Protein AF-A0A7C1DL83-F1 (afdb_monomer)

Structure (mmCIF, N/CA/C/O backbone):
data_AF-A0A7C1DL83-F1
#
_entry.id   AF-A0A7C1DL83-F1
#
loop_
_atom_site.group_PDB
_atom_site.id
_atom_site.type_symbol
_atom_site.label_atom_id
_atom_site.label_alt_id
_atom_site.label_comp_id
_atom_site.label_asym_id
_atom_site.label_entity_id
_atom_site.label_seq_id
_atom_site.pdbx_PDB_ins_code
_atom_site.Cartn_x
_atom_site.Cartn_y
_atom_site.Cartn_z
_atom_site.occupancy
_atom_site.B_iso_or_equiv
_atom_site.auth_seq_id
_atom_site.auth_comp_id
_atom_site.auth_asym_id
_atom_site.auth_atom_id
_atom_site.pdbx_PDB_model_num
ATOM 1 N N . MET A 1 1 ? -85.199 -2.645 35.682 1.00 37.03 1 MET A N 1
ATOM 2 C CA . MET A 1 1 ? -84.101 -2.376 36.631 1.00 37.03 1 MET A CA 1
ATOM 3 C C . MET A 1 1 ? -82.969 -3.311 36.243 1.00 37.03 1 MET A C 1
ATOM 5 O O . MET A 1 1 ? -82.980 -4.468 36.632 1.00 37.03 1 MET A O 1
ATOM 9 N N . THR A 1 2 ? -82.103 -2.859 35.338 1.00 33.12 2 THR A N 1
ATOM 10 C CA . THR A 1 2 ? -81.006 -3.666 34.787 1.00 33.12 2 THR A CA 1
ATOM 11 C C . THR A 1 2 ? -79.742 -3.244 35.518 1.00 33.12 2 THR A C 1
ATOM 13 O O . THR A 1 2 ? -79.295 -2.110 35.363 1.00 33.12 2 THR A O 1
ATOM 16 N N . LEU A 1 3 ? -79.242 -4.118 36.392 1.00 29.38 3 LEU A N 1
ATOM 17 C CA . LEU A 1 3 ? -77.994 -3.922 37.124 1.00 29.38 3 LEU A CA 1
ATOM 18 C C . LEU A 1 3 ? -76.833 -4.164 36.149 1.00 29.38 3 LEU A C 1
ATOM 20 O O . LEU A 1 3 ? -76.662 -5.283 35.669 1.00 29.38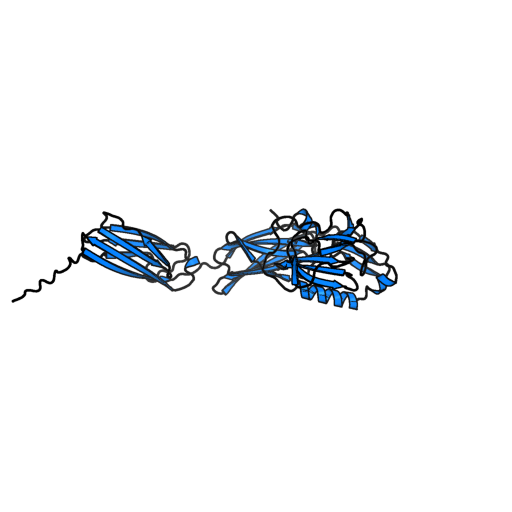 3 LEU A O 1
ATOM 24 N N . PHE A 1 4 ? -76.043 -3.134 35.854 1.00 34.34 4 PHE A N 1
ATOM 25 C CA . PHE A 1 4 ? -74.729 -3.316 35.245 1.00 34.34 4 PHE A CA 1
ATOM 26 C C . PHE A 1 4 ? -73.757 -3.706 36.361 1.00 34.34 4 PHE A C 1
ATOM 28 O O . PHE A 1 4 ? -73.418 -2.881 37.205 1.00 34.34 4 PHE A O 1
ATOM 35 N N . ILE A 1 5 ? -73.350 -4.975 36.396 1.00 37.75 5 ILE A N 1
ATOM 36 C CA . ILE A 1 5 ? -72.208 -5.411 37.200 1.00 37.75 5 ILE A CA 1
ATOM 37 C C . ILE A 1 5 ? -70.972 -5.122 36.352 1.00 37.75 5 ILE A C 1
ATOM 39 O O . ILE A 1 5 ? -70.641 -5.883 35.445 1.00 37.75 5 ILE A O 1
ATOM 43 N N . THR A 1 6 ? -70.315 -3.997 36.616 1.00 39.03 6 THR A N 1
ATOM 44 C CA . THR A 1 6 ? -68.942 -3.783 36.161 1.00 39.03 6 THR A CA 1
ATOM 45 C C . THR A 1 6 ? -68.080 -4.771 36.937 1.00 39.03 6 THR A C 1
ATOM 47 O O . THR A 1 6 ? -67.894 -4.613 38.142 1.00 39.03 6 THR A O 1
ATOM 50 N N . ALA A 1 7 ? -67.616 -5.835 36.283 1.00 41.00 7 ALA A N 1
ATOM 51 C CA . ALA A 1 7 ? -66.586 -6.684 36.859 1.00 41.00 7 ALA A CA 1
ATOM 52 C C . ALA A 1 7 ? -65.329 -5.818 37.027 1.00 41.00 7 ALA A C 1
ATOM 54 O O . ALA A 1 7 ? -64.698 -5.453 36.037 1.00 41.00 7 ALA A O 1
ATOM 55 N N . CYS A 1 8 ? -65.003 -5.436 38.267 1.00 45.12 8 CYS A N 1
ATOM 56 C CA . CYS A 1 8 ? -63.657 -4.978 38.595 1.00 45.12 8 CYS A CA 1
ATOM 57 C C . CYS A 1 8 ? -62.713 -6.093 38.156 1.00 45.12 8 CYS A C 1
ATOM 59 O O . CYS A 1 8 ? -62.804 -7.207 38.678 1.00 45.12 8 CYS A O 1
ATOM 61 N N . GLN A 1 9 ? -61.853 -5.821 37.174 1.00 54.97 9 GLN A N 1
ATOM 62 C CA . GLN A 1 9 ? -60.736 -6.719 36.932 1.00 54.97 9 GLN A CA 1
ATOM 63 C C . GLN A 1 9 ? -59.947 -6.822 38.244 1.00 54.97 9 GLN A C 1
ATOM 65 O O . GLN A 1 9 ? -59.805 -5.807 38.930 1.00 54.97 9 GLN A O 1
ATOM 70 N N . PRO A 1 10 ? -59.505 -8.021 38.650 1.00 56.16 10 PRO A N 1
ATOM 71 C CA . PRO A 1 10 ? -58.616 -8.139 39.793 1.00 56.16 10 PRO A CA 1
ATOM 72 C C . PRO A 1 10 ? -57.353 -7.325 39.487 1.00 56.16 10 PRO A C 1
ATOM 74 O O . PRO A 1 10 ? -56.577 -7.686 38.609 1.00 56.16 10 PRO A O 1
ATOM 77 N N . GLU A 1 11 ? -57.192 -6.185 40.154 1.00 66.88 11 GLU A N 1
ATOM 78 C CA . GLU A 1 11 ? -55.961 -5.403 40.114 1.00 66.88 11 GLU A CA 1
ATOM 79 C C . GLU A 1 11 ? -55.010 -6.006 41.145 1.00 66.88 11 GLU A C 1
ATOM 81 O O . GLU A 1 11 ? -55.323 -6.036 42.334 1.00 66.88 11 GLU A O 1
ATOM 86 N N . ILE A 1 12 ? -53.872 -6.518 40.677 1.00 81.69 12 ILE A N 1
ATOM 87 C CA . ILE A 1 12 ? -52.760 -6.918 41.543 1.00 81.69 12 ILE A CA 1
ATOM 88 C C . ILE A 1 12 ? -51.781 -5.759 41.692 1.00 81.69 12 ILE A C 1
ATOM 90 O O . ILE A 1 12 ? -51.640 -4.923 40.791 1.00 81.69 12 ILE A O 1
ATOM 94 N N . ALA A 1 13 ? -51.073 -5.719 42.815 1.00 84.69 13 ALA A N 1
ATOM 95 C CA . ALA A 1 13 ? -50.075 -4.692 43.079 1.00 84.69 13 ALA A CA 1
ATOM 96 C C . ALA A 1 13 ? -49.033 -4.595 41.937 1.00 84.69 13 ALA A C 1
ATOM 98 O O . ALA A 1 13 ? -48.567 -5.623 41.431 1.00 84.69 13 ALA A O 1
ATOM 99 N N . PRO A 1 14 ? -48.641 -3.377 41.510 1.00 85.19 14 PRO A N 1
ATOM 100 C CA . PRO A 1 14 ? -47.597 -3.207 40.509 1.00 85.19 14 PRO A CA 1
ATOM 101 C C . PRO A 1 14 ? -46.244 -3.712 41.037 1.00 85.19 14 PRO A C 1
ATOM 103 O O . PRO A 1 14 ? -45.964 -3.595 42.236 1.00 85.19 14 PRO A O 1
ATOM 106 N N . PRO A 1 15 ? -45.375 -4.247 40.163 1.00 86.19 15 PRO A N 1
ATOM 107 C CA . PRO A 1 15 ? -44.039 -4.654 40.564 1.00 86.19 15 PRO A CA 1
ATOM 108 C C . PRO A 1 15 ? -43.213 -3.457 41.052 1.00 86.19 15 PRO A C 1
ATOM 110 O O . PRO A 1 15 ? -43.272 -2.357 40.508 1.00 86.19 15 PRO A O 1
ATOM 113 N N . VAL A 1 16 ? -42.393 -3.685 42.073 1.00 87.69 16 VAL A N 1
ATOM 114 C CA . VAL A 1 16 ? -41.428 -2.721 42.601 1.00 87.69 16 VAL A CA 1
ATOM 115 C C . VAL A 1 16 ? -40.085 -2.961 41.923 1.00 87.69 16 VAL A C 1
ATOM 117 O O . VAL A 1 16 ? -39.504 -4.041 42.039 1.00 87.69 16 VAL A O 1
ATOM 120 N N . ILE A 1 17 ? -39.585 -1.948 41.217 1.00 89.12 17 ILE A N 1
ATOM 121 C CA . ILE A 1 17 ? -38.293 -1.987 40.528 1.00 89.12 17 ILE A CA 1
ATOM 122 C C . ILE A 1 17 ? -37.294 -1.142 41.315 1.00 89.12 17 ILE A C 1
ATOM 124 O O . ILE A 1 17 ? -37.517 0.047 41.538 1.00 89.12 17 ILE A O 1
ATOM 128 N N . THR A 1 18 ? -36.162 -1.737 41.678 1.00 87.31 18 THR A N 1
ATOM 129 C CA . THR A 1 18 ? -35.053 -1.037 42.333 1.00 87.31 18 THR A CA 1
ATOM 130 C C . THR A 1 18 ? -33.827 -1.085 41.434 1.00 87.31 18 THR A C 1
ATOM 132 O O . THR A 1 18 ? -33.220 -2.141 41.249 1.00 87.31 18 THR A O 1
ATOM 135 N N . LEU A 1 19 ? -33.453 0.070 40.884 1.00 84.75 19 LEU A N 1
ATOM 136 C CA . LEU A 1 19 ? -32.214 0.244 40.129 1.00 84.75 19 LEU A CA 1
ATOM 137 C C . LEU A 1 19 ? -31.041 0.368 41.107 1.00 84.75 19 LEU A C 1
ATOM 139 O O . LEU A 1 19 ? -30.990 1.308 41.908 1.00 84.75 19 LEU A O 1
ATOM 143 N N . VAL A 1 20 ? -30.116 -0.589 41.048 1.00 84.19 20 VAL A N 1
ATOM 144 C CA . VAL A 1 20 ? -28.943 -0.658 41.929 1.00 84.19 20 VAL A CA 1
ATOM 145 C C . VAL A 1 20 ? -27.777 0.106 41.309 1.00 84.19 20 VAL A C 1
ATOM 147 O O . VAL A 1 20 ? -27.207 0.962 41.974 1.00 84.19 20 VAL A O 1
ATOM 150 N N . THR A 1 21 ? -27.476 -0.151 40.036 1.00 81.06 21 THR A N 1
ATOM 151 C CA . THR A 1 21 ? -26.452 0.554 39.250 1.00 81.06 21 THR A CA 1
ATOM 152 C C . THR A 1 21 ? -26.950 0.772 37.821 1.00 81.06 21 THR A C 1
ATOM 154 O O . THR A 1 21 ? -27.740 -0.046 37.355 1.00 81.06 21 THR A O 1
ATOM 157 N N . PRO A 1 22 ? -26.508 1.819 37.108 1.00 76.62 22 PRO A N 1
ATOM 158 C CA . PRO A 1 22 ? -25.700 2.924 37.627 1.00 76.62 22 PRO A CA 1
ATOM 159 C C . PRO A 1 22 ? -26.470 3.749 38.678 1.00 76.62 22 PRO A C 1
ATOM 161 O O . PRO A 1 22 ? -27.691 3.628 38.785 1.00 76.62 22 PRO A O 1
ATOM 164 N N . LEU A 1 23 ? -25.789 4.511 39.531 1.00 82.00 23 LEU A N 1
ATOM 165 C CA . LEU A 1 23 ? -26.385 5.512 40.422 1.00 82.00 23 LEU A CA 1
ATOM 166 C C . LEU A 1 23 ? -26.839 6.726 39.600 1.00 82.00 23 LEU A C 1
ATOM 168 O O . LEU A 1 23 ? -26.402 6.926 38.469 1.00 82.00 23 LEU A O 1
ATOM 172 N N . GLU A 1 24 ? -27.761 7.521 40.146 1.00 80.06 24 GLU A N 1
ATOM 173 C CA . GLU A 1 24 ? -28.233 8.726 39.452 1.00 80.06 24 GLU A CA 1
ATOM 174 C C . GLU A 1 24 ? -27.058 9.685 39.224 1.00 80.06 24 GLU A C 1
ATOM 176 O O . GLU A 1 24 ? -26.391 10.079 40.184 1.00 80.06 24 GLU A O 1
ATOM 181 N N . GLY A 1 25 ? -26.793 10.031 37.962 1.00 76.56 25 GLY A N 1
ATOM 182 C CA . GLY A 1 25 ? -25.655 10.870 37.582 1.00 76.56 25 GLY A CA 1
ATOM 183 C C . GLY A 1 25 ? -24.284 10.211 37.774 1.00 76.56 25 GLY A C 1
ATOM 184 O O . GLY A 1 25 ? -23.277 10.918 37.778 1.00 76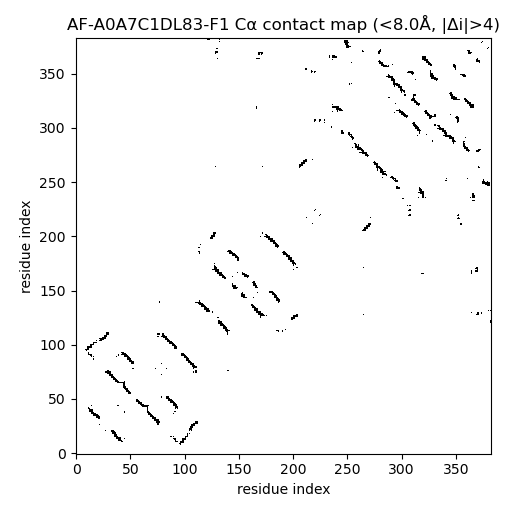.56 25 GLY A O 1
ATOM 185 N N . GLU A 1 26 ? -24.219 8.886 37.954 1.00 84.38 26 GLU A N 1
ATOM 186 C CA . GLU A 1 26 ? -22.945 8.162 37.969 1.00 84.38 26 GLU A CA 1
ATOM 187 C C . GLU A 1 26 ? -22.209 8.350 36.642 1.00 84.38 26 GLU A C 1
ATOM 189 O O . GLU A 1 26 ? -22.823 8.337 35.575 1.00 84.38 26 GLU A O 1
ATOM 194 N N . VAL A 1 27 ? -20.888 8.499 36.726 1.00 82.75 27 VAL A N 1
ATOM 195 C CA . VAL A 1 27 ? -20.002 8.540 35.565 1.00 82.75 27 VAL A CA 1
ATOM 196 C C . VAL A 1 27 ? -19.384 7.160 35.383 1.00 82.75 27 VAL A C 1
ATOM 198 O O . VAL A 1 27 ? -18.615 6.704 36.230 1.00 82.75 27 VAL A O 1
ATOM 201 N N . LEU A 1 28 ? -19.705 6.501 34.274 1.00 82.62 28 LEU A N 1
ATOM 202 C CA . LEU A 1 28 ? -19.103 5.231 33.886 1.00 82.62 28 LEU A CA 1
ATOM 203 C C . LEU A 1 28 ? -17.904 5.486 32.968 1.00 82.62 28 LEU A C 1
ATOM 205 O O . LEU A 1 28 ? -18.043 6.133 31.930 1.00 82.62 28 LEU A O 1
ATOM 209 N N . SER A 1 29 ? -16.743 4.947 33.345 1.00 72.12 29 SER A N 1
ATOM 210 C CA . SER A 1 29 ? -15.527 4.931 32.525 1.00 72.12 29 SER A CA 1
ATOM 211 C C . SER A 1 29 ? -14.981 3.498 32.460 1.00 72.12 29 SER A C 1
ATOM 213 O O . SER A 1 29 ? -14.502 2.961 33.456 1.00 72.12 29 SER A O 1
ATOM 215 N N . GLY A 1 30 ? -15.104 2.839 31.303 1.00 72.12 30 GLY A N 1
ATOM 216 C CA . GLY A 1 30 ? -14.734 1.423 31.116 1.00 72.12 30 GLY A CA 1
ATOM 217 C C . GLY A 1 30 ? -15.928 0.464 31.167 1.00 72.12 30 GLY A C 1
ATOM 218 O O . GLY A 1 30 ? -17.032 0.863 30.828 1.00 72.12 30 GLY A O 1
ATOM 219 N N . ASP A 1 31 ? -15.727 -0.796 31.557 1.00 69.62 31 ASP A N 1
ATOM 220 C CA . ASP A 1 31 ? -16.819 -1.780 31.604 1.00 69.62 31 ASP A CA 1
ATOM 221 C C . ASP A 1 31 ? -17.833 -1.429 32.703 1.00 69.62 31 ASP A C 1
ATOM 223 O O . ASP A 1 31 ? -17.484 -1.303 33.880 1.00 69.62 31 ASP A O 1
ATOM 227 N N . GLY A 1 32 ? -19.102 -1.273 32.320 1.00 74.88 32 GLY A N 1
ATOM 228 C CA . GLY A 1 32 ? -20.203 -1.010 33.244 1.00 74.88 32 GLY A CA 1
ATOM 229 C C . GLY A 1 32 ? -21.109 -2.228 33.425 1.00 74.88 32 GLY A C 1
ATOM 230 O O . GLY A 1 32 ? -21.196 -3.100 32.564 1.00 74.88 32 GLY A O 1
ATOM 231 N N . GLU A 1 33 ? -21.850 -2.280 34.530 1.00 84.38 33 GLU A N 1
ATOM 232 C CA . GLU A 1 33 ? -22.937 -3.248 34.709 1.00 84.38 33 GLU A CA 1
ATOM 233 C C . GLU A 1 33 ? -24.177 -2.534 35.247 1.00 84.38 33 GLU A C 1
ATOM 235 O O . GLU A 1 33 ? -24.154 -1.915 36.315 1.00 84.38 33 GLU A O 1
ATOM 240 N N . LEU A 1 34 ? -25.290 -2.663 34.529 1.00 84.31 34 LEU A N 1
ATOM 241 C CA . LEU A 1 34 ? -26.610 -2.304 35.026 1.00 84.31 34 LEU A CA 1
ATOM 242 C C . LEU A 1 34 ? -27.128 -3.458 35.884 1.00 84.31 34 LEU A C 1
ATOM 244 O O . LEU A 1 34 ? -27.453 -4.534 35.377 1.00 84.31 34 LEU A O 1
ATOM 248 N N . THR A 1 35 ? -27.232 -3.228 37.190 1.00 86.00 35 THR A N 1
ATOM 249 C CA . THR A 1 35 ? -27.876 -4.149 38.127 1.00 86.00 35 THR A CA 1
ATOM 250 C C . THR A 1 35 ? -29.204 -3.567 38.580 1.00 86.00 35 THR A C 1
ATOM 252 O O . THR A 1 35 ? -29.284 -2.426 39.036 1.00 86.00 35 THR A O 1
ATOM 255 N N . PHE A 1 36 ? -30.250 -4.384 38.559 1.00 87.06 36 PHE A N 1
ATOM 256 C CA . PHE A 1 36 ? -31.538 -4.022 39.138 1.00 87.06 36 PHE A CA 1
ATOM 257 C C . PHE A 1 36 ? -32.240 -5.237 39.736 1.00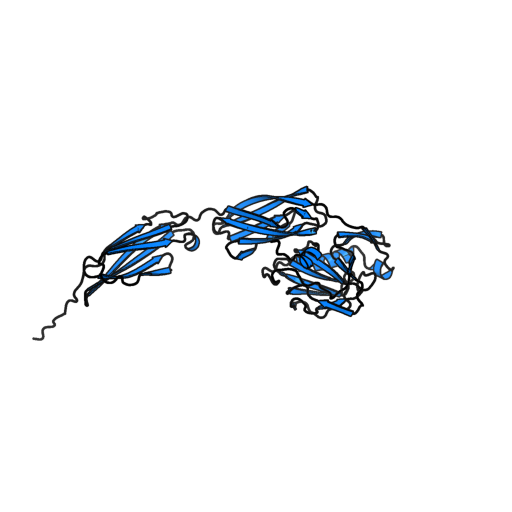 87.06 36 PHE A C 1
ATOM 259 O O . PHE A 1 36 ? -31.940 -6.391 39.416 1.00 87.06 36 PHE A O 1
ATOM 266 N N . THR A 1 37 ? -33.174 -4.974 40.642 1.00 87.69 37 THR A N 1
ATOM 267 C CA . THR A 1 37 ? -34.049 -5.994 41.213 1.00 87.69 37 THR A CA 1
ATOM 268 C C . THR A 1 37 ? -35.495 -5.664 40.914 1.00 87.69 37 THR A C 1
ATOM 270 O O . THR A 1 37 ? -35.882 -4.497 40.961 1.00 87.69 37 THR A O 1
ATOM 273 N N . VAL A 1 38 ? -36.296 -6.691 40.663 1.00 86.69 38 VAL A N 1
ATOM 274 C CA . VAL A 1 38 ? -37.743 -6.563 40.501 1.00 86.69 38 VAL A CA 1
ATOM 275 C C . VAL A 1 38 ? -38.419 -7.461 41.525 1.00 86.69 38 VAL A C 1
ATOM 277 O O . VAL A 1 38 ? -38.065 -8.635 41.644 1.00 86.69 38 VAL A O 1
ATOM 280 N N . LEU A 1 39 ? -39.373 -6.902 42.262 1.00 87.50 39 LEU A N 1
ATOM 281 C CA . LEU A 1 39 ? -40.232 -7.606 43.205 1.00 87.50 39 LEU A CA 1
ATOM 282 C C . LEU A 1 39 ? -41.684 -7.456 42.744 1.00 87.50 39 LEU A C 1
ATOM 284 O O . LEU A 1 39 ? -42.199 -6.346 42.732 1.00 87.50 39 LEU A O 1
ATOM 288 N N . ALA A 1 40 ? -42.346 -8.550 42.394 1.00 84.50 40 ALA A N 1
ATOM 289 C CA . ALA A 1 40 ? -43.797 -8.623 42.279 1.00 84.50 40 ALA A CA 1
ATOM 290 C C . ALA A 1 40 ? -44.369 -8.912 43.680 1.00 84.50 40 ALA A C 1
ATOM 292 O O . ALA A 1 40 ? -44.150 -10.010 44.196 1.00 84.50 40 ALA A O 1
ATOM 293 N N . PRO A 1 41 ? -45.042 -7.951 44.343 1.00 80.44 41 PRO A N 1
ATOM 294 C CA . PRO A 1 41 ? -45.593 -8.170 45.684 1.00 80.44 41 PRO A CA 1
ATOM 295 C C . PRO A 1 41 ? -46.718 -9.213 45.681 1.00 80.44 41 PRO A C 1
ATOM 297 O O . PRO A 1 41 ? -46.911 -9.917 46.669 1.00 80.44 41 PRO A O 1
ATOM 300 N N . GLU A 1 42 ? -47.422 -9.308 44.552 1.00 80.06 42 GLU A N 1
ATOM 301 C CA . GLU A 1 42 ? -48.527 -10.222 44.272 1.00 80.06 42 GLU A CA 1
ATOM 302 C C . GLU A 1 42 ? -48.280 -10.902 42.914 1.00 80.06 42 GLU A C 1
ATOM 304 O O . GLU A 1 42 ? -47.701 -10.301 42.003 1.00 80.06 42 GLU A O 1
ATOM 309 N N . GLY A 1 43 ? -48.675 -12.170 42.779 1.00 79.31 43 GLY A N 1
ATOM 310 C CA . GLY A 1 43 ? -48.443 -12.957 41.567 1.00 79.31 43 GLY A CA 1
ATOM 311 C C . GLY A 1 43 ? -46.989 -13.380 41.304 1.00 79.31 43 GLY A C 1
ATOM 312 O O . GLY A 1 43 ? -46.175 -13.579 42.209 1.00 79.31 43 GLY A O 1
ATOM 313 N N . SER A 1 44 ? -46.680 -13.600 40.025 1.00 81.25 44 SER A N 1
ATOM 314 C CA . SER A 1 44 ? -45.343 -13.938 39.517 1.00 81.25 44 SER A CA 1
ATOM 315 C C . SER A 1 44 ? -44.842 -12.865 38.55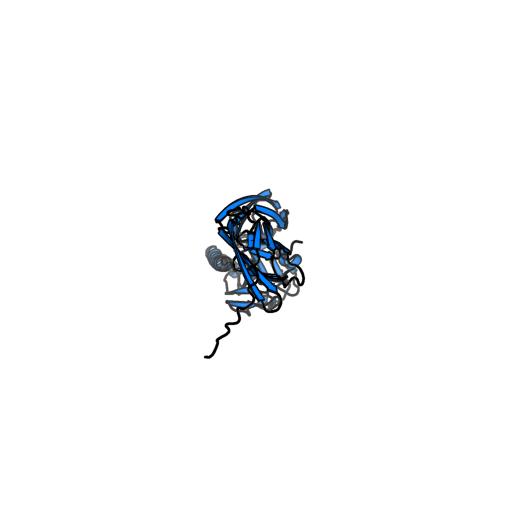5 1.00 81.25 44 SER A C 1
ATOM 317 O O . SER A 1 44 ? -45.637 -12.182 37.909 1.00 81.25 44 SER A O 1
ATOM 319 N N . LEU A 1 45 ? -43.519 -12.733 38.435 1.00 79.62 45 LEU A N 1
ATOM 320 C CA . LEU A 1 45 ? -42.915 -11.853 37.437 1.00 79.62 45 LEU A CA 1
ATOM 321 C C . LEU A 1 45 ? -43.285 -12.311 36.018 1.00 79.62 45 LEU A C 1
ATOM 323 O O . LEU A 1 45 ? -43.055 -13.462 35.648 1.00 79.62 45 LEU A O 1
ATOM 327 N N . GLY A 1 46 ? -43.853 -11.391 35.240 1.00 81.56 46 GLY A N 1
ATOM 328 C CA . GLY A 1 46 ? -44.127 -11.550 33.817 1.00 81.56 46 GLY A CA 1
ATOM 329 C C . GLY A 1 46 ? -42.913 -11.167 32.970 1.00 81.56 46 GLY A C 1
ATOM 330 O O . GLY A 1 46 ? -41.796 -11.622 33.207 1.00 81.56 46 GLY A O 1
ATOM 331 N N . GLU A 1 47 ? -43.125 -10.313 31.971 1.00 84.12 47 GLU A N 1
ATOM 332 C CA . GLU A 1 47 ? -42.052 -9.773 31.134 1.00 84.12 47 GLU A CA 1
ATOM 333 C C . GLU A 1 47 ? -41.261 -8.679 31.870 1.00 84.12 47 GLU A C 1
ATOM 335 O O . GLU A 1 47 ? -41.848 -7.792 32.501 1.00 84.12 47 GLU A O 1
ATOM 340 N N . VAL A 1 48 ? -39.931 -8.729 31.740 1.00 83.94 48 VAL A N 1
ATOM 341 C CA . VAL A 1 48 ? -39.004 -7.671 32.154 1.00 83.94 48 VAL A CA 1
ATOM 342 C C . VAL A 1 48 ? -38.216 -7.212 30.928 1.00 83.94 48 VAL A C 1
ATOM 344 O O . VAL A 1 48 ? -37.516 -7.999 30.289 1.00 83.94 48 VAL A O 1
ATOM 347 N N . VAL A 1 49 ? -38.322 -5.927 30.600 1.00 84.62 49 VAL A N 1
ATOM 348 C CA . VAL A 1 49 ? -37.650 -5.300 29.458 1.00 84.62 49 VAL A CA 1
ATOM 349 C C . VAL A 1 49 ? -36.767 -4.172 29.958 1.00 84.62 49 VAL A C 1
ATOM 351 O O . VAL A 1 49 ? -37.205 -3.318 30.726 1.00 84.62 49 VAL A O 1
ATOM 354 N N . VAL A 1 50 ? -35.528 -4.153 29.488 1.00 85.31 50 VAL A N 1
ATOM 355 C CA . VAL A 1 50 ? -34.565 -3.087 29.748 1.00 85.31 50 VAL A CA 1
ATOM 356 C C . VAL A 1 50 ? -34.261 -2.388 28.436 1.00 85.31 50 VAL A C 1
ATOM 358 O O . VAL A 1 50 ? -34.007 -3.050 27.439 1.00 85.31 50 VAL A O 1
ATOM 361 N N . GLN A 1 51 ? -34.261 -1.063 28.427 1.00 84.06 51 GLN A N 1
ATOM 362 C CA . GLN A 1 51 ? -33.774 -0.257 27.313 1.00 84.06 51 GLN A CA 1
ATOM 363 C C . GLN A 1 51 ? -32.579 0.567 27.780 1.00 84.06 51 GLN A C 1
ATOM 365 O O . GLN A 1 51 ? -32.693 1.309 28.757 1.00 84.06 51 GLN A O 1
ATOM 370 N N . VAL A 1 52 ? -31.455 0.445 27.071 1.00 80.00 52 VAL A N 1
ATOM 371 C CA . VAL A 1 52 ? -30.255 1.276 27.261 1.00 80.00 52 VAL A CA 1
ATOM 372 C C . VAL A 1 52 ? -29.830 1.805 25.896 1.00 80.00 52 VAL A C 1
ATOM 374 O O . VAL A 1 52 ? -29.727 1.029 24.949 1.00 80.00 52 VAL A O 1
ATOM 377 N N . GLY A 1 53 ? -29.655 3.122 25.759 1.00 66.50 53 GLY A N 1
ATOM 378 C CA . GLY A 1 53 ? -29.186 3.727 24.501 1.00 66.50 53 GLY A CA 1
ATOM 379 C C . GLY A 1 53 ? -30.065 3.437 23.269 1.00 66.50 53 GLY A C 1
ATOM 380 O O . GLY A 1 53 ? -29.594 3.535 22.143 1.00 66.50 53 GLY A O 1
ATOM 381 N N . GLY A 1 54 ? -31.333 3.046 23.464 1.00 63.25 54 GLY A N 1
ATOM 382 C CA . GLY A 1 54 ? -32.269 2.683 22.389 1.00 63.25 54 GLY A CA 1
ATOM 383 C C . GLY A 1 54 ? -32.341 1.189 22.034 1.00 63.25 54 GLY A C 1
ATOM 384 O O . GLY A 1 54 ? -33.239 0.805 21.284 1.00 63.25 54 GLY A O 1
ATOM 385 N N . TYR A 1 55 ? -31.485 0.331 22.602 1.00 64.25 55 TYR A N 1
ATOM 386 C CA . TYR A 1 55 ? -31.509 -1.118 22.359 1.00 64.25 55 TYR A CA 1
ATOM 387 C C . TYR A 1 55 ? -32.248 -1.869 23.484 1.00 64.25 55 TYR A C 1
ATOM 389 O O . TYR A 1 55 ? -31.877 -1.741 24.655 1.00 64.25 55 TYR A O 1
ATOM 397 N N . PRO A 1 56 ? -33.310 -2.643 23.173 1.00 75.69 56 PRO A N 1
ATOM 398 C CA . PRO A 1 56 ? -34.047 -3.399 24.176 1.00 75.69 56 PRO A CA 1
ATOM 399 C C . PRO A 1 56 ? -33.396 -4.760 24.472 1.00 75.69 56 PRO A C 1
ATOM 401 O O . PRO A 1 56 ? -33.279 -5.609 23.590 1.00 75.69 56 PRO A O 1
ATOM 404 N N . VAL A 1 57 ? -33.079 -5.016 25.739 1.00 78.75 57 VAL A N 1
ATOM 405 C CA . VAL A 1 57 ? -32.739 -6.339 26.276 1.00 78.75 57 VAL A CA 1
ATOM 406 C C . VAL A 1 57 ? -33.982 -6.912 26.955 1.00 78.75 57 VAL A C 1
ATOM 408 O O . VAL A 1 57 ? -34.497 -6.343 27.920 1.00 78.75 57 VAL A O 1
ATOM 411 N N . ARG A 1 58 ? -34.497 -8.033 26.439 1.00 81.12 58 ARG A N 1
ATOM 412 C CA . ARG A 1 58 ? -35.678 -8.714 26.993 1.00 81.12 58 ARG A CA 1
ATOM 413 C C . ARG A 1 58 ? -35.258 -9.899 27.844 1.00 81.12 58 ARG A C 1
ATOM 415 O O . ARG A 1 58 ? -34.490 -10.745 27.391 1.00 81.12 58 ARG A O 1
ATOM 422 N N . PHE A 1 59 ? -35.822 -9.990 29.040 1.00 77.38 59 PHE A N 1
ATOM 423 C CA . PHE A 1 59 ? -35.696 -11.160 29.893 1.00 77.38 59 PHE A CA 1
ATOM 424 C C . PHE A 1 59 ? -36.986 -11.979 29.799 1.00 77.38 59 PHE A C 1
ATOM 426 O O . PHE A 1 59 ? -38.071 -11.426 30.010 1.00 77.38 59 PHE A O 1
ATOM 433 N N . PRO A 1 60 ? -36.901 -13.277 29.461 1.00 64.38 60 PRO A N 1
ATOM 434 C CA . PRO A 1 60 ? -38.076 -14.136 29.435 1.00 64.38 60 PRO A CA 1
ATOM 435 C C . PRO A 1 60 ? -38.684 -14.247 30.837 1.00 64.38 60 PRO A C 1
ATOM 437 O O . PRO A 1 60 ? -37.978 -14.111 31.840 1.00 64.38 60 PRO A O 1
ATOM 440 N N . ALA A 1 61 ? -39.991 -14.513 30.896 1.00 62.91 61 ALA A N 1
ATOM 441 C CA . ALA A 1 61 ? -40.705 -14.692 32.154 1.00 62.91 61 ALA A CA 1
ATOM 442 C C . ALA A 1 61 ? -40.022 -15.767 33.011 1.00 62.91 61 ALA A C 1
ATOM 444 O O . ALA A 1 61 ? -39.797 -16.894 32.565 1.00 62.91 61 ALA A O 1
ATOM 445 N N . ILE A 1 62 ? -39.682 -15.410 34.249 1.00 58.53 62 ILE A N 1
ATOM 446 C CA . ILE A 1 62 ? -39.144 -16.358 35.223 1.00 58.53 62 ILE A CA 1
ATOM 447 C C . ILE A 1 62 ? -40.347 -16.924 35.971 1.00 58.53 62 ILE A C 1
ATOM 449 O O . ILE A 1 62 ? -40.747 -16.401 37.012 1.00 58.53 62 ILE A O 1
ATOM 453 N N . GLU A 1 63 ? -40.958 -17.965 35.405 1.00 52.56 63 GLU A N 1
ATOM 454 C CA . GLU A 1 63 ? -42.107 -18.625 36.024 1.00 52.56 63 GLU A CA 1
ATOM 455 C C . GLU A 1 63 ? -41.787 -19.009 37.485 1.00 52.56 63 GLU A C 1
ATOM 457 O O . GLU A 1 63 ? -40.727 -19.564 37.785 1.00 52.56 63 GLU A O 1
ATOM 462 N N . LEU A 1 64 ? -42.727 -18.703 38.394 1.00 53.28 64 LEU A N 1
ATOM 463 C CA . LEU A 1 64 ? -42.739 -19.077 39.821 1.00 53.28 64 LEU A CA 1
ATOM 464 C C . LEU A 1 64 ? -41.821 -18.288 40.776 1.00 53.28 64 LEU A C 1
ATOM 466 O O . LEU A 1 64 ? -41.606 -18.733 41.908 1.00 53.28 64 LEU A O 1
ATOM 470 N N . LYS A 1 65 ? -41.307 -17.110 40.397 1.00 64.06 65 LYS A N 1
ATOM 471 C CA . LYS A 1 65 ? -40.607 -16.219 41.343 1.00 64.06 65 LYS A CA 1
ATOM 472 C C . LYS A 1 65 ? -41.259 -14.841 41.426 1.00 64.06 65 LYS A C 1
ATOM 474 O O . LYS A 1 65 ? -41.437 -14.160 40.422 1.00 64.06 65 LYS A O 1
ATOM 479 N N . SER A 1 66 ? -41.543 -14.410 42.655 1.00 80.00 66 SER A N 1
ATOM 480 C CA . SER A 1 66 ? -41.950 -13.037 42.977 1.00 80.00 66 SER A CA 1
ATOM 481 C C . SER A 1 66 ? -40.771 -12.060 42.971 1.00 80.00 66 SER A C 1
ATOM 483 O O . SER A 1 66 ? -40.977 -10.857 43.026 1.00 80.00 66 SER A O 1
ATOM 485 N N . PHE A 1 67 ? -39.527 -12.544 42.892 1.00 84.44 67 PHE A N 1
ATOM 486 C CA . PHE A 1 67 ? -38.326 -11.714 42.955 1.00 84.44 67 PHE A CA 1
ATOM 487 C C . PHE A 1 67 ? -37.252 -12.163 41.959 1.00 84.44 67 PHE A C 1
ATOM 489 O O . PHE A 1 67 ? -36.962 -13.357 41.836 1.00 84.44 67 PHE A O 1
ATOM 496 N N . GLY A 1 68 ? -36.601 -11.194 41.315 1.00 83.81 68 GLY A N 1
ATOM 497 C CA . GLY A 1 68 ? -35.463 -11.409 40.426 1.00 83.81 68 GLY A CA 1
ATOM 498 C C . GLY A 1 68 ? -34.396 -10.328 40.586 1.00 83.81 68 GLY A C 1
ATOM 499 O O . GLY A 1 68 ? -34.712 -9.153 40.768 1.00 83.81 68 GLY A O 1
ATOM 500 N N . ARG A 1 69 ? -33.124 -10.731 40.492 1.00 86.75 69 ARG A N 1
ATOM 501 C CA . ARG A 1 69 ? -31.978 -9.827 40.337 1.00 86.75 69 ARG A CA 1
ATOM 502 C C . ARG A 1 69 ? -31.403 -10.023 38.944 1.00 86.75 69 ARG A C 1
ATOM 504 O O . ARG A 1 69 ? -31.068 -11.147 38.577 1.00 86.75 69 ARG A O 1
ATOM 511 N N . PHE A 1 70 ? -31.269 -8.930 38.213 1.00 87.12 70 PHE A N 1
ATOM 512 C CA . PHE A 1 70 ? -30.854 -8.915 36.819 1.00 87.12 70 PHE A CA 1
ATOM 513 C C . PHE A 1 70 ? -29.566 -8.115 36.672 1.00 87.12 70 PHE A C 1
ATOM 515 O O . PHE A 1 70 ? -29.304 -7.191 37.449 1.00 87.12 70 PHE A O 1
ATOM 522 N N . ARG A 1 71 ? -28.765 -8.509 35.685 1.00 86.25 71 ARG A N 1
ATOM 523 C CA . ARG A 1 71 ? -27.499 -7.878 35.322 1.00 86.25 71 ARG A CA 1
ATOM 524 C C . ARG A 1 71 ? -27.445 -7.749 33.812 1.00 86.25 71 ARG A C 1
ATOM 526 O O . ARG A 1 71 ? -27.715 -8.726 33.113 1.00 86.25 71 ARG A O 1
ATOM 533 N N . VAL A 1 72 ? -27.126 -6.557 33.334 1.00 84.31 72 VAL A N 1
ATOM 534 C CA . VAL A 1 72 ? -26.901 -6.266 31.919 1.00 84.31 72 VAL A CA 1
ATOM 535 C C . VAL A 1 72 ? -25.506 -5.649 31.813 1.00 84.31 72 VAL A C 1
ATOM 537 O O . VAL A 1 72 ? -25.301 -4.576 32.388 1.00 84.31 72 VAL A O 1
ATOM 540 N N . PRO A 1 73 ? -24.544 -6.306 31.142 1.00 81.94 73 PRO A N 1
ATOM 541 C CA . PRO A 1 73 ? -23.259 -5.680 30.860 1.00 81.94 73 PRO A CA 1
ATOM 542 C C . PRO A 1 73 ? -23.480 -4.457 29.963 1.00 81.94 73 PRO A C 1
ATOM 544 O O . PRO A 1 73 ? -24.304 -4.491 29.048 1.00 81.94 73 PRO A O 1
ATOM 547 N N . LEU A 1 74 ? -22.776 -3.370 30.260 1.00 77.94 74 LEU A N 1
ATOM 548 C CA . LEU A 1 74 ? -22.811 -2.125 29.503 1.00 77.94 74 LEU A CA 1
ATOM 549 C C . LEU A 1 74 ? -21.467 -1.947 28.802 1.00 77.94 74 LEU A C 1
ATOM 551 O O . LEU A 1 74 ? -20.463 -1.641 29.449 1.00 77.94 74 LEU A O 1
ATOM 555 N N . GLU A 1 75 ? -21.456 -2.104 27.480 1.00 75.56 75 GLU A N 1
ATOM 556 C CA . GLU A 1 75 ? -20.288 -1.782 26.662 1.00 75.56 75 GLU A CA 1
ATOM 557 C C . GLU A 1 75 ? -20.242 -0.272 26.419 1.00 75.56 75 GLU A C 1
ATOM 559 O O . GLU A 1 75 ? -20.888 0.281 25.530 1.00 75.56 75 GLU A O 1
ATOM 564 N N . VAL A 1 76 ? -19.481 0.424 27.261 1.00 72.88 76 VAL A N 1
ATOM 565 C CA . VAL A 1 76 ? -19.428 1.892 27.291 1.00 72.88 76 VAL A CA 1
ATOM 566 C C . VAL A 1 76 ? -18.917 2.493 25.972 1.00 72.88 76 VAL A C 1
ATOM 568 O O . VAL A 1 76 ? -19.348 3.579 25.588 1.00 72.88 76 VAL A O 1
ATOM 571 N N . LEU A 1 77 ? -18.080 1.760 25.226 1.00 68.75 77 LEU A N 1
ATOM 572 C CA . LEU A 1 77 ? -17.652 2.145 23.875 1.00 68.75 77 LEU A CA 1
ATOM 573 C C . LEU A 1 77 ? -18.809 2.164 22.861 1.00 68.75 77 LEU A C 1
ATOM 575 O O . LEU A 1 77 ? -18.810 3.018 21.978 1.00 68.75 77 LEU A O 1
ATOM 579 N N . GLU A 1 78 ? -19.789 1.264 22.988 1.00 74.06 78 GLU A N 1
ATOM 580 C CA . GLU A 1 78 ? -20.955 1.214 22.096 1.00 74.06 78 GLU A CA 1
ATOM 581 C C . GLU A 1 78 ? -21.989 2.294 22.431 1.00 74.06 78 GLU A C 1
ATOM 583 O O . GLU A 1 78 ? -22.656 2.816 21.538 1.00 74.06 78 GLU A O 1
ATOM 588 N N . LEU A 1 79 ? -22.108 2.652 23.714 1.00 77.06 79 LEU A N 1
ATOM 589 C CA . LEU A 1 79 ? -23.000 3.721 24.168 1.00 77.06 79 LEU A CA 1
ATOM 590 C C . LEU A 1 79 ? -22.520 5.099 23.688 1.00 77.06 79 LEU A C 1
ATOM 592 O O . LEU A 1 79 ? -23.335 5.944 23.327 1.00 77.06 79 LEU A O 1
ATOM 596 N N . GLY A 1 80 ? -21.204 5.316 23.636 1.00 75.25 80 GLY A N 1
ATOM 597 C CA . GLY A 1 80 ? -20.607 6.594 23.251 1.00 75.25 80 GLY A CA 1
ATOM 598 C C . GLY A 1 80 ? -20.646 7.645 24.367 1.00 75.25 80 GLY A C 1
ATOM 599 O O . GLY A 1 80 ? -21.347 7.501 25.365 1.00 75.25 80 GLY A O 1
ATOM 600 N N . GLU A 1 81 ? -19.864 8.714 24.204 1.00 82.38 81 GLU A N 1
ATOM 601 C CA . GLU A 1 81 ? -19.738 9.799 25.189 1.00 82.38 81 GLU A CA 1
ATOM 602 C C . GLU A 1 81 ? -21.075 10.512 25.444 1.00 82.38 81 GLU A C 1
ATOM 604 O O . GLU A 1 81 ? -21.777 10.880 24.497 1.00 82.38 81 GLU A O 1
ATOM 609 N N . GLY A 1 82 ? -21.378 10.802 26.711 1.00 83.00 82 GLY A N 1
ATOM 610 C CA . GLY A 1 82 ? -22.455 11.721 27.082 1.00 83.00 82 GLY A CA 1
ATOM 611 C C . GLY A 1 82 ? -23.489 11.140 28.039 1.00 83.00 82 GLY A C 1
ATOM 612 O O . GLY A 1 82 ? -23.236 10.180 28.760 1.00 83.00 82 GLY A O 1
ATOM 613 N N . GLU A 1 83 ? -24.651 11.787 28.096 1.00 86.31 83 GLU A N 1
ATOM 614 C CA . GLU A 1 83 ? -25.756 11.402 28.978 1.00 86.31 83 GLU A CA 1
ATOM 615 C C . GLU A 1 83 ? -26.585 10.276 28.358 1.00 86.31 83 GLU A C 1
ATOM 617 O O . GLU A 1 83 ? -27.051 10.381 27.222 1.00 86.31 83 GLU A O 1
ATOM 622 N N . HIS A 1 84 ? -26.829 9.234 29.145 1.00 85.25 84 HIS A N 1
ATOM 623 C CA . HIS A 1 84 ? -27.592 8.056 28.760 1.00 85.25 84 HIS A CA 1
ATOM 624 C C . HIS A 1 84 ? -28.714 7.780 29.751 1.00 85.25 84 HIS A C 1
ATOM 626 O O . HIS A 1 84 ? -28.608 8.026 30.953 1.00 85.25 84 HIS A O 1
ATOM 632 N N . GLY A 1 85 ? -29.814 7.241 29.229 1.00 84.94 85 GLY A N 1
ATOM 633 C CA . GLY A 1 85 ? -30.958 6.806 30.019 1.00 84.94 85 GLY A CA 1
ATOM 634 C C . GLY A 1 85 ? -31.083 5.287 30.033 1.00 84.94 85 GLY A C 1
ATOM 635 O O . GLY A 1 85 ? -30.941 4.635 28.996 1.00 84.94 85 GLY A O 1
ATOM 636 N N . VAL A 1 86 ? -31.413 4.736 31.198 1.00 87.44 86 VAL A N 1
ATOM 637 C CA . VAL A 1 86 ? -31.953 3.380 31.335 1.00 87.44 86 VAL A CA 1
ATOM 638 C C . VAL A 1 86 ? -33.445 3.474 31.613 1.00 87.44 86 VAL A C 1
ATOM 640 O O . VAL A 1 86 ? -33.860 4.235 32.488 1.00 87.44 86 VAL A O 1
ATOM 643 N N . LEU A 1 87 ? -34.239 2.654 30.926 1.00 88.56 87 LEU A N 1
ATOM 644 C CA . LEU A 1 87 ? -35.637 2.396 31.262 1.00 88.56 87 LEU A CA 1
ATOM 645 C C . LEU A 1 87 ? -35.831 0.899 31.508 1.00 88.56 87 LEU A C 1
ATOM 647 O O . LEU A 1 87 ? -35.622 0.084 30.613 1.00 88.56 87 LEU A O 1
ATOM 651 N N . VAL A 1 88 ? -36.259 0.537 32.714 1.00 87.31 88 VAL A N 1
ATOM 652 C CA . VAL A 1 88 ? -36.667 -0.827 33.061 1.00 87.31 88 VAL A CA 1
ATOM 653 C C . VAL A 1 88 ? -38.177 -0.853 33.183 1.00 87.31 88 VAL A C 1
ATOM 655 O O . VAL A 1 88 ? -38.748 -0.087 33.953 1.00 87.31 88 VAL A O 1
ATOM 658 N N . THR A 1 89 ? -38.815 -1.751 32.443 1.00 88.12 89 THR A N 1
ATOM 659 C CA . THR A 1 89 ? -40.248 -2.032 32.535 1.00 88.12 89 THR A CA 1
ATOM 660 C C . THR A 1 89 ? -40.430 -3.467 33.002 1.00 88.12 89 THR A C 1
ATOM 662 O O . THR A 1 89 ? -39.797 -4.374 32.464 1.00 88.12 89 THR A O 1
ATOM 665 N N . ALA A 1 90 ? -41.281 -3.683 33.997 1.00 87.06 90 ALA A N 1
ATOM 666 C CA . ALA A 1 90 ? -41.609 -5.010 34.494 1.00 87.06 90 ALA A CA 1
ATOM 667 C C . ALA A 1 90 ? -43.117 -5.177 34.633 1.00 87.06 90 ALA A C 1
ATOM 669 O O . ALA A 1 90 ? -43.824 -4.230 34.977 1.00 87.06 90 ALA A O 1
ATOM 670 N N . SER A 1 91 ? -43.588 -6.399 34.410 1.00 86.50 91 SER A N 1
ATOM 671 C CA . SER A 1 91 ? -44.976 -6.789 34.640 1.00 86.50 91 SER A CA 1
ATOM 672 C C . SER A 1 91 ? -45.096 -7.867 35.713 1.00 86.50 91 SER A C 1
ATOM 674 O O . SER A 1 91 ? -44.177 -8.662 35.920 1.00 86.50 91 SER A O 1
ATOM 676 N N . ALA A 1 92 ? -46.233 -7.887 36.401 1.00 84.31 92 ALA A N 1
ATOM 677 C CA . ALA A 1 92 ? -46.654 -8.958 37.291 1.00 84.31 92 ALA A CA 1
ATOM 678 C C . ALA A 1 92 ? -47.942 -9.586 36.745 1.00 84.31 92 ALA A C 1
ATOM 680 O O . ALA A 1 92 ? -48.776 -8.897 36.149 1.00 84.31 92 ALA A O 1
ATOM 681 N N . VAL A 1 93 ? -48.081 -10.901 36.923 1.00 82.12 93 VAL A N 1
ATOM 682 C CA . VAL A 1 93 ? -49.224 -11.681 36.433 1.00 82.12 93 VAL A CA 1
ATOM 683 C C . VAL A 1 93 ? -49.719 -12.621 37.528 1.00 82.12 93 VAL A C 1
ATOM 685 O O . VAL A 1 93 ? -48.933 -13.349 38.140 1.00 82.12 93 VAL A O 1
ATOM 688 N N . GLU A 1 94 ? -51.033 -12.651 37.746 1.00 83.25 94 GLU A N 1
ATOM 689 C CA . GLU A 1 94 ? -51.695 -13.631 38.611 1.00 83.25 94 GLU A CA 1
ATOM 690 C C . GLU A 1 94 ? -53.034 -14.065 38.003 1.00 83.25 94 GLU A C 1
ATOM 692 O O . GLU A 1 94 ? -53.999 -13.306 37.975 1.00 83.25 94 GLU A O 1
ATOM 697 N N . ARG A 1 95 ? -53.122 -15.313 37.522 1.00 82.19 95 ARG A N 1
ATOM 698 C CA . ARG A 1 95 ? -54.295 -15.822 36.781 1.00 82.19 95 ARG A CA 1
ATOM 699 C C . ARG A 1 95 ? -54.640 -14.927 35.575 1.00 82.19 95 ARG A C 1
ATOM 701 O O . ARG A 1 95 ? -53.922 -14.974 34.586 1.00 82.19 95 ARG A O 1
ATOM 708 N N . GLU A 1 96 ? -55.721 -14.148 35.659 1.00 77.19 96 GLU A N 1
ATOM 709 C CA . GLU A 1 96 ? -56.186 -13.201 34.628 1.00 77.19 96 GLU A CA 1
ATOM 710 C C . GLU A 1 96 ? -55.836 -11.734 34.962 1.00 77.19 96 GLU A C 1
ATOM 712 O O . GLU A 1 96 ? -56.127 -10.839 34.170 1.00 77.19 96 GLU A O 1
ATOM 717 N N . ALA A 1 97 ? -55.223 -11.475 36.124 1.00 77.81 97 ALA A N 1
ATOM 718 C CA . ALA A 1 97 ? -54.790 -10.151 36.565 1.00 77.81 97 ALA A CA 1
ATOM 719 C C . ALA A 1 97 ? -53.405 -9.793 36.009 1.00 77.81 97 ALA A C 1
ATOM 721 O O . ALA A 1 97 ? -52.498 -10.631 35.997 1.00 77.81 97 ALA A O 1
ATOM 722 N N . PHE A 1 98 ? -53.232 -8.531 35.611 1.00 84.38 98 PHE A N 1
ATOM 723 C CA . PHE A 1 98 ? -51.984 -7.988 35.073 1.00 84.38 98 PHE A CA 1
ATOM 724 C C . PHE A 1 98 ? -51.716 -6.591 35.637 1.00 84.38 98 PHE A C 1
ATOM 726 O O . PHE A 1 98 ? -52.614 -5.751 35.677 1.00 84.38 98 PHE A O 1
ATOM 733 N N . SER A 1 99 ? -50.467 -6.321 36.005 1.00 87.25 99 SER A N 1
ATOM 734 C CA . SER A 1 99 ? -49.992 -4.980 36.349 1.00 87.25 99 SER A CA 1
ATOM 735 C C . SER A 1 99 ? -48.586 -4.753 35.795 1.00 87.25 99 SER A C 1
ATOM 737 O O . SER A 1 99 ? -47.836 -5.701 35.555 1.00 87.25 99 SER A O 1
ATOM 739 N N . ALA A 1 100 ? -48.210 -3.494 35.568 1.00 87.50 100 ALA A N 1
ATOM 740 C CA . ALA A 1 100 ? -46.877 -3.135 35.099 1.00 87.50 100 ALA A CA 1
ATOM 741 C C . ALA A 1 100 ? -46.364 -1.874 35.791 1.00 87.50 100 ALA A C 1
ATOM 743 O O . ALA A 1 100 ? -47.136 -0.991 36.162 1.00 87.50 100 ALA A O 1
ATOM 744 N N . ALA A 1 101 ? -45.047 -1.791 35.940 1.00 88.81 101 ALA A N 1
ATOM 745 C CA . ALA A 1 101 ? -44.350 -0.624 36.450 1.00 88.81 101 ALA A CA 1
ATOM 746 C C . ALA A 1 101 ? -43.098 -0.353 35.620 1.00 88.81 101 ALA A C 1
ATOM 748 O O . ALA A 1 101 ? -42.544 -1.252 34.981 1.00 88.81 101 ALA A O 1
ATOM 749 N N . SER A 1 102 ? -42.629 0.888 35.673 1.00 89.88 102 SER A N 1
ATOM 750 C CA . SER A 1 102 ? -41.374 1.291 35.057 1.00 89.88 102 SER A CA 1
ATOM 751 C C . SER A 1 102 ? -40.530 2.109 36.019 1.00 89.88 102 SER A C 1
ATOM 753 O O . SER A 1 102 ? -41.058 2.938 36.760 1.00 89.88 102 SER A O 1
ATOM 755 N N . ALA A 1 103 ? -39.219 1.924 35.957 1.00 89.00 103 ALA A N 1
ATOM 756 C CA . ALA A 1 103 ? -38.244 2.780 36.611 1.00 89.00 103 ALA A CA 1
ATOM 757 C C . ALA A 1 103 ? -37.212 3.232 35.583 1.00 89.00 103 ALA A C 1
ATOM 759 O O . ALA A 1 103 ? -36.744 2.433 34.770 1.00 89.00 103 ALA A O 1
ATOM 760 N N . SER A 1 104 ? -36.848 4.507 35.634 1.00 88.88 104 SER A N 1
ATOM 761 C CA . SER A 1 104 ? -35.820 5.083 34.777 1.00 88.88 104 SER A CA 1
ATOM 762 C C . SER A 1 104 ? -34.717 5.722 35.600 1.00 88.88 104 SER A C 1
ATOM 764 O O . SER A 1 104 ? -34.946 6.131 36.739 1.00 88.88 104 SER A O 1
ATOM 766 N N . ARG A 1 105 ? -33.534 5.834 35.005 1.00 87.88 105 ARG A N 1
ATOM 767 C CA . ARG A 1 105 ? -32.389 6.523 35.598 1.00 87.88 105 ARG A CA 1
ATOM 768 C C . ARG A 1 105 ? -31.487 7.096 34.522 1.00 87.88 105 ARG A C 1
ATOM 770 O O . ARG A 1 105 ? -31.381 6.502 33.448 1.00 87.88 105 ARG A O 1
ATOM 777 N N . THR A 1 106 ? -30.834 8.210 34.835 1.00 86.94 106 THR A N 1
ATOM 778 C CA . THR A 1 106 ? -29.791 8.783 33.983 1.00 86.94 106 THR A CA 1
ATOM 779 C C . THR A 1 106 ? -28.402 8.563 34.560 1.00 86.94 106 THR A C 1
ATOM 781 O O . THR A 1 106 ? -28.210 8.518 35.778 1.00 86.94 106 THR A O 1
ATOM 784 N N . PHE A 1 107 ? -27.442 8.378 33.664 1.00 85.62 107 PHE A N 1
ATOM 785 C CA . PHE A 1 107 ? -26.027 8.222 33.964 1.00 85.62 107 PHE A CA 1
ATOM 786 C C . PHE A 1 107 ? -25.212 8.835 32.828 1.00 85.62 107 PHE A C 1
ATOM 788 O O . PHE A 1 107 ? -25.694 8.960 31.701 1.00 85.62 107 PHE A O 1
ATOM 795 N N . ARG A 1 108 ? -23.965 9.192 33.114 1.00 84.75 108 ARG A N 1
ATOM 796 C CA . ARG A 1 108 ? -23.039 9.734 32.126 1.00 84.75 108 ARG A CA 1
ATOM 797 C C . ARG A 1 108 ? -21.998 8.688 31.757 1.00 84.75 108 ARG A C 1
ATOM 799 O O . ARG A 1 108 ? -21.502 7.959 32.611 1.00 84.75 108 ARG A O 1
ATOM 806 N N . VAL A 1 109 ? -21.641 8.650 30.485 1.00 84.50 109 VAL A N 1
ATOM 807 C CA . VAL A 1 109 ? -20.511 7.893 29.958 1.00 84.50 109 VAL A CA 1
ATOM 808 C C . VAL A 1 109 ? -19.366 8.850 29.655 1.00 84.50 109 VAL A C 1
ATOM 810 O O . VAL A 1 109 ? -19.557 9.813 28.910 1.00 84.50 109 VAL A O 1
ATOM 813 N N . GLU A 1 110 ? -18.190 8.542 30.202 1.00 84.00 110 GLU A N 1
ATOM 814 C CA . GLU A 1 110 ? -16.914 9.156 29.834 1.00 84.00 110 GLU A CA 1
ATOM 815 C C . GLU A 1 110 ? -15.993 8.094 29.219 1.00 84.00 110 GLU A C 1
ATOM 817 O O . GLU A 1 110 ? -15.587 7.121 29.863 1.00 84.00 110 GLU A O 1
ATOM 822 N N . LEU A 1 111 ? -15.653 8.276 27.948 1.00 81.38 111 LEU A N 1
ATOM 823 C CA . LEU A 1 111 ? -14.797 7.376 27.197 1.00 81.38 111 LEU A CA 1
ATOM 824 C C . LEU A 1 111 ? -13.334 7.553 27.624 1.00 81.38 111 LEU A C 1
ATOM 826 O O . LEU A 1 111 ? -12.820 8.687 27.643 1.00 81.38 111 LEU A O 1
ATOM 830 N N . PRO A 1 112 ? -12.608 6.446 27.883 1.00 79.38 112 PRO A N 1
ATOM 831 C CA . PRO A 1 112 ? -11.187 6.521 28.186 1.00 79.38 112 PRO A CA 1
ATOM 832 C C . PRO A 1 112 ? -10.437 7.203 27.030 1.00 79.38 112 PRO A C 1
ATOM 834 O O . PRO A 1 112 ? -10.833 7.067 25.868 1.00 79.38 112 PRO A O 1
ATOM 837 N N . PRO A 1 113 ? -9.373 7.971 27.320 1.00 82.44 113 PRO A N 1
ATOM 838 C CA . PRO A 1 113 ? -8.581 8.599 26.274 1.00 82.44 113 PRO A CA 1
ATOM 839 C C . PRO A 1 113 ? -7.950 7.527 25.394 1.00 82.44 113 PRO A C 1
ATOM 841 O O . PRO A 1 113 ? -7.390 6.560 25.909 1.00 82.44 113 PRO A O 1
ATOM 844 N N . VAL A 1 114 ? -7.976 7.742 24.078 1.00 89.44 114 VAL A N 1
ATOM 845 C CA . VAL A 1 114 ? -7.268 6.856 23.153 1.00 89.44 114 VAL A CA 1
ATOM 846 C C . VAL A 1 114 ? -5.776 6.815 23.498 1.00 89.44 114 VAL A C 1
ATOM 848 O O . VAL A 1 114 ? -5.158 7.832 23.857 1.00 89.44 114 VAL A O 1
ATOM 851 N N . GLY A 1 115 ? -5.190 5.627 23.432 1.00 91.12 115 GLY A N 1
ATOM 852 C CA . GLY A 1 115 ? -3.767 5.397 23.656 1.00 91.12 115 GLY A CA 1
ATOM 853 C C . GLY A 1 115 ? -3.251 4.300 22.741 1.00 91.12 115 GLY A C 1
ATOM 854 O O . GLY A 1 115 ? -3.987 3.374 22.421 1.00 91.12 115 GLY A O 1
ATOM 855 N N . LEU A 1 116 ? -1.999 4.395 22.308 1.00 93.38 116 LEU A N 1
ATOM 856 C CA . LEU A 1 116 ? -1.364 3.335 21.537 1.00 93.38 116 LEU A CA 1
ATOM 857 C C . LEU A 1 116 ? -1.015 2.169 22.476 1.00 93.38 116 LEU A C 1
ATOM 859 O O . LEU A 1 116 ? -0.259 2.325 23.431 1.00 93.38 116 LEU A O 1
ATOM 863 N N . GLU A 1 117 ? -1.619 1.010 22.234 1.00 92.88 117 GLU A N 1
ATOM 864 C CA . GLU A 1 117 ? -1.407 -0.220 23.006 1.00 92.88 117 GLU A CA 1
ATOM 865 C C . GLU A 1 117 ? -0.182 -0.986 22.499 1.00 92.88 117 GLU A C 1
ATOM 867 O O . GLU A 1 117 ? 0.596 -1.530 23.279 1.00 92.88 117 GLU A O 1
ATOM 872 N N . GLY A 1 118 ? -0.000 -1.018 21.178 1.00 92.81 118 GLY A N 1
ATOM 873 C CA . GLY A 1 118 ? 1.114 -1.705 20.546 1.00 92.81 118 GLY A CA 1
ATOM 874 C C . GLY A 1 118 ? 1.344 -1.223 19.124 1.00 92.81 118 GLY A C 1
ATOM 875 O O . GLY A 1 118 ? 0.395 -0.907 18.405 1.00 92.81 118 GLY A O 1
ATOM 876 N N . LEU A 1 119 ? 2.614 -1.192 18.728 1.00 95.19 119 LEU A N 1
ATOM 877 C CA . LEU A 1 119 ? 3.061 -0.873 17.380 1.00 95.19 119 LEU A CA 1
ATOM 878 C C . LEU A 1 119 ? 4.049 -1.944 16.923 1.00 95.19 119 LEU A C 1
ATOM 880 O O . LEU A 1 119 ? 5.015 -2.245 17.623 1.00 95.19 119 LEU A O 1
ATOM 884 N N . THR A 1 120 ? 3.826 -2.491 15.738 1.00 94.69 120 THR A N 1
ATOM 885 C CA . THR A 1 120 ? 4.741 -3.419 15.081 1.00 94.69 120 THR A CA 1
ATOM 886 C C . THR A 1 120 ? 5.118 -2.845 13.728 1.00 94.69 120 THR A C 1
ATOM 888 O O . THR A 1 120 ? 4.257 -2.396 12.973 1.00 94.69 120 THR A O 1
ATOM 891 N N . VAL A 1 121 ? 6.415 -2.839 13.429 1.00 94.69 121 VAL A N 1
ATOM 892 C CA . VAL A 1 121 ? 6.945 -2.367 12.152 1.00 94.69 121 VAL A CA 1
ATOM 893 C C . VAL A 1 121 ? 7.682 -3.513 11.487 1.00 94.69 121 VAL A C 1
ATOM 895 O O . VAL A 1 121 ? 8.638 -4.044 12.048 1.00 94.69 121 VAL A O 1
ATOM 898 N N . SER A 1 122 ? 7.254 -3.860 10.280 1.00 92.44 122 SER A N 1
ATOM 899 C CA . SER A 1 122 ? 7.788 -4.995 9.544 1.00 92.44 122 SER A CA 1
ATOM 900 C C . SER A 1 122 ? 8.263 -4.576 8.147 1.00 92.44 122 SER A C 1
ATOM 902 O O . SER A 1 122 ? 7.474 -4.031 7.369 1.00 92.44 122 SER A O 1
ATOM 904 N N . PRO A 1 123 ? 9.537 -4.829 7.798 1.00 91.88 123 PRO A N 1
ATOM 905 C CA . PRO A 1 123 ? 10.597 -5.337 8.678 1.00 91.88 123 PRO A CA 1
ATOM 906 C C . PRO A 1 123 ? 11.054 -4.287 9.712 1.00 91.88 123 PRO A C 1
ATOM 908 O O . PRO A 1 123 ? 11.125 -3.101 9.401 1.00 91.88 123 PRO A O 1
ATOM 911 N N . GLU A 1 124 ? 11.476 -4.727 10.904 1.00 88.19 124 GLU A N 1
ATOM 912 C CA . GLU A 1 124 ? 12.034 -3.837 11.949 1.00 88.19 124 GLU A CA 1
ATOM 913 C C . GLU A 1 124 ? 13.325 -3.129 11.497 1.00 88.19 124 GLU A C 1
ATOM 915 O O . GLU A 1 124 ? 13.668 -2.035 11.943 1.00 88.19 124 GLU A O 1
ATOM 920 N N . ASN A 1 125 ? 14.069 -3.788 10.606 1.00 90.56 125 ASN A N 1
ATOM 921 C CA . ASN A 1 125 ? 15.315 -3.308 10.029 1.00 90.56 125 ASN A CA 1
ATOM 922 C C . ASN A 1 125 ? 15.139 -3.150 8.518 1.00 90.56 125 ASN A C 1
ATOM 924 O O . ASN A 1 125 ? 15.490 -4.046 7.743 1.00 90.56 125 ASN A O 1
ATOM 928 N N . VAL A 1 126 ? 14.581 -2.020 8.100 1.00 93.50 126 VAL A N 1
ATOM 929 C CA . VAL A 1 126 ? 14.242 -1.788 6.700 1.00 93.50 126 VAL A CA 1
ATOM 930 C C . VAL A 1 126 ? 15.487 -1.480 5.874 1.00 93.50 126 VAL A C 1
ATOM 932 O O . VAL A 1 126 ? 16.323 -0.666 6.261 1.00 93.50 126 VAL A O 1
ATOM 935 N N . ARG A 1 127 ? 15.647 -2.117 4.713 1.00 94.06 127 ARG A N 1
ATOM 936 C CA . ARG A 1 127 ? 16.692 -1.734 3.751 1.00 94.06 127 ARG A CA 1
ATOM 937 C C . ARG A 1 127 ? 16.205 -0.588 2.871 1.00 94.06 127 ARG A C 1
ATOM 939 O O . ARG A 1 127 ? 15.019 -0.501 2.560 1.00 94.06 127 ARG A O 1
ATOM 946 N N . GLN A 1 128 ? 17.131 0.258 2.425 1.00 95.38 128 GLN A N 1
ATOM 947 C CA . GLN A 1 128 ? 16.858 1.287 1.417 1.00 95.38 128 GLN A CA 1
ATOM 948 C C . GLN A 1 128 ? 16.027 0.729 0.256 1.00 95.38 128 GLN A C 1
ATOM 950 O O . GLN A 1 128 ? 16.420 -0.244 -0.388 1.00 95.38 128 GLN A O 1
ATOM 955 N N . GLY A 1 129 ? 14.888 1.364 -0.013 1.00 93.50 129 GLY A N 1
ATOM 956 C CA . GLY A 1 129 ? 13.982 0.952 -1.077 1.00 93.50 129 GLY A CA 1
ATOM 957 C C . GLY A 1 129 ? 13.013 -0.168 -0.718 1.00 93.50 129 GLY A C 1
ATOM 958 O O . GLY A 1 129 ? 12.265 -0.572 -1.590 1.00 93.50 129 GLY A O 1
ATOM 959 N N . GLN A 1 130 ? 12.975 -0.696 0.504 1.00 93.75 130 GLN A N 1
ATOM 960 C CA . GLN A 1 130 ? 11.963 -1.695 0.865 1.00 93.75 130 GLN A CA 1
ATOM 961 C C . GLN A 1 130 ? 10.625 -1.050 1.277 1.00 93.75 130 GLN A C 1
ATOM 963 O O . GLN A 1 130 ? 10.612 0.054 1.837 1.00 93.75 130 GLN A O 1
ATOM 968 N N . PRO A 1 131 ? 9.487 -1.725 1.029 1.00 94.62 131 PRO A N 1
ATOM 969 C CA . PRO A 1 131 ? 8.225 -1.370 1.668 1.00 94.62 131 PRO A CA 1
ATOM 970 C C . PRO A 1 131 ? 8.281 -1.663 3.175 1.00 94.62 131 PRO A C 1
ATOM 972 O O . PRO A 1 131 ? 9.052 -2.504 3.635 1.00 94.62 131 PRO A O 1
ATOM 975 N N . VAL A 1 132 ? 7.437 -0.968 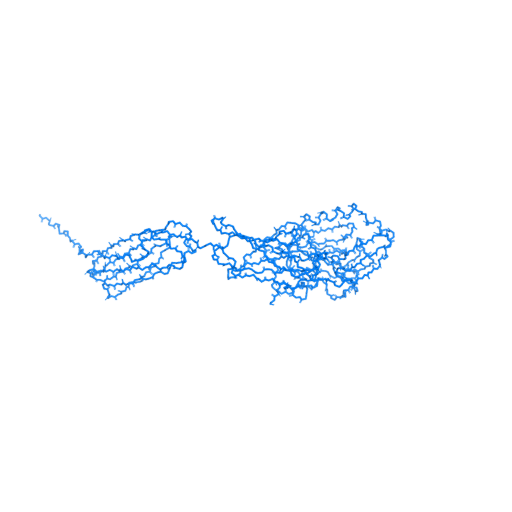3.930 1.00 94.19 132 VAL A N 1
ATOM 976 C CA . VAL A 1 132 ? 7.271 -1.098 5.378 1.00 94.19 132 VAL A CA 1
ATOM 977 C C . VAL A 1 132 ? 5.786 -1.255 5.670 1.00 94.19 132 VAL A C 1
ATOM 979 O O . VAL A 1 132 ? 4.974 -0.442 5.222 1.00 94.19 132 VAL A O 1
ATOM 982 N N . VAL A 1 133 ? 5.433 -2.286 6.427 1.00 94.75 133 VAL A N 1
ATOM 983 C CA . VAL A 1 133 ? 4.093 -2.477 6.985 1.00 94.75 133 VAL A CA 1
ATOM 984 C C . VAL A 1 133 ? 4.136 -2.078 8.447 1.00 94.75 133 VAL A C 1
ATOM 986 O O . VAL A 1 133 ? 5.043 -2.470 9.177 1.00 94.75 133 VAL A O 1
ATOM 989 N N . ILE A 1 134 ? 3.170 -1.266 8.857 1.00 95.62 134 ILE A N 1
ATOM 990 C CA . ILE A 1 134 ? 3.075 -0.775 10.227 1.00 95.62 134 ILE A CA 1
ATOM 991 C C . ILE A 1 134 ? 1.708 -1.173 10.756 1.00 95.62 134 ILE A C 1
ATOM 993 O O . ILE A 1 134 ? 0.696 -0.720 10.225 1.00 95.62 134 ILE A O 1
ATOM 997 N N . ASP A 1 135 ? 1.687 -2.010 11.783 1.00 95.38 135 ASP A N 1
ATOM 998 C CA . ASP A 1 135 ? 0.480 -2.435 12.478 1.00 95.38 135 ASP A CA 1
ATOM 999 C C . ASP A 1 135 ? 0.403 -1.746 13.841 1.00 95.38 135 ASP A C 1
ATOM 1001 O O . ASP A 1 135 ? 1.372 -1.725 14.596 1.00 95.38 135 ASP A O 1
ATOM 1005 N N . ALA A 1 136 ? -0.752 -1.171 14.155 1.00 95.69 136 ALA A N 1
ATOM 1006 C CA . ALA A 1 136 ? -1.018 -0.458 15.395 1.00 95.69 136 ALA A CA 1
ATOM 1007 C C . ALA A 1 136 ? -2.286 -0.998 16.065 1.00 95.69 136 ALA A C 1
ATOM 1009 O O . ALA A 1 136 ? -3.274 -1.328 15.402 1.00 95.69 136 ALA A O 1
ATOM 1010 N N . ARG A 1 137 ? -2.273 -1.061 17.394 1.00 94.31 137 ARG A N 1
ATOM 1011 C CA . ARG A 1 137 ? -3.438 -1.349 18.239 1.00 94.31 137 ARG A CA 1
ATOM 1012 C C . ARG A 1 137 ? -3.607 -0.232 19.247 1.00 94.31 137 ARG A C 1
ATOM 1014 O O . ARG A 1 137 ? -2.615 0.311 19.726 1.00 94.31 137 ARG A O 1
ATOM 1021 N N . PHE A 1 138 ? -4.850 0.097 19.569 1.00 91.19 138 PHE A N 1
ATOM 1022 C CA . PHE A 1 138 ? -5.171 1.209 20.452 1.00 91.19 138 PHE A CA 1
ATOM 1023 C C . PHE A 1 138 ? -6.063 0.751 21.598 1.00 91.19 138 PHE A C 1
ATOM 1025 O O . PHE A 1 138 ? -6.983 -0.039 21.400 1.00 91.19 138 PHE A O 1
ATOM 1032 N N . THR A 1 139 ? -5.824 1.313 22.779 1.00 87.06 139 THR A N 1
ATOM 1033 C CA . THR A 1 139 ? -6.813 1.343 23.849 1.00 87.06 139 THR A CA 1
ATOM 1034 C C . THR A 1 139 ? -7.858 2.412 23.532 1.00 87.06 139 THR A C 1
ATOM 1036 O O . THR A 1 139 ? -7.534 3.496 23.038 1.00 87.06 139 THR A O 1
ATOM 1039 N N . GLY A 1 140 ? -9.129 2.108 23.806 1.00 80.19 140 GLY A N 1
ATOM 1040 C CA . GLY A 1 140 ? -10.251 2.956 23.399 1.00 80.19 140 GLY A CA 1
ATOM 1041 C C . GLY A 1 140 ? -10.517 2.927 21.886 1.00 80.19 140 GLY A C 1
ATOM 1042 O O . GLY A 1 140 ? -9.934 2.142 21.143 1.00 80.19 140 GLY A O 1
ATOM 1043 N N . ALA A 1 141 ? -11.431 3.781 21.421 1.00 82.38 141 ALA A N 1
ATOM 1044 C CA . ALA A 1 141 ? -11.830 3.836 20.014 1.00 82.38 141 ALA A CA 1
ATOM 1045 C C . ALA A 1 141 ? -11.059 4.928 19.253 1.00 82.38 141 ALA A C 1
ATOM 1047 O O . ALA A 1 141 ? -11.431 6.103 19.286 1.00 82.38 141 ALA A O 1
ATOM 1048 N N . ALA A 1 142 ? -9.995 4.536 18.548 1.00 89.44 142 ALA A N 1
ATOM 1049 C CA . ALA A 1 142 ? -9.340 5.410 17.577 1.00 89.44 142 ALA A CA 1
ATOM 1050 C C . ALA A 1 142 ? -10.239 5.602 16.343 1.00 89.44 142 ALA A C 1
ATOM 1052 O O . ALA A 1 142 ? -10.770 4.633 15.801 1.00 89.44 142 ALA A O 1
ATOM 1053 N N . THR A 1 143 ? -10.402 6.843 15.892 1.00 90.31 143 THR A N 1
ATOM 1054 C CA . THR A 1 143 ? -11.224 7.208 14.722 1.00 90.31 143 THR A CA 1
ATOM 1055 C C . THR A 1 143 ? -10.386 7.725 13.559 1.00 90.31 143 THR A C 1
ATOM 1057 O O . THR A 1 143 ? -10.736 7.511 12.400 1.00 90.31 143 THR A O 1
ATOM 1060 N N . GLU A 1 144 ? -9.256 8.362 13.858 1.00 91.69 144 GLU A N 1
ATOM 1061 C CA . GLU A 1 144 ? -8.282 8.842 12.882 1.00 91.69 144 GLU A CA 1
ATOM 1062 C C . GLU A 1 144 ? -6.908 8.319 13.279 1.00 91.69 144 GLU A C 1
ATOM 1064 O O . GLU A 1 144 ? -6.473 8.533 14.410 1.00 91.69 144 GLU A O 1
ATOM 1069 N N . VAL A 1 145 ? -6.213 7.653 12.355 1.00 96.12 145 VAL A N 1
ATOM 1070 C CA . VAL A 1 145 ? -4.843 7.181 12.568 1.00 96.12 145 VAL A CA 1
ATOM 1071 C C . VAL A 1 145 ? -4.019 7.458 11.313 1.00 96.12 145 VAL A C 1
ATOM 1073 O O . VAL A 1 145 ? -4.371 7.079 10.195 1.00 96.12 145 VAL A O 1
ATOM 1076 N N . SER A 1 146 ? -2.901 8.142 11.502 1.00 96.38 146 SER A N 1
ATOM 1077 C CA . SER A 1 146 ? -1.966 8.533 10.452 1.00 96.38 146 SER A CA 1
ATOM 1078 C C . SER A 1 146 ? -0.540 8.363 10.951 1.00 96.38 146 SER A C 1
ATOM 1080 O O . SER A 1 146 ? -0.295 8.239 12.153 1.00 96.38 146 SER A O 1
ATOM 1082 N N . GLY A 1 147 ? 0.413 8.348 10.034 1.00 96.44 147 GLY A N 1
ATOM 1083 C CA . GLY A 1 147 ? 1.814 8.375 10.399 1.00 96.44 147 GLY A CA 1
ATOM 1084 C C . GLY A 1 147 ? 2.638 9.198 9.433 1.00 96.44 147 GLY A C 1
ATOM 1085 O O . GLY A 1 147 ? 2.184 9.563 8.348 1.00 96.44 147 GLY A O 1
ATOM 1086 N N . ARG A 1 148 ? 3.863 9.488 9.851 1.00 96.12 148 ARG A N 1
ATOM 1087 C CA . ARG A 1 148 ? 4.878 10.145 9.039 1.00 96.12 148 ARG A CA 1
ATOM 1088 C C . ARG A 1 148 ? 6.176 9.377 9.156 1.00 96.12 148 ARG A C 1
ATOM 1090 O O . ARG A 1 148 ? 6.634 9.094 10.258 1.00 96.12 148 ARG A O 1
ATOM 1097 N N . LEU A 1 149 ? 6.770 9.072 8.011 1.00 93.88 149 LEU A N 1
ATOM 1098 C CA . LEU A 1 149 ? 8.089 8.463 7.927 1.00 93.88 149 LEU A CA 1
ATOM 1099 C C . LEU A 1 149 ? 8.917 9.256 6.918 1.00 93.88 149 LEU A C 1
ATOM 1101 O O . LEU A 1 149 ? 8.489 9.471 5.778 1.00 93.88 149 LEU A O 1
ATOM 1105 N N . PHE A 1 150 ? 10.094 9.711 7.347 1.00 90.62 150 PHE A N 1
ATOM 1106 C CA . PHE A 1 150 ? 10.852 10.757 6.656 1.00 90.62 150 PHE A CA 1
ATOM 1107 C C . PHE A 1 150 ? 9.978 12.020 6.463 1.00 90.62 150 PHE A C 1
ATOM 1109 O O . PHE A 1 150 ? 9.369 12.511 7.405 1.00 90.62 150 PHE A O 1
ATOM 1116 N N . GLU A 1 151 ? 9.865 12.523 5.233 1.00 87.06 151 GLU A N 1
ATOM 1117 C CA . GLU A 1 151 ? 9.105 13.732 4.873 1.00 87.06 151 GLU A CA 1
ATOM 1118 C C . GLU A 1 151 ? 7.687 13.420 4.374 1.00 87.06 151 GLU A C 1
ATOM 1120 O O . GLU A 1 151 ? 7.101 14.200 3.617 1.00 87.06 151 GLU A O 1
ATOM 1125 N N . ARG A 1 152 ? 7.163 12.224 4.672 1.00 89.06 152 ARG A N 1
ATOM 1126 C CA . ARG A 1 152 ? 5.953 11.741 4.019 1.00 89.06 152 ARG A CA 1
ATOM 1127 C C . ARG A 1 152 ? 4.926 11.170 4.974 1.00 89.06 152 ARG A C 1
ATOM 1129 O O . ARG A 1 152 ? 5.185 10.205 5.689 1.00 89.06 152 ARG A O 1
ATOM 1136 N N . ASP A 1 153 ? 3.738 11.749 4.873 1.00 92.81 153 ASP A N 1
ATOM 1137 C CA . ASP A 1 153 ? 2.544 11.282 5.553 1.00 92.81 153 ASP A CA 1
ATOM 1138 C C . ASP A 1 153 ? 1.960 10.047 4.852 1.00 92.81 153 ASP A C 1
ATOM 1140 O O . ASP A 1 153 ? 2.011 9.899 3.622 1.00 92.81 153 ASP A O 1
ATOM 1144 N N . PHE A 1 154 ? 1.389 9.156 5.651 1.00 93.12 154 PHE A N 1
ATOM 1145 C CA . PHE A 1 154 ? 0.635 7.994 5.211 1.00 93.12 154 PHE A CA 1
ATOM 1146 C C . PHE A 1 154 ? -0.544 7.745 6.152 1.00 93.12 154 PHE A C 1
ATOM 1148 O O . PHE A 1 154 ? -0.541 8.134 7.321 1.00 93.12 154 PHE A O 1
ATOM 1155 N N . ASN A 1 155 ? -1.566 7.077 5.625 1.00 93.19 155 ASN A N 1
ATOM 1156 C CA . ASN A 1 155 ? -2.787 6.793 6.364 1.00 93.19 155 ASN A CA 1
ATOM 1157 C C . ASN A 1 155 ? -2.792 5.343 6.820 1.00 93.19 155 ASN A C 1
ATOM 1159 O O . ASN A 1 155 ? -2.495 4.439 6.030 1.00 93.19 155 ASN A O 1
ATOM 1163 N N . PHE A 1 156 ? -3.189 5.133 8.069 1.00 95.38 156 PHE A N 1
ATOM 1164 C CA . PHE A 1 156 ? -3.577 3.809 8.508 1.00 95.38 156 PHE A CA 1
ATOM 1165 C C . PHE A 1 156 ? -4.997 3.507 8.037 1.00 95.38 156 PHE A C 1
ATOM 1167 O O . PHE A 1 156 ? -5.801 4.394 7.743 1.00 95.38 156 PHE A O 1
ATOM 1174 N N . TYR A 1 157 ? -5.309 2.226 7.978 1.00 93.06 157 TYR A N 1
ATOM 1175 C CA . TYR A 1 157 ? -6.625 1.714 7.686 1.00 93.06 157 TYR A CA 1
ATOM 1176 C C . TYR A 1 157 ? -7.009 0.622 8.675 1.00 93.06 157 TYR A C 1
ATOM 1178 O O . TYR A 1 157 ? -6.136 -0.128 9.113 1.00 93.06 157 TYR A O 1
ATOM 1186 N N . PRO A 1 158 ? -8.298 0.514 9.027 1.00 91.62 158 PRO A N 1
ATOM 1187 C CA . PRO A 1 158 ? -8.745 -0.501 9.961 1.00 91.62 158 PRO A CA 1
ATOM 1188 C C . PRO A 1 158 ? -8.541 -1.896 9.365 1.00 91.62 158 PRO A C 1
ATOM 1190 O O . PRO A 1 158 ? -8.818 -2.140 8.186 1.00 91.62 158 PRO A O 1
ATOM 1193 N N . VAL A 1 159 ? -8.076 -2.811 10.205 1.00 88.44 159 VAL A N 1
ATOM 1194 C CA . VAL A 1 159 ? -7.991 -4.250 9.955 1.00 88.44 159 VAL A CA 1
ATOM 1195 C C . VAL A 1 159 ? -8.778 -4.989 11.044 1.00 88.44 159 VAL A C 1
ATOM 1197 O O . VAL A 1 159 ? -9.167 -4.407 12.057 1.00 88.44 159 VAL A O 1
ATOM 1200 N N . GLY A 1 160 ? -9.095 -6.267 10.820 1.00 79.75 160 GLY A N 1
ATOM 1201 C CA . GLY A 1 160 ? -9.912 -7.046 11.759 1.00 79.75 160 GLY A CA 1
ATOM 1202 C C . GLY A 1 160 ? -9.356 -7.052 13.192 1.00 79.75 160 GLY A C 1
ATOM 1203 O O . GLY A 1 160 ? -8.151 -6.941 13.404 1.00 79.75 160 GLY A O 1
ATOM 1204 N N . GLY A 1 161 ? -10.241 -7.196 14.185 1.00 75.81 161 GLY A N 1
ATOM 1205 C CA . GLY A 1 161 ? -9.847 -7.278 15.598 1.00 75.81 161 GLY A CA 1
ATOM 1206 C C . GLY A 1 161 ? -9.406 -5.950 16.226 1.00 75.81 161 GLY A C 1
ATOM 1207 O O . GLY A 1 161 ? -8.592 -5.968 17.144 1.00 75.81 161 GLY A O 1
ATOM 1208 N N . GLY A 1 162 ? -9.899 -4.813 15.718 1.00 75.00 162 GLY A N 1
ATOM 1209 C CA . GLY A 1 162 ? -9.602 -3.477 16.261 1.00 75.00 162 GLY A CA 1
ATOM 1210 C C . GLY A 1 162 ? -8.205 -2.943 15.918 1.00 75.00 162 GLY A C 1
ATOM 1211 O O . GLY A 1 162 ? -7.800 -1.903 16.433 1.00 75.00 162 GLY A O 1
ATOM 1212 N N . GLY A 1 163 ? -7.463 -3.647 15.059 1.00 90.56 163 GLY A N 1
ATOM 1213 C CA . GLY A 1 163 ? -6.149 -3.220 14.599 1.00 90.56 163 GLY A CA 1
ATOM 1214 C C . GLY A 1 163 ? -6.225 -2.180 13.485 1.00 90.56 163 GLY A C 1
ATOM 1215 O O . GLY A 1 163 ? -7.230 -2.031 12.790 1.00 90.56 163 GLY A O 1
ATOM 1216 N N . TRP A 1 164 ? -5.112 -1.495 13.276 1.00 95.31 164 TRP A N 1
ATOM 1217 C CA . TRP A 1 164 ? -4.899 -0.550 12.192 1.00 95.31 164 TRP A CA 1
ATOM 1218 C C . TRP A 1 164 ? -3.614 -0.907 11.463 1.00 95.31 164 TRP A C 1
ATOM 1220 O O . TRP A 1 164 ? -2.628 -1.256 12.101 1.00 95.31 164 TRP A O 1
ATOM 1230 N N . ARG A 1 165 ? -3.601 -0.772 10.140 1.00 95.44 165 ARG A N 1
ATOM 1231 C CA . ARG A 1 165 ? -2.435 -1.053 9.303 1.00 95.44 165 ARG A CA 1
ATOM 1232 C C . ARG A 1 165 ? -2.109 0.118 8.397 1.00 95.44 165 ARG A C 1
ATOM 1234 O O . ARG A 1 165 ? -3.012 0.738 7.854 1.00 95.44 165 ARG A O 1
ATOM 1241 N N . ALA A 1 166 ? -0.835 0.380 8.160 1.00 95.56 166 ALA A N 1
ATOM 1242 C CA . ALA A 1 166 ? -0.363 1.307 7.144 1.00 95.56 166 ALA A CA 1
ATOM 1243 C C . ALA A 1 166 ? 0.699 0.666 6.249 1.00 95.56 166 ALA A C 1
ATOM 1245 O O . ALA A 1 166 ? 1.403 -0.261 6.651 1.00 95.56 166 ALA A O 1
ATOM 1246 N N . LEU A 1 167 ? 0.817 1.202 5.033 1.00 94.75 167 LEU A N 1
ATOM 1247 C CA . LEU A 1 167 ? 1.917 0.920 4.117 1.00 94.75 167 LEU A CA 1
ATOM 1248 C C . LEU A 1 167 ? 2.763 2.185 3.961 1.00 94.75 167 LEU A C 1
ATOM 1250 O O . LEU A 1 167 ? 2.246 3.247 3.607 1.00 94.75 167 LEU A O 1
ATOM 1254 N N . ALA A 1 168 ? 4.064 2.060 4.186 1.00 94.56 168 ALA A N 1
ATOM 1255 C CA . ALA A 1 168 ? 5.049 3.115 3.993 1.00 94.56 168 ALA A CA 1
ATOM 1256 C C . ALA A 1 168 ? 6.221 2.601 3.146 1.00 94.56 168 ALA A C 1
ATOM 1258 O O . ALA A 1 168 ? 6.403 1.401 2.968 1.00 94.56 168 ALA A O 1
ATOM 1259 N N . ALA A 1 169 ? 7.016 3.509 2.587 1.00 94.06 169 ALA A N 1
ATOM 1260 C CA . ALA A 1 169 ? 8.189 3.157 1.793 1.00 94.06 169 ALA A CA 1
ATOM 1261 C C . ALA A 1 169 ? 9.458 3.693 2.448 1.00 94.06 169 ALA A C 1
ATOM 1263 O O . ALA A 1 169 ? 9.545 4.883 2.759 1.00 94.06 169 ALA A O 1
ATOM 1264 N N . CYS A 1 170 ? 10.472 2.839 2.578 1.00 94.06 170 CYS A N 1
ATOM 1265 C CA . CYS A 1 170 ? 11.832 3.300 2.797 1.00 94.06 170 CYS A CA 1
ATOM 1266 C C . CYS A 1 170 ? 12.402 3.801 1.474 1.00 94.06 170 CYS A C 1
ATOM 1268 O O . CYS A 1 170 ? 12.440 3.075 0.483 1.00 94.06 170 CYS A O 1
ATOM 1270 N N . ARG A 1 171 ? 12.843 5.059 1.433 1.00 90.00 171 ARG A N 1
ATOM 1271 C CA . ARG A 1 171 ? 13.380 5.649 0.201 1.00 90.00 171 ARG A CA 1
ATOM 1272 C C . ARG A 1 171 ? 14.647 4.909 -0.225 1.00 90.00 171 ARG A C 1
ATOM 1274 O O . ARG A 1 171 ? 15.495 4.599 0.606 1.00 90.00 171 ARG A O 1
ATOM 1281 N N . LEU A 1 172 ? 14.832 4.742 -1.535 1.00 91.19 172 LEU A N 1
ATOM 1282 C CA . LEU A 1 172 ? 16.078 4.214 -2.108 1.00 91.19 172 LEU A CA 1
ATOM 1283 C C . LEU A 1 172 ? 17.321 4.999 -1.644 1.00 91.19 172 LEU A C 1
ATOM 1285 O O . LEU A 1 172 ? 18.389 4.431 -1.455 1.00 91.19 172 LEU A O 1
ATOM 1289 N N . PHE A 1 173 ? 17.161 6.304 -1.418 1.00 89.62 173 PHE A N 1
ATOM 1290 C CA . PHE A 1 173 ? 18.224 7.206 -0.969 1.00 89.62 173 PHE A CA 1
ATOM 1291 C C . PHE A 1 173 ? 18.071 7.647 0.492 1.00 89.62 173 PHE A C 1
ATOM 1293 O O . PHE A 1 173 ? 18.614 8.682 0.864 1.00 89.62 173 PHE A O 1
ATOM 1300 N N . ALA A 1 174 ? 17.292 6.927 1.307 1.00 91.62 174 ALA A N 1
ATOM 1301 C CA . ALA A 1 174 ? 17.208 7.217 2.739 1.00 91.62 174 ALA A CA 1
ATOM 1302 C C . ALA A 1 174 ? 18.601 7.112 3.375 1.00 91.62 174 ALA A C 1
ATOM 1304 O O . ALA A 1 174 ? 19.348 6.193 3.046 1.00 91.62 174 ALA A O 1
ATOM 1305 N N . GLU A 1 175 ? 18.959 8.023 4.275 1.00 92.56 175 GLU A N 1
ATOM 1306 C CA . GLU A 1 175 ? 20.222 7.909 5.006 1.00 92.56 175 GLU A CA 1
ATOM 1307 C C . GLU A 1 175 ? 20.190 6.658 5.903 1.00 92.56 175 GLU A C 1
ATOM 1309 O O . GLU A 1 175 ? 19.228 6.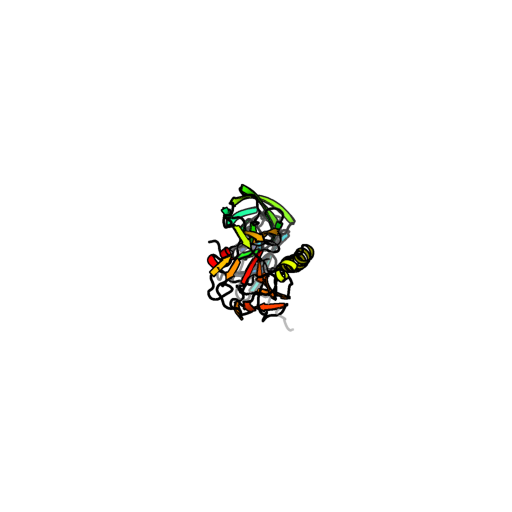476 6.654 1.00 92.56 175 GLU A O 1
ATOM 1314 N N . PRO A 1 176 ? 21.190 5.759 5.819 1.00 95.25 176 PRO A N 1
ATOM 1315 C CA . PRO A 1 176 ? 21.287 4.632 6.739 1.00 95.25 176 PRO A CA 1
ATOM 1316 C C . PRO A 1 176 ? 21.496 5.108 8.179 1.00 95.25 176 PRO A C 1
ATOM 1318 O O . PRO A 1 176 ? 22.262 6.038 8.422 1.00 95.25 176 PRO A O 1
ATOM 1321 N N . GLY A 1 177 ? 20.870 4.429 9.134 1.00 95.19 177 GLY A N 1
ATOM 1322 C CA . GLY A 1 177 ? 20.851 4.824 10.539 1.00 95.19 177 GLY A CA 1
ATOM 1323 C C . GLY A 1 177 ? 19.441 4.757 11.110 1.00 95.19 177 GLY A C 1
ATOM 1324 O O . GLY A 1 177 ? 18.598 4.023 10.603 1.00 95.19 177 GLY A O 1
ATOM 1325 N N . THR A 1 178 ? 19.186 5.510 12.170 1.00 94.94 178 THR A N 1
ATOM 1326 C CA . THR A 1 178 ? 17.859 5.590 12.785 1.00 94.94 178 THR A CA 1
ATOM 1327 C C . THR A 1 178 ? 17.100 6.792 12.235 1.00 94.94 178 THR A C 1
ATOM 1329 O O . THR A 1 178 ? 17.669 7.873 12.092 1.00 94.94 178 THR A O 1
ATOM 1332 N N . THR A 1 179 ? 15.816 6.617 11.930 1.00 94.75 179 THR A N 1
ATOM 1333 C CA . THR A 1 179 ? 14.928 7.693 11.477 1.00 94.75 179 THR A CA 1
ATOM 1334 C C . THR A 1 179 ? 13.644 7.715 12.312 1.00 94.75 179 THR A C 1
ATOM 1336 O O . THR A 1 179 ? 13.169 6.641 12.697 1.00 94.75 179 THR A O 1
ATOM 1339 N N . PRO A 1 180 ? 13.073 8.898 12.603 1.00 95.94 180 PRO A N 1
ATOM 1340 C CA . PRO A 1 180 ? 11.826 8.984 13.347 1.00 95.94 180 PRO A CA 1
ATOM 1341 C C . PRO A 1 180 ? 10.636 8.507 12.505 1.00 95.94 180 PRO A C 1
ATOM 1343 O O . PRO A 1 180 ? 10.441 8.913 11.354 1.00 95.94 180 PRO A O 1
ATOM 1346 N N . LEU A 1 181 ? 9.818 7.661 13.119 1.00 96.69 181 LEU A N 1
ATOM 1347 C CA . LEU A 1 181 ? 8.494 7.250 12.682 1.00 96.69 181 LEU A CA 1
ATOM 1348 C C . LEU A 1 181 ? 7.475 7.890 13.626 1.00 96.69 181 LEU A C 1
ATOM 1350 O O . LEU A 1 181 ? 7.377 7.515 14.791 1.00 96.69 181 LEU A O 1
ATOM 1354 N N . LEU A 1 182 ? 6.697 8.842 13.123 1.00 97.75 182 LEU A N 1
ATOM 1355 C CA . LEU A 1 182 ? 5.631 9.468 13.898 1.00 97.75 182 LEU A CA 1
ATOM 1356 C C . LEU A 1 182 ? 4.323 8.726 13.661 1.00 97.75 182 LEU A C 1
ATOM 1358 O O . LEU A 1 182 ? 3.960 8.463 12.514 1.00 97.75 182 LEU A O 1
ATOM 1362 N N . VAL A 1 183 ? 3.586 8.454 14.731 1.00 97.88 183 VAL A N 1
ATOM 1363 C CA . VAL A 1 183 ? 2.216 7.936 14.687 1.00 97.88 183 VAL A CA 1
ATOM 1364 C C . VAL A 1 183 ? 1.313 8.953 15.368 1.00 97.88 183 VAL A C 1
ATOM 1366 O O . VAL A 1 183 ? 1.553 9.359 16.502 1.00 97.88 183 VAL A O 1
ATOM 1369 N N . SER A 1 184 ? 0.285 9.411 14.664 1.00 97.50 184 SER A N 1
ATOM 1370 C CA . SER A 1 184 ? -0.678 10.400 15.148 1.00 97.50 184 SER A CA 1
ATOM 1371 C C . SER A 1 184 ? -2.079 9.828 15.099 1.00 97.50 184 SER A C 1
ATOM 1373 O O . SER A 1 184 ? -2.507 9.316 14.064 1.00 97.50 184 SER A O 1
ATOM 1375 N N . TYR A 1 185 ? -2.791 9.932 16.215 1.00 96.12 185 TYR A N 1
ATOM 1376 C CA . TYR A 1 185 ? -4.099 9.319 16.372 1.00 96.12 185 TYR A CA 1
ATOM 1377 C C . TYR A 1 185 ? -5.058 10.190 17.186 1.00 96.12 185 TYR A C 1
ATOM 1379 O O . TYR A 1 185 ? -4.641 11.007 18.016 1.00 96.12 185 TYR A O 1
ATOM 1387 N N . ALA A 1 186 ? -6.350 10.031 16.911 1.00 93.88 186 ALA A N 1
ATOM 1388 C CA . ALA A 1 186 ? -7.433 10.763 17.553 1.00 93.88 186 ALA A CA 1
ATOM 1389 C C . ALA A 1 186 ? -8.617 9.846 17.878 1.00 93.88 186 ALA A C 1
ATOM 1391 O O . ALA A 1 186 ? -8.809 8.820 17.223 1.00 93.88 186 ALA A O 1
ATOM 1392 N N . ASP A 1 187 ? -9.413 10.238 18.871 1.00 89.75 187 ASP A N 1
ATOM 1393 C CA . ASP A 1 187 ? -10.714 9.628 19.157 1.00 89.75 187 ASP A CA 1
ATOM 1394 C C . ASP A 1 187 ? -11.888 10.456 18.615 1.00 89.75 187 ASP A C 1
ATOM 1396 O O . ASP A 1 187 ? -11.722 11.530 18.029 1.00 89.75 187 ASP A O 1
ATOM 1400 N N . SER A 1 188 ? -13.107 9.951 18.819 1.00 84.31 188 SER A N 1
ATOM 1401 C CA . SER A 1 188 ? -14.355 10.603 18.403 1.00 84.31 188 SER A CA 1
ATOM 1402 C C . SER A 1 188 ? -14.595 11.976 19.043 1.00 84.31 188 SER A C 1
ATOM 1404 O O . SER A 1 188 ? -15.398 12.748 18.524 1.00 84.31 188 SER A O 1
ATOM 1406 N N . LEU A 1 189 ? -13.896 12.304 20.134 1.00 85.38 189 LEU A N 1
ATOM 1407 C CA . LEU A 1 189 ? -13.993 13.587 20.835 1.00 85.38 189 LEU A CA 1
ATOM 1408 C C . LEU A 1 189 ? -12.953 14.601 20.347 1.00 85.38 189 LEU A C 1
ATOM 1410 O O . LEU A 1 189 ? -12.900 15.726 20.843 1.00 85.38 189 LEU A O 1
ATOM 1414 N N . GLY A 1 190 ? -12.111 14.218 19.383 1.00 86.94 190 GLY A N 1
ATOM 1415 C CA . GLY A 1 190 ? -11.050 15.062 18.848 1.00 86.94 190 GLY A CA 1
ATOM 1416 C C . GLY A 1 190 ? -9.840 15.186 19.773 1.00 86.94 190 GLY A C 1
ATOM 1417 O O . GLY A 1 190 ? -8.980 16.038 19.530 1.00 86.94 190 GLY A O 1
ATOM 1418 N N . ARG A 1 191 ? -9.727 14.354 20.820 1.00 89.06 191 ARG A N 1
ATOM 1419 C CA . ARG A 1 191 ? -8.516 14.295 21.648 1.00 89.06 191 ARG A CA 1
ATOM 1420 C C . ARG A 1 191 ? -7.416 13.649 20.809 1.00 89.06 191 ARG A C 1
ATOM 1422 O O . ARG A 1 191 ? -7.565 12.519 20.354 1.00 89.06 191 ARG A O 1
ATOM 1429 N N . ARG A 1 192 ? -6.323 14.381 20.580 1.00 94.06 192 ARG A N 1
ATOM 1430 C CA . ARG A 1 192 ? -5.219 13.970 19.699 1.00 94.06 192 ARG A CA 1
ATOM 1431 C C . ARG A 1 192 ? -3.962 13.650 20.487 1.00 94.06 192 ARG A C 1
ATOM 1433 O O . ARG A 1 192 ? -3.622 14.365 21.430 1.00 94.06 192 ARG A O 1
ATOM 1440 N N . LYS A 1 193 ? -3.246 12.621 20.047 1.00 95.25 193 LYS A N 1
ATOM 1441 C CA . LYS A 1 193 ? -1.903 12.279 20.517 1.00 95.25 193 LYS A CA 1
ATOM 1442 C C . LYS A 1 193 ? -0.983 12.003 19.335 1.00 95.25 193 LYS A C 1
ATOM 1444 O O . LYS A 1 193 ? -1.427 11.634 18.247 1.00 95.25 193 LYS A O 1
ATOM 1449 N N . GLN A 1 194 ? 0.304 12.206 19.570 1.00 96.38 194 GLN A N 1
ATOM 1450 C CA . GLN A 1 194 ? 1.369 11.844 18.651 1.00 96.38 194 GLN A CA 1
ATOM 1451 C C . GLN A 1 194 ? 2.478 11.177 19.452 1.00 96.38 194 GLN A C 1
ATOM 1453 O O . GLN A 1 194 ? 2.847 11.660 20.522 1.00 96.38 194 GLN A O 1
ATOM 1458 N N . GLU A 1 195 ? 2.985 10.077 18.921 1.00 96.75 195 GLU A N 1
ATOM 1459 C CA . GLU A 1 195 ? 4.093 9.323 19.488 1.00 96.75 195 GLU A CA 1
ATOM 1460 C C . GLU A 1 195 ? 5.168 9.128 18.421 1.00 96.75 195 GLU A C 1
ATOM 1462 O O . GLU A 1 195 ? 4.864 9.013 17.230 1.00 96.75 195 GLU A O 1
ATOM 1467 N N . GLU A 1 196 ? 6.423 9.135 18.856 1.00 97.31 196 GLU A N 1
ATOM 1468 C CA . GLU A 1 196 ? 7.596 8.988 18.002 1.00 97.31 196 GLU A CA 1
ATOM 1469 C C . GLU A 1 196 ? 8.292 7.664 18.309 1.00 97.31 196 GLU A C 1
ATOM 1471 O O . GLU A 1 196 ? 8.544 7.328 19.466 1.00 97.31 196 GLU A O 1
ATOM 1476 N N . PHE A 1 197 ? 8.600 6.928 17.249 1.00 95.88 197 PHE A N 1
ATOM 1477 C CA . PHE A 1 197 ? 9.287 5.647 17.266 1.00 95.88 197 PHE A CA 1
ATOM 1478 C C . PHE A 1 197 ? 10.557 5.735 16.435 1.00 95.88 197 PHE A C 1
ATOM 1480 O O . PHE A 1 197 ? 10.665 6.537 15.509 1.00 95.88 197 PHE A O 1
ATOM 1487 N N . GLU A 1 198 ? 11.509 4.863 16.725 1.00 95.06 198 GLU A N 1
ATOM 1488 C CA . GLU A 1 198 ? 12.744 4.756 15.961 1.00 95.06 198 GLU A CA 1
ATOM 1489 C C . GLU A 1 198 ? 12.642 3.616 14.943 1.00 95.06 198 GLU A C 1
ATOM 1491 O O . GLU A 1 198 ? 12.399 2.467 15.309 1.00 95.06 198 GLU A O 1
ATOM 1496 N N . LEU A 1 199 ? 12.859 3.919 13.660 1.00 95.06 199 LEU A N 1
ATOM 1497 C CA . LEU A 1 199 ? 12.996 2.915 12.605 1.00 95.06 199 LEU A CA 1
ATOM 1498 C C . LEU A 1 199 ? 14.458 2.802 12.170 1.00 95.06 199 LEU A C 1
ATOM 1500 O O . LEU A 1 199 ? 15.084 3.798 11.800 1.00 95.06 199 LEU A O 1
ATOM 1504 N N . SER A 1 200 ? 14.995 1.580 12.159 1.00 96.06 200 SER A N 1
ATOM 1505 C CA . SER A 1 200 ? 16.353 1.319 11.681 1.00 96.06 200 SER A CA 1
ATOM 1506 C C . SER A 1 200 ? 16.380 1.132 10.165 1.00 96.06 200 SER A C 1
ATOM 1508 O O . SER A 1 200 ? 15.794 0.191 9.627 1.00 96.06 200 SER A O 1
ATOM 1510 N N . VAL A 1 201 ? 17.104 2.012 9.476 1.00 96.62 201 VAL A N 1
ATOM 1511 C CA . VAL A 1 201 ? 17.364 1.973 8.037 1.00 96.62 201 VAL A CA 1
ATOM 1512 C C . VAL A 1 201 ? 18.752 1.397 7.778 1.00 96.62 201 VAL A C 1
ATOM 1514 O O . VAL A 1 201 ? 19.777 1.946 8.186 1.00 96.62 201 VAL A O 1
ATOM 1517 N N . ARG A 1 202 ? 18.806 0.300 7.028 1.00 95.12 202 ARG A N 1
ATOM 1518 C CA . ARG A 1 202 ? 20.046 -0.330 6.573 1.00 95.12 202 ARG A CA 1
ATOM 1519 C C . ARG A 1 202 ? 20.403 0.119 5.162 1.00 95.12 202 ARG A C 1
ATOM 1521 O O . ARG A 1 202 ? 19.542 0.230 4.287 1.00 95.12 202 ARG A O 1
ATOM 1528 N N . ALA A 1 203 ? 21.700 0.302 4.930 1.00 92.44 203 ALA A N 1
ATOM 1529 C CA . ALA A 1 203 ? 22.229 0.556 3.597 1.00 92.44 203 ALA A CA 1
ATOM 1530 C C . ALA A 1 203 ? 21.916 -0.620 2.657 1.00 92.44 203 ALA A C 1
ATOM 1532 O O . ALA A 1 203 ? 22.111 -1.786 3.014 1.00 92.44 203 ALA A O 1
ATOM 1533 N N . GLY A 1 204 ? 21.444 -0.309 1.451 1.00 85.62 204 GLY A N 1
ATOM 1534 C CA . GLY A 1 204 ? 21.313 -1.279 0.372 1.00 85.62 204 GLY A CA 1
ATOM 1535 C C . GLY A 1 204 ? 22.667 -1.604 -0.260 1.00 85.62 204 GLY A C 1
ATOM 1536 O O . GLY A 1 204 ? 23.610 -0.811 -0.211 1.00 85.62 204 GLY A O 1
ATOM 1537 N N . SER A 1 205 ? 22.766 -2.781 -0.878 1.00 88.25 205 SER A N 1
ATOM 1538 C CA . SER A 1 205 ? 23.909 -3.152 -1.714 1.00 88.25 205 SER A CA 1
ATOM 1539 C C . SER A 1 205 ? 23.488 -3.060 -3.173 1.00 88.25 205 SER A C 1
ATOM 1541 O O . SER A 1 205 ? 22.773 -3.923 -3.675 1.00 88.25 205 SER A O 1
ATOM 1543 N N . PHE A 1 206 ? 23.895 -1.977 -3.831 1.00 92.62 206 PHE A N 1
ATOM 1544 C CA . PHE A 1 206 ? 23.494 -1.678 -5.201 1.00 92.62 206 PHE A CA 1
ATOM 1545 C C . PHE A 1 206 ? 24.669 -1.859 -6.158 1.00 92.62 206 PHE A C 1
ATOM 1547 O O . PHE A 1 206 ? 25.731 -1.256 -5.971 1.00 92.62 206 PHE A O 1
ATOM 1554 N N . SER A 1 207 ? 24.468 -2.678 -7.193 1.00 93.31 207 SER A N 1
ATOM 1555 C CA . SER A 1 207 ? 25.417 -2.834 -8.295 1.00 93.31 207 SER A CA 1
ATOM 1556 C C . SER A 1 207 ? 25.551 -1.537 -9.093 1.00 93.31 207 SER A C 1
ATOM 1558 O O . SER A 1 207 ? 24.829 -0.560 -8.883 1.00 93.31 207 SER A O 1
ATOM 1560 N N . SER A 1 208 ? 26.526 -1.491 -9.995 1.00 94.00 208 SER A N 1
ATOM 1561 C CA . SER A 1 208 ? 26.682 -0.387 -10.939 1.00 94.00 208 SER A CA 1
ATOM 1562 C C . SER A 1 208 ? 26.859 -0.931 -12.348 1.00 94.00 208 SER A C 1
ATOM 1564 O O . SER A 1 208 ? 27.549 -1.933 -12.538 1.00 94.00 208 SER A O 1
ATOM 1566 N N . CYS A 1 209 ? 26.277 -0.252 -13.331 1.00 93.00 209 CYS A N 1
ATOM 1567 C CA . CYS A 1 209 ? 26.398 -0.616 -14.735 1.00 93.00 209 CYS A CA 1
ATOM 1568 C C . CYS A 1 209 ? 26.569 0.615 -15.639 1.00 93.00 209 CYS A C 1
ATOM 1570 O O . CYS A 1 209 ? 26.209 1.747 -15.295 1.00 93.00 209 CYS A O 1
ATOM 1572 N N . TYR A 1 210 ? 27.115 0.370 -16.829 1.00 92.94 210 TYR A N 1
ATOM 1573 C CA . TYR A 1 210 ? 27.261 1.360 -17.892 1.00 92.94 210 TYR A CA 1
ATOM 1574 C C . TYR A 1 210 ? 26.374 0.972 -19.076 1.00 92.94 210 TYR A C 1
ATOM 1576 O O . TYR A 1 210 ? 26.485 -0.135 -19.603 1.00 92.94 210 TYR A O 1
ATOM 1584 N N . ILE A 1 211 ? 25.489 1.876 -19.487 1.00 90.31 211 ILE A N 1
ATOM 1585 C CA . ILE A 1 211 ? 24.485 1.655 -20.526 1.00 90.31 211 ILE A CA 1
ATOM 1586 C C . ILE A 1 211 ? 24.866 2.463 -21.763 1.00 90.31 211 ILE A C 1
ATOM 1588 O O . ILE A 1 211 ? 24.951 3.691 -21.732 1.00 90.31 211 ILE A O 1
ATOM 1592 N N . THR A 1 212 ? 25.059 1.764 -22.880 1.00 91.94 212 THR A N 1
ATOM 1593 C CA . THR A 1 212 ? 25.280 2.404 -24.180 1.00 91.94 212 THR A CA 1
ATOM 1594 C C . THR A 1 212 ? 23.952 2.561 -24.906 1.00 91.94 212 THR A C 1
ATOM 1596 O O . THR A 1 212 ? 23.285 1.571 -25.201 1.00 91.94 212 THR A O 1
ATOM 1599 N N . LEU A 1 213 ? 23.574 3.803 -25.202 1.00 90.06 213 LEU A N 1
ATOM 1600 C CA . LEU A 1 213 ? 22.360 4.133 -25.944 1.00 90.06 213 LEU A CA 1
ATOM 1601 C C . LEU A 1 213 ? 22.702 4.497 -27.387 1.00 90.06 213 LEU A C 1
ATOM 1603 O O . LEU A 1 213 ? 23.684 5.195 -27.651 1.00 90.06 213 LEU A O 1
ATOM 1607 N N . SER A 1 214 ? 21.863 4.062 -28.328 1.00 88.56 214 SER A N 1
ATOM 1608 C CA . SER A 1 214 ? 21.936 4.565 -29.701 1.00 88.56 214 SER A CA 1
ATOM 1609 C C . SER A 1 214 ? 21.586 6.062 -29.728 1.00 88.56 214 SER A C 1
ATOM 1611 O O . SER A 1 214 ? 20.823 6.518 -28.871 1.00 88.56 214 SER A O 1
ATOM 1613 N N . PRO A 1 215 ? 22.076 6.849 -30.705 1.00 84.06 215 PRO A N 1
ATOM 1614 C CA . PRO A 1 215 ? 21.825 8.293 -30.740 1.00 84.06 215 PRO A CA 1
ATOM 1615 C C . PRO A 1 215 ? 20.336 8.671 -30.681 1.00 84.06 215 PRO A C 1
ATOM 1617 O O . PRO A 1 215 ? 19.960 9.587 -29.954 1.00 84.06 215 PRO A O 1
ATOM 1620 N N . GLY A 1 216 ? 19.474 7.928 -31.387 1.00 85.31 216 GLY A N 1
ATOM 1621 C CA . GLY A 1 216 ? 18.027 8.167 -31.385 1.00 85.31 216 GLY A CA 1
ATOM 1622 C C . GLY A 1 216 ? 17.346 7.847 -30.050 1.00 85.31 216 GLY A C 1
ATOM 1623 O O . GLY A 1 216 ? 16.391 8.522 -29.677 1.00 85.31 216 GLY A O 1
ATOM 1624 N N . VAL A 1 217 ? 17.846 6.854 -29.307 1.00 84.44 217 VAL A N 1
ATOM 1625 C CA . VAL A 1 217 ? 17.342 6.526 -27.965 1.00 84.44 217 VAL A CA 1
ATOM 1626 C C . VAL A 1 217 ? 17.868 7.524 -26.935 1.00 84.44 217 VAL A C 1
ATOM 1628 O O . VAL A 1 217 ? 17.098 8.035 -26.130 1.00 84.44 217 VAL A O 1
ATOM 1631 N N . GLY A 1 218 ? 19.156 7.862 -26.998 1.00 82.44 218 GLY A N 1
ATOM 1632 C CA . GLY A 1 218 ? 19.775 8.852 -26.121 1.00 82.44 218 GLY A CA 1
ATOM 1633 C C . GLY A 1 218 ? 19.119 10.232 -26.214 1.00 82.44 218 GLY A C 1
ATOM 1634 O O . GLY A 1 218 ? 18.908 10.880 -25.194 1.00 82.44 218 GLY A O 1
ATOM 1635 N N . GLY A 1 219 ? 18.705 10.651 -27.416 1.00 84.81 219 GLY A N 1
ATOM 1636 C CA . GLY A 1 219 ? 18.011 11.927 -27.634 1.00 84.81 219 GLY A CA 1
ATOM 1637 C C . GLY A 1 219 ? 16.650 12.058 -26.934 1.00 84.81 219 GLY A C 1
ATOM 1638 O O . GLY A 1 219 ? 16.155 13.172 -26.783 1.00 84.81 219 GLY A O 1
ATOM 1639 N N . LYS A 1 220 ? 16.053 10.949 -26.476 1.00 87.50 220 LYS A N 1
ATOM 1640 C CA . LYS A 1 220 ? 14.793 10.943 -25.713 1.00 87.50 220 LYS A CA 1
ATOM 1641 C C . LYS A 1 220 ? 14.982 11.330 -24.241 1.00 87.50 220 LYS A C 1
ATOM 1643 O O . LYS A 1 220 ? 14.028 11.772 -23.605 1.00 87.50 220 LYS A O 1
ATOM 1648 N N . LEU A 1 221 ? 16.194 11.182 -23.697 1.00 87.06 221 LEU A N 1
ATOM 1649 C CA . LEU A 1 221 ? 16.522 11.464 -22.295 1.00 87.06 221 LEU A CA 1
ATOM 1650 C C . LEU A 1 221 ? 16.855 12.947 -22.069 1.00 87.06 221 LEU A C 1
ATOM 1652 O O . LEU A 1 221 ? 17.938 13.297 -21.601 1.00 87.06 221 LEU A O 1
ATOM 1656 N N . SER A 1 222 ? 15.921 13.839 -22.404 1.00 89.25 222 SER A N 1
ATOM 1657 C CA . SER A 1 222 ? 16.027 15.254 -22.033 1.00 89.25 222 SER A CA 1
ATOM 1658 C C . SER A 1 222 ? 15.442 15.505 -20.641 1.00 89.25 222 SER A C 1
ATOM 1660 O O . SER A 1 222 ? 14.466 14.864 -20.249 1.00 89.25 222 SER A O 1
ATOM 1662 N N . ALA A 1 223 ? 15.997 16.478 -19.908 1.00 89.31 223 ALA A N 1
ATOM 1663 C CA . ALA A 1 223 ? 15.482 16.879 -18.594 1.00 89.31 223 ALA A CA 1
ATOM 1664 C C . ALA A 1 223 ? 13.986 17.244 -18.643 1.00 89.31 223 ALA A C 1
ATOM 1666 O O . ALA A 1 223 ? 13.216 16.806 -17.795 1.00 89.31 223 ALA A O 1
ATOM 1667 N N . GLU A 1 224 ? 13.564 17.953 -19.694 1.00 93.06 224 GLU A N 1
ATOM 1668 C CA . GLU A 1 224 ? 12.162 18.313 -19.929 1.00 93.06 224 GLU A CA 1
ATOM 1669 C C . GLU A 1 224 ? 11.256 17.079 -20.081 1.00 93.06 224 GLU A C 1
ATOM 1671 O O . GLU A 1 224 ? 10.167 17.021 -19.512 1.00 93.06 224 GLU A O 1
ATOM 1676 N N . THR A 1 225 ? 11.698 16.064 -20.831 1.00 93.12 225 THR A N 1
ATOM 1677 C CA . THR A 1 225 ? 10.914 14.835 -21.018 1.00 93.12 225 THR A CA 1
ATOM 1678 C C . THR A 1 225 ? 10.829 14.042 -19.718 1.00 93.12 225 THR A C 1
ATOM 1680 O O . THR A 1 225 ? 9.747 13.571 -19.364 1.00 93.12 225 THR A O 1
ATOM 1683 N N . ILE A 1 226 ? 11.940 13.942 -18.982 1.00 92.00 226 ILE A N 1
ATOM 1684 C CA . ILE A 1 226 ? 11.990 13.290 -17.668 1.00 92.00 226 ILE A CA 1
ATOM 1685 C C . ILE A 1 226 ? 11.008 13.964 -16.708 1.00 92.00 226 ILE A C 1
ATOM 1687 O O . ILE A 1 226 ? 10.208 13.274 -16.076 1.00 92.00 226 ILE A O 1
ATOM 1691 N N . GLU A 1 227 ? 11.038 15.293 -16.619 1.00 94.62 227 GLU A N 1
ATOM 1692 C CA . GLU A 1 227 ? 10.164 16.069 -15.741 1.00 94.62 227 GLU A CA 1
ATOM 1693 C C . GLU A 1 227 ? 8.692 15.906 -16.128 1.00 94.62 227 GLU A C 1
ATOM 1695 O O . GLU A 1 227 ? 7.874 15.546 -15.281 1.00 94.62 227 GLU A O 1
ATOM 1700 N N . ARG A 1 228 ? 8.354 16.075 -17.413 1.00 96.06 228 ARG A N 1
ATOM 1701 C CA . ARG A 1 228 ? 6.978 15.957 -17.916 1.00 96.06 228 ARG A CA 1
ATOM 1702 C C . ARG A 1 228 ? 6.381 14.577 -17.652 1.00 96.06 228 ARG A C 1
ATOM 1704 O O . ARG A 1 228 ? 5.251 14.475 -17.174 1.00 96.06 228 ARG A O 1
ATOM 1711 N N . GLU A 1 229 ? 7.113 13.510 -17.964 1.00 96.44 229 GLU A N 1
ATOM 1712 C CA . GLU A 1 229 ? 6.616 12.153 -17.733 1.00 96.44 229 GLU A CA 1
ATOM 1713 C C . GLU A 1 229 ? 6.527 11.815 -16.249 1.00 96.44 229 GLU A C 1
ATOM 1715 O O . GLU A 1 229 ? 5.536 11.228 -15.815 1.00 96.44 229 GLU A O 1
ATOM 1720 N N . SER A 1 230 ? 7.530 12.214 -15.463 1.00 94.50 230 SER A N 1
ATOM 1721 C CA . SER A 1 230 ? 7.526 11.984 -14.018 1.00 94.50 230 SER A CA 1
ATOM 1722 C C . SER A 1 230 ? 6.383 12.732 -13.346 1.00 94.50 230 SER A C 1
ATOM 1724 O O . SER A 1 230 ? 5.731 12.160 -12.479 1.00 94.50 230 SER A O 1
ATOM 1726 N N . ALA A 1 231 ? 6.087 13.965 -13.766 1.00 95.94 231 ALA A N 1
ATOM 1727 C CA . ALA A 1 231 ? 4.938 14.723 -13.285 1.00 95.94 231 ALA A CA 1
ATOM 1728 C C . ALA A 1 231 ? 3.626 13.995 -13.602 1.00 95.94 231 ALA A C 1
ATOM 1730 O O . ALA A 1 231 ? 2.840 13.757 -12.691 1.00 95.94 231 ALA A O 1
ATOM 1731 N N . ARG A 1 232 ? 3.422 13.548 -14.850 1.00 95.81 232 ARG A N 1
ATOM 1732 C CA . ARG A 1 232 ? 2.209 12.806 -15.240 1.00 95.81 232 ARG A CA 1
ATOM 1733 C C . ARG A 1 232 ? 2.021 11.526 -14.420 1.00 95.81 232 ARG A C 1
ATOM 1735 O O . ARG A 1 232 ? 0.919 11.272 -13.942 1.00 95.81 232 ARG A O 1
ATOM 1742 N N . VAL A 1 233 ? 3.081 10.738 -14.230 1.00 96.56 233 VAL A N 1
ATOM 1743 C CA . VAL A 1 233 ? 3.020 9.519 -13.408 1.00 96.56 233 VAL A CA 1
ATOM 1744 C C . VAL A 1 233 ? 2.767 9.867 -11.942 1.00 96.56 233 VAL A C 1
ATOM 1746 O O . VAL A 1 233 ? 1.909 9.253 -11.316 1.00 96.56 233 VAL A O 1
ATOM 1749 N N . ASN A 1 234 ? 3.469 10.866 -11.400 1.00 95.44 234 ASN A N 1
ATOM 1750 C CA . ASN A 1 234 ? 3.325 11.289 -10.009 1.00 95.44 234 ASN A CA 1
ATOM 1751 C C . ASN A 1 234 ? 1.918 11.806 -9.702 1.00 95.44 234 ASN A C 1
ATOM 1753 O O . ASN A 1 234 ? 1.408 11.507 -8.630 1.00 95.44 234 ASN A O 1
ATOM 1757 N N . GLU A 1 235 ? 1.274 12.527 -10.619 1.00 95.31 235 GLU A N 1
ATOM 1758 C CA . GLU A 1 235 ? -0.119 12.953 -10.444 1.00 95.31 235 GLU A CA 1
ATOM 1759 C C . GLU A 1 235 ? -1.083 11.763 -10.364 1.00 95.31 235 GLU A C 1
ATOM 1761 O O . GLU A 1 235 ? -1.965 11.755 -9.507 1.00 95.31 235 GLU A O 1
ATOM 1766 N N . ALA A 1 236 ? -0.880 10.717 -11.172 1.00 94.50 236 ALA A N 1
ATOM 1767 C CA . ALA A 1 236 ? -1.704 9.512 -11.087 1.00 94.50 236 ALA A CA 1
ATOM 1768 C C . ALA A 1 236 ? -1.487 8.752 -9.769 1.00 94.50 236 ALA A C 1
ATOM 1770 O O . ALA A 1 236 ? -2.456 8.427 -9.085 1.00 94.50 236 ALA A O 1
ATOM 1771 N N . VAL A 1 237 ? -0.231 8.515 -9.370 1.00 93.62 237 VAL A N 1
ATOM 1772 C CA . VAL A 1 237 ? 0.075 7.716 -8.165 1.00 93.62 237 VAL A CA 1
ATOM 1773 C C . VAL A 1 237 ? -0.106 8.484 -6.850 1.00 93.62 237 VAL A C 1
ATOM 1775 O O . VAL A 1 237 ? -0.091 7.880 -5.783 1.00 93.62 237 VAL A O 1
ATOM 1778 N N . LYS A 1 238 ? -0.290 9.811 -6.879 1.00 89.94 238 LYS A N 1
ATOM 1779 C CA . LYS A 1 238 ? -0.677 10.605 -5.695 1.00 89.94 238 LYS A CA 1
ATOM 1780 C C . LYS A 1 238 ? -2.126 10.369 -5.273 1.00 89.94 238 LYS A C 1
ATOM 1782 O O . LYS A 1 238 ? -2.465 10.622 -4.118 1.00 89.94 238 LYS A O 1
ATOM 1787 N N . ARG A 1 239 ? -2.992 9.929 -6.190 1.00 89.56 239 ARG A N 1
ATOM 1788 C CA . ARG A 1 239 ? -4.410 9.718 -5.900 1.00 89.56 239 ARG A CA 1
ATOM 1789 C C . ARG A 1 239 ? -4.575 8.501 -4.991 1.00 89.56 239 ARG A C 1
ATOM 1791 O O . ARG A 1 239 ? -4.343 7.375 -5.407 1.00 89.56 239 ARG A O 1
ATOM 1798 N N . TYR A 1 240 ? -4.987 8.731 -3.747 1.00 90.44 240 TYR A N 1
ATOM 1799 C CA . TYR A 1 240 ? -5.200 7.656 -2.781 1.00 90.44 240 TYR A CA 1
ATOM 1800 C C . TYR A 1 240 ? -6.554 6.972 -2.998 1.00 90.44 240 TYR A C 1
ATOM 1802 O O . TYR A 1 240 ? -7.602 7.614 -2.899 1.00 90.44 240 TYR A O 1
ATOM 1810 N N . SER A 1 241 ? -6.525 5.662 -3.232 1.00 93.81 241 SER A N 1
ATOM 1811 C CA . SER A 1 241 ? -7.708 4.799 -3.243 1.00 93.81 241 SER A CA 1
ATOM 1812 C C . SER A 1 241 ? -7.768 4.001 -1.934 1.00 93.81 241 SER A C 1
ATOM 1814 O O . SER A 1 241 ? -6.814 3.289 -1.627 1.00 93.81 241 SER A O 1
ATOM 1816 N N . PRO A 1 242 ? -8.844 4.098 -1.128 1.00 92.12 242 PRO A N 1
ATOM 1817 C CA . PRO A 1 242 ? -8.910 3.443 0.179 1.00 92.12 242 PRO A CA 1
ATOM 1818 C C . PRO A 1 242 ? -9.259 1.955 0.102 1.00 92.12 242 PRO A C 1
ATOM 1820 O O . PRO A 1 242 ? -9.139 1.267 1.096 1.00 92.12 242 PRO A O 1
ATOM 1823 N N . GLU A 1 243 ? -9.732 1.419 -1.014 1.00 93.56 243 GLU A N 1
ATOM 1824 C CA . GLU A 1 243 ? -10.012 -0.019 -1.097 1.00 93.56 243 GLU A CA 1
ATOM 1825 C C . GLU A 1 243 ? -8.695 -0.808 -1.116 1.00 93.56 243 GLU A C 1
ATOM 1827 O O . GLU A 1 243 ? -7.721 -0.337 -1.685 1.00 93.56 243 GLU A O 1
ATOM 1832 N N . GLN A 1 244 ? -8.629 -1.987 -0.497 1.00 93.56 244 GLN A N 1
ATOM 1833 C CA . GLN A 1 244 ? -7.534 -2.928 -0.749 1.00 93.56 244 GLN A CA 1
ATOM 1834 C C . GLN A 1 244 ? -7.998 -3.890 -1.842 1.00 93.56 244 GLN A C 1
ATOM 1836 O O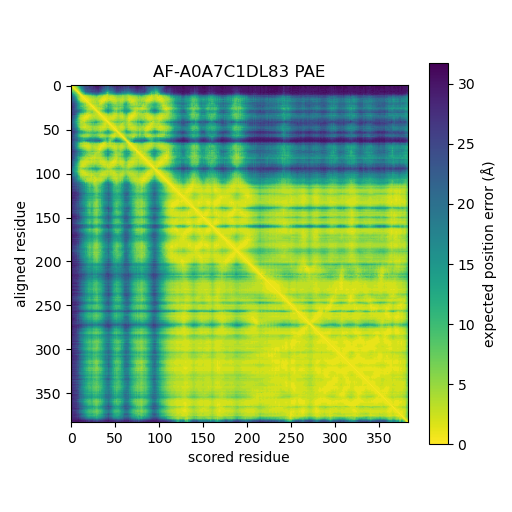 . GLN A 1 244 ? -8.954 -4.631 -1.627 1.00 93.56 244 GLN A O 1
ATOM 1841 N N . LEU A 1 245 ? -7.336 -3.878 -3.001 1.00 95.56 245 LEU A N 1
ATOM 1842 C CA . LEU A 1 245 ? -7.731 -4.714 -4.139 1.00 95.56 245 LEU A CA 1
ATOM 1843 C C . LEU A 1 245 ? -6.947 -6.025 -4.227 1.00 95.56 245 LEU A C 1
ATOM 1845 O O . LEU A 1 245 ? -7.430 -6.958 -4.861 1.00 95.56 245 LEU A O 1
ATOM 1849 N N . TRP A 1 246 ? -5.763 -6.102 -3.616 1.00 93.50 246 TRP A N 1
ATOM 1850 C CA . TRP A 1 246 ? -4.920 -7.298 -3.642 1.00 93.50 246 TRP A CA 1
ATOM 1851 C C . TRP A 1 246 ? -5.267 -8.281 -2.514 1.00 93.50 246 TRP A C 1
ATOM 1853 O O . TRP A 1 246 ? -5.730 -7.897 -1.434 1.00 93.50 246 TRP A O 1
ATOM 1863 N N . GLU A 1 247 ? -4.992 -9.558 -2.767 1.00 89.00 247 GLU A N 1
ATOM 1864 C CA . GLU A 1 247 ? -5.135 -10.646 -1.798 1.00 89.00 247 GLU A CA 1
ATOM 1865 C C . GLU A 1 247 ? -3.869 -10.814 -0.946 1.00 89.00 247 GLU A C 1
ATOM 1867 O O . GLU A 1 247 ? -2.795 -10.334 -1.301 1.00 89.00 247 GLU A O 1
ATOM 1872 N N . ALA A 1 248 ? -3.983 -11.496 0.196 1.00 84.62 248 ALA A N 1
ATOM 1873 C CA . ALA A 1 248 ? -2.826 -11.784 1.040 1.00 84.62 248 ALA A CA 1
ATOM 1874 C C . ALA A 1 248 ? -1.792 -12.670 0.315 1.00 84.62 248 ALA A C 1
ATOM 1876 O O . ALA A 1 248 ? -2.150 -13.543 -0.473 1.00 84.62 248 ALA A O 1
ATOM 1877 N N . GLY A 1 249 ? -0.511 -12.471 0.640 1.00 87.56 249 GLY A N 1
ATOM 1878 C CA . GLY A 1 249 ? 0.609 -13.228 0.083 1.00 87.56 249 GLY A CA 1
ATOM 1879 C C . GLY A 1 249 ? 1.379 -12.508 -1.035 1.00 87.56 249 GLY A C 1
ATOM 1880 O O . GLY A 1 249 ? 1.195 -11.305 -1.257 1.00 87.56 249 GLY A O 1
ATOM 1881 N N . PRO A 1 250 ? 2.300 -13.227 -1.706 1.00 92.56 250 PRO A N 1
ATOM 1882 C CA . PRO A 1 250 ? 3.139 -12.665 -2.755 1.00 92.56 250 PRO A CA 1
ATOM 1883 C C . PRO A 1 250 ? 2.351 -12.266 -4.000 1.00 92.56 250 PRO A C 1
ATOM 1885 O O . PRO A 1 250 ? 1.436 -12.960 -4.446 1.00 92.56 250 PRO A O 1
ATOM 1888 N N . PHE A 1 251 ? 2.768 -11.162 -4.609 1.00 95.75 251 PHE A N 1
ATOM 1889 C CA . PHE A 1 251 ? 2.240 -10.717 -5.890 1.00 95.75 251 PHE A CA 1
ATOM 1890 C C . PHE A 1 251 ? 2.720 -11.654 -6.997 1.00 95.75 251 PHE A C 1
ATOM 1892 O O . PHE A 1 251 ? 3.844 -12.164 -6.980 1.00 95.75 251 PHE A O 1
ATOM 1899 N N . ARG A 1 252 ? 1.886 -11.845 -8.019 1.00 95.88 252 ARG A N 1
ATOM 1900 C CA . ARG A 1 252 ? 2.271 -12.638 -9.1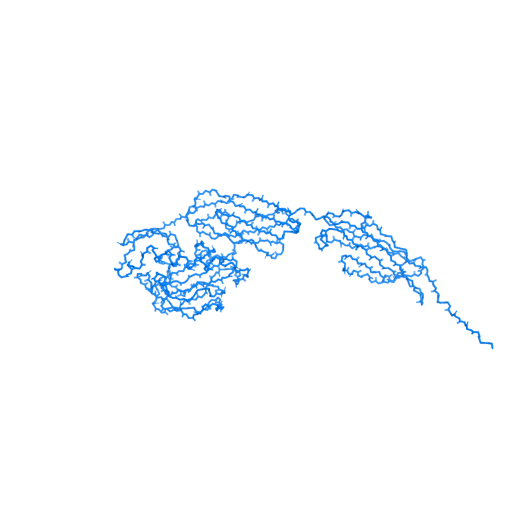82 1.00 95.88 252 ARG A CA 1
ATOM 1901 C C . ARG A 1 252 ? 3.409 -11.936 -9.921 1.00 95.88 252 ARG A C 1
ATOM 1903 O O . ARG A 1 252 ? 3.356 -10.738 -10.198 1.00 95.88 252 ARG A O 1
ATOM 1910 N N . ARG A 1 253 ? 4.418 -12.703 -10.331 1.00 97.06 253 ARG A N 1
ATOM 1911 C CA . ARG A 1 253 ? 5.432 -12.228 -11.278 1.00 97.06 253 ARG A CA 1
ATOM 1912 C C . ARG A 1 253 ? 4.759 -11.729 -12.574 1.00 97.06 253 ARG A C 1
ATOM 1914 O O . ARG A 1 253 ? 3.908 -12.439 -13.111 1.00 97.06 253 ARG A O 1
ATOM 1921 N N . PRO A 1 254 ? 5.148 -10.558 -13.112 1.00 97.94 254 PRO A N 1
ATOM 1922 C CA . PRO A 1 254 ? 4.456 -9.944 -14.250 1.00 97.94 254 PRO A CA 1
ATOM 1923 C C . PRO A 1 254 ? 4.774 -10.596 -15.605 1.00 97.94 254 PRO A C 1
ATOM 1925 O O . PRO A 1 254 ? 4.195 -10.225 -16.621 1.00 97.94 254 PRO A O 1
ATOM 1928 N N . VAL A 1 255 ? 5.698 -11.559 -15.643 1.00 97.81 255 VAL A N 1
ATOM 1929 C CA . VAL A 1 255 ? 6.103 -12.307 -16.840 1.00 97.81 255 VAL A CA 1
ATOM 1930 C C . VAL A 1 255 ? 6.311 -13.775 -16.486 1.00 97.81 255 VAL A C 1
ATOM 1932 O O . VAL A 1 255 ? 6.795 -14.093 -15.394 1.00 97.81 255 VAL A O 1
ATOM 1935 N N . ASP A 1 256 ? 5.999 -14.671 -17.420 1.00 94.31 256 ASP A N 1
ATOM 1936 C CA . ASP A 1 256 ? 6.304 -16.092 -17.273 1.00 94.31 256 ASP A CA 1
ATOM 1937 C C . ASP A 1 256 ? 7.753 -16.344 -17.726 1.00 94.31 256 ASP A C 1
ATOM 1939 O O . ASP A 1 256 ? 8.106 -16.187 -18.895 1.00 94.31 256 ASP A O 1
ATOM 1943 N N . GLY A 1 257 ? 8.622 -16.711 -16.782 1.00 90.25 257 GLY A N 1
ATOM 1944 C CA . GLY A 1 257 ? 10.052 -16.890 -17.035 1.00 90.25 257 GLY A CA 1
ATOM 1945 C C . GLY A 1 257 ? 10.851 -15.581 -17.022 1.00 90.25 257 GLY A C 1
ATOM 1946 O O . GLY A 1 257 ? 10.600 -14.680 -16.211 1.00 90.25 257 GLY A O 1
ATOM 1947 N N . GLY A 1 258 ? 11.879 -15.520 -17.877 1.00 89.50 258 GLY A N 1
ATOM 1948 C CA . GLY A 1 258 ? 12.858 -14.430 -17.911 1.00 89.50 258 GLY A CA 1
ATOM 1949 C C . GLY A 1 258 ? 13.733 -14.372 -16.657 1.00 89.50 258 GLY A C 1
ATOM 1950 O O . GLY A 1 258 ? 13.413 -14.939 -15.612 1.00 89.50 258 GLY A O 1
ATOM 1951 N N . ARG A 1 259 ? 14.855 -13.660 -16.737 1.00 95.94 259 ARG A N 1
ATOM 1952 C CA . ARG A 1 259 ? 15.733 -13.411 -15.583 1.00 95.94 259 ARG A CA 1
ATOM 1953 C C . ARG A 1 259 ? 15.741 -11.931 -15.240 1.00 95.94 259 ARG A C 1
ATOM 1955 O O . ARG A 1 259 ? 15.518 -11.100 -16.117 1.00 95.94 259 ARG A O 1
ATOM 1962 N N . VAL A 1 260 ? 16.036 -11.614 -13.983 1.00 97.25 260 VAL A N 1
ATOM 1963 C CA . VAL A 1 260 ? 16.384 -10.238 -13.613 1.00 97.25 260 VAL A CA 1
ATOM 1964 C C . VAL A 1 260 ? 17.675 -9.881 -14.345 1.00 97.25 260 VAL A C 1
ATOM 1966 O O . VAL A 1 260 ? 18.700 -10.531 -14.144 1.00 97.25 260 VAL A O 1
ATOM 1969 N N . THR A 1 261 ? 17.607 -8.909 -15.249 1.00 96.56 261 THR A N 1
ATOM 1970 C CA . THR A 1 261 ? 18.766 -8.418 -16.008 1.00 96.56 261 THR A CA 1
ATOM 1971 C C . THR A 1 261 ? 19.344 -7.146 -15.414 1.00 96.56 261 THR A C 1
ATOM 1973 O O . THR A 1 261 ? 20.540 -6.921 -15.556 1.00 96.56 261 THR A O 1
ATOM 1976 N N . SER A 1 262 ? 18.518 -6.353 -14.733 1.00 96.25 262 SER A N 1
ATOM 1977 C CA . SER A 1 262 ? 18.950 -5.195 -13.955 1.00 96.25 262 SER A CA 1
ATOM 1978 C C . SER A 1 262 ? 18.077 -5.091 -12.699 1.00 96.25 262 SER A C 1
ATOM 1980 O O . SER A 1 262 ? 16.854 -4.963 -12.822 1.00 96.25 262 SER A O 1
ATOM 1982 N N . PRO A 1 263 ? 18.662 -5.221 -11.497 1.00 96.88 263 PRO A N 1
ATOM 1983 C CA . PRO A 1 263 ? 17.915 -5.187 -10.246 1.00 96.88 263 PRO A CA 1
ATOM 1984 C C . PRO A 1 263 ? 17.549 -3.756 -9.839 1.00 96.88 263 PRO A C 1
ATOM 1986 O O . PRO A 1 263 ? 18.128 -2.779 -10.326 1.00 96.88 263 PRO A O 1
ATOM 1989 N N . PHE A 1 264 ? 16.612 -3.642 -8.901 1.00 97.12 264 PHE A N 1
ATOM 1990 C CA . PHE A 1 264 ? 16.284 -2.379 -8.252 1.00 97.12 264 PHE A CA 1
ATOM 1991 C C . PHE A 1 264 ? 17.496 -1.763 -7.541 1.00 97.12 264 PHE A C 1
ATOM 1993 O O . PHE A 1 264 ? 18.332 -2.447 -6.951 1.00 97.12 264 PHE A O 1
ATOM 2000 N N . GLY A 1 265 ? 17.589 -0.440 -7.628 1.00 96.31 265 GLY A N 1
ATOM 2001 C CA . GLY A 1 265 ? 18.630 0.390 -7.040 1.00 96.31 265 GLY A CA 1
ATOM 2002 C C . GLY A 1 265 ? 19.974 0.376 -7.768 1.00 96.31 265 GLY A C 1
ATOM 2003 O O . GLY A 1 265 ? 20.847 1.158 -7.396 1.00 96.31 265 GLY A O 1
ATOM 2004 N N . GLU A 1 266 ? 20.156 -0.435 -8.819 1.00 96.44 266 GLU A N 1
ATOM 2005 C CA . GLU A 1 266 ? 21.389 -0.442 -9.616 1.00 96.44 266 GLU A CA 1
ATOM 2006 C C . GLU A 1 266 ? 21.752 0.967 -10.108 1.00 96.44 266 GLU A C 1
ATOM 2008 O O . GLU A 1 266 ? 20.935 1.673 -10.704 1.00 96.44 266 GLU A O 1
ATOM 2013 N N . LYS A 1 267 ? 22.998 1.384 -9.866 1.00 94.94 267 LYS A N 1
ATOM 2014 C CA . LYS A 1 267 ? 23.515 2.683 -10.299 1.00 94.94 267 LYS A CA 1
ATOM 2015 C C . LYS A 1 267 ? 23.872 2.628 -11.778 1.00 94.94 267 LYS A C 1
ATOM 2017 O O . LYS A 1 267 ? 24.813 1.946 -12.181 1.00 94.94 267 LYS A O 1
ATOM 2022 N N . ARG A 1 268 ? 23.139 3.381 -12.585 1.00 93.56 268 ARG A N 1
ATOM 2023 C CA . ARG A 1 268 ? 23.270 3.432 -14.039 1.00 93.56 268 ARG A CA 1
ATOM 2024 C C . ARG A 1 268 ? 24.029 4.675 -14.451 1.00 93.56 268 ARG A C 1
ATOM 2026 O O . ARG A 1 268 ? 23.758 5.768 -13.965 1.00 93.56 268 ARG A O 1
ATOM 2033 N N . THR A 1 269 ? 24.954 4.502 -15.381 1.00 92.81 269 THR A N 1
ATOM 2034 C CA . THR A 1 269 ? 25.628 5.593 -16.092 1.00 92.81 269 THR A CA 1
ATOM 2035 C C . THR A 1 269 ? 25.396 5.414 -17.584 1.00 92.81 269 THR A C 1
ATOM 2037 O O . THR A 1 269 ? 25.417 4.284 -18.071 1.00 92.81 269 THR A O 1
ATOM 2040 N N . PHE A 1 270 ? 25.145 6.500 -18.311 1.00 88.56 270 PHE A N 1
ATOM 2041 C CA . PHE A 1 270 ? 24.774 6.428 -19.727 1.00 88.56 270 PHE A CA 1
ATOM 2042 C C . PHE A 1 270 ? 25.883 6.954 -20.635 1.00 88.56 270 PHE A C 1
ATOM 2044 O O . PHE A 1 270 ? 26.600 7.893 -20.283 1.00 88.56 270 PHE A O 1
ATOM 2051 N N . SER A 1 271 ? 25.990 6.404 -21.846 1.00 87.44 271 SER A N 1
ATOM 2052 C CA . SER A 1 271 ? 26.943 6.877 -22.862 1.00 87.44 271 SER A CA 1
ATOM 2053 C C . SER A 1 271 ? 26.712 8.318 -23.314 1.00 87.44 271 SER A C 1
ATOM 2055 O O . SER A 1 271 ? 27.633 8.965 -23.800 1.00 87.44 271 SER A O 1
ATOM 2057 N N . THR A 1 272 ? 25.502 8.838 -23.120 1.00 82.31 272 THR A N 1
ATOM 2058 C CA . THR A 1 272 ? 25.132 10.243 -23.341 1.00 82.31 272 THR A CA 1
ATOM 2059 C C . THR A 1 272 ? 25.530 11.172 -22.191 1.00 82.31 272 THR A C 1
ATOM 2061 O O . THR A 1 272 ? 25.295 12.374 -22.273 1.00 82.31 272 THR A O 1
ATOM 2064 N N . GLY A 1 273 ? 26.118 10.632 -21.121 1.00 82.00 273 GLY A N 1
ATOM 2065 C CA . GLY A 1 273 ? 26.326 11.330 -19.858 1.00 82.00 273 GLY A CA 1
ATOM 2066 C C . GLY A 1 273 ? 25.121 11.217 -18.921 1.00 82.00 273 GLY A C 1
ATOM 2067 O O . GLY A 1 273 ? 24.024 10.831 -19.325 1.00 82.00 273 GLY A O 1
ATOM 2068 N N . GLY A 1 274 ? 25.348 11.549 -17.649 1.00 83.38 274 GLY A N 1
ATOM 2069 C CA . GLY A 1 274 ? 24.358 11.422 -16.581 1.00 83.38 274 GLY A CA 1
ATOM 2070 C C . GLY A 1 274 ? 24.400 10.072 -15.861 1.00 83.38 274 GLY A C 1
ATOM 2071 O O . GLY A 1 274 ? 24.973 9.088 -16.340 1.00 83.38 274 GLY A O 1
ATOM 2072 N N . SER A 1 275 ? 23.797 10.052 -14.676 1.00 86.00 275 SER A N 1
ATOM 2073 C CA . SER A 1 275 ? 23.662 8.859 -13.850 1.00 86.00 275 SER A CA 1
ATOM 2074 C C . SER A 1 275 ? 22.336 8.863 -13.109 1.00 86.00 275 SER A C 1
ATOM 2076 O O . SER A 1 275 ? 21.909 9.912 -12.629 1.00 86.00 275 SER A O 1
ATOM 2078 N N . GLU A 1 276 ? 21.742 7.692 -12.938 1.00 90.50 276 GLU A N 1
ATOM 2079 C CA . GLU A 1 276 ? 20.537 7.498 -12.133 1.00 90.50 276 GLU A CA 1
ATOM 2080 C C . GLU A 1 276 ? 20.643 6.205 -11.319 1.00 90.50 276 GLU A C 1
ATOM 2082 O O . GLU A 1 276 ? 21.546 5.397 -11.533 1.00 90.50 276 GLU A O 1
ATOM 2087 N N . SER A 1 277 ? 19.734 5.995 -10.369 1.00 93.88 277 SER A N 1
ATOM 2088 C CA . SER A 1 277 ? 19.550 4.671 -9.765 1.00 93.88 277 SER A CA 1
ATOM 2089 C C . SER A 1 277 ? 18.264 4.058 -10.284 1.00 93.88 277 SER A C 1
ATOM 2091 O O . SER A 1 277 ? 17.256 4.747 -10.427 1.00 93.88 277 SER A O 1
ATOM 2093 N N . HIS A 1 278 ? 18.314 2.767 -10.576 1.00 95.75 278 HIS A N 1
ATOM 2094 C CA . HIS A 1 278 ? 17.213 2.044 -11.175 1.00 95.75 278 HIS A CA 1
ATOM 2095 C C . HIS A 1 278 ? 16.024 1.939 -10.207 1.00 95.75 278 HIS A C 1
ATOM 2097 O O . HIS A 1 278 ? 16.131 1.314 -9.159 1.00 95.75 278 HIS A O 1
ATOM 2103 N N . ILE A 1 279 ? 14.885 2.545 -10.543 1.00 95.44 279 ILE A N 1
ATOM 2104 C CA . ILE A 1 279 ? 13.693 2.593 -9.670 1.00 95.44 279 ILE A CA 1
ATOM 2105 C C . ILE A 1 279 ? 12.703 1.437 -9.896 1.00 95.44 279 ILE A C 1
ATOM 2107 O O . ILE A 1 279 ? 11.571 1.489 -9.426 1.00 95.44 279 ILE A O 1
ATOM 2111 N N . GLY A 1 280 ? 13.128 0.396 -10.606 1.00 96.75 280 GLY A N 1
ATOM 2112 C CA . GLY A 1 280 ? 12.330 -0.786 -10.912 1.00 96.75 280 GLY A CA 1
ATOM 2113 C C . GLY A 1 280 ? 13.213 -2.022 -11.019 1.00 96.75 280 GLY A C 1
ATOM 2114 O O . GLY A 1 280 ? 14.357 -2.025 -10.583 1.00 96.75 280 GLY A O 1
ATOM 2115 N N . THR A 1 281 ? 12.685 -3.094 -11.583 1.00 97.94 281 THR A N 1
ATOM 2116 C CA . THR A 1 281 ? 13.428 -4.312 -11.906 1.00 97.94 281 THR A CA 1
ATOM 2117 C C . THR A 1 281 ? 13.169 -4.674 -13.356 1.00 97.94 281 THR A C 1
ATOM 2119 O O . THR A 1 281 ? 12.018 -4.729 -13.788 1.00 97.94 281 THR A O 1
ATOM 2122 N N . ASP A 1 282 ? 14.239 -4.964 -14.093 1.00 98.25 282 ASP A N 1
ATOM 2123 C CA . ASP A 1 282 ? 14.140 -5.345 -15.495 1.00 98.25 282 ASP A CA 1
ATOM 2124 C C . ASP A 1 282 ? 14.129 -6.864 -15.617 1.00 98.25 282 ASP A C 1
ATOM 2126 O O . ASP A 1 282 ? 15.064 -7.554 -15.189 1.00 98.25 282 ASP A O 1
ATOM 2130 N N . PHE A 1 283 ? 13.083 -7.384 -16.251 1.00 98.38 283 PHE A N 1
ATOM 2131 C CA . PHE A 1 283 ? 12.959 -8.781 -16.632 1.00 98.38 283 PHE A CA 1
ATOM 2132 C C . PHE A 1 283 ? 13.278 -8.943 -18.116 1.00 98.38 283 PHE A C 1
ATOM 2134 O O . PHE A 1 283 ? 12.506 -8.535 -18.985 1.00 98.38 283 PHE A O 1
ATOM 2141 N N . GLY A 1 284 ? 14.423 -9.560 -18.403 1.00 96.94 284 GLY A N 1
ATOM 2142 C CA . GLY A 1 284 ? 14.919 -9.787 -19.758 1.00 96.94 284 GLY A CA 1
ATOM 2143 C C . GLY A 1 284 ? 15.167 -11.263 -20.075 1.00 96.94 284 GLY A C 1
ATOM 2144 O O . GLY A 1 284 ? 14.954 -12.163 -19.256 1.00 96.94 284 GLY A O 1
ATOM 2145 N N . GLY A 1 285 ? 15.654 -11.522 -21.292 1.00 95.44 285 GLY A N 1
ATOM 2146 C CA . GLY A 1 285 ? 15.841 -12.885 -21.810 1.00 95.44 285 GLY A CA 1
ATOM 2147 C C . GLY A 1 285 ? 14.551 -13.541 -22.309 1.00 95.44 285 GLY A C 1
ATOM 2148 O O . GLY A 1 285 ? 14.501 -14.761 -22.429 1.00 95.44 285 GLY A O 1
ATOM 2149 N N . LEU A 1 286 ? 13.529 -12.731 -22.577 1.00 96.12 286 LEU A N 1
ATOM 2150 C CA . LEU A 1 286 ? 12.264 -13.118 -23.189 1.00 96.12 286 LEU A CA 1
ATOM 2151 C C . LEU A 1 286 ? 12.179 -12.498 -24.588 1.00 96.12 286 LEU A C 1
ATOM 2153 O O . LEU A 1 286 ? 12.809 -11.474 -24.853 1.00 96.12 286 LEU A O 1
ATOM 2157 N N . ALA A 1 287 ? 11.426 -13.127 -25.487 1.00 96.81 287 ALA A N 1
ATOM 2158 C CA . ALA A 1 287 ? 11.213 -12.586 -26.825 1.00 96.81 287 ALA A CA 1
ATOM 2159 C C . ALA A 1 287 ? 10.292 -11.355 -26.770 1.00 96.81 287 ALA A C 1
ATOM 2161 O O . ALA A 1 287 ? 9.365 -11.303 -25.958 1.00 96.81 287 ALA A O 1
ATOM 2162 N N . GLU A 1 288 ? 10.507 -10.382 -27.653 1.00 97.81 288 GLU A N 1
ATOM 2163 C CA . GLU A 1 288 ? 9.504 -9.345 -27.919 1.00 97.81 288 GLU A CA 1
ATOM 2164 C C . GLU A 1 288 ? 8.158 -9.990 -28.305 1.00 97.81 288 GLU A C 1
ATOM 2166 O O . GLU A 1 288 ? 8.126 -11.022 -28.979 1.00 97.81 288 GLU A O 1
ATOM 2171 N N . GLY A 1 289 ? 7.049 -9.433 -27.815 1.00 97.81 289 GLY A N 1
ATOM 2172 C CA . GLY A 1 289 ? 5.711 -10.016 -27.933 1.00 97.81 289 GLY A CA 1
ATOM 2173 C C . GLY A 1 289 ? 5.346 -11.028 -26.835 1.00 97.81 289 GLY A C 1
ATOM 2174 O O . GLY A 1 289 ? 4.189 -11.443 -26.760 1.00 97.81 289 GLY A O 1
ATOM 2175 N N . SER A 1 290 ? 6.285 -11.427 -25.963 1.00 98.38 290 SER A N 1
ATOM 2176 C CA . SER A 1 290 ? 5.975 -12.326 -24.835 1.00 98.38 290 SER A CA 1
ATOM 2177 C C . SER A 1 290 ? 4.936 -11.689 -23.895 1.00 98.38 290 SER A C 1
ATOM 2179 O O . SER A 1 290 ? 5.021 -10.485 -23.660 1.00 98.38 290 SER A O 1
ATOM 2181 N N . PRO A 1 291 ? 3.978 -12.438 -23.321 1.00 98.56 291 PRO A N 1
ATOM 2182 C CA . PRO A 1 291 ? 2.912 -11.852 -22.505 1.00 98.56 291 PRO A CA 1
ATOM 2183 C C . PRO A 1 291 ? 3.405 -11.118 -21.248 1.00 98.56 291 PRO A C 1
ATOM 2185 O O . PRO A 1 291 ? 4.304 -11.594 -20.553 1.00 98.56 291 PRO A O 1
ATOM 2188 N N . VAL A 1 292 ? 2.754 -9.995 -20.934 1.00 98.81 292 VAL A N 1
ATOM 2189 C CA . VAL A 1 292 ? 2.879 -9.268 -19.659 1.00 98.81 292 VAL A CA 1
ATOM 2190 C C . VAL A 1 292 ? 1.551 -9.348 -18.914 1.00 98.81 292 VAL A C 1
ATOM 2192 O O . VAL A 1 292 ? 0.491 -9.126 -19.507 1.00 98.81 292 VAL A O 1
ATOM 2195 N N . TYR A 1 293 ? 1.607 -9.645 -17.619 1.00 98.75 293 TYR A N 1
ATOM 2196 C CA . TYR A 1 293 ? 0.444 -9.868 -16.764 1.00 98.75 293 TYR A CA 1
ATOM 2197 C C . TYR A 1 293 ? 0.389 -8.883 -15.599 1.00 98.75 293 TYR A C 1
ATOM 2199 O O . TYR A 1 293 ? 1.423 -8.485 -15.065 1.00 98.75 293 TYR A O 1
ATOM 2207 N N . ALA A 1 294 ? -0.824 -8.557 -15.156 1.00 98.75 294 ALA A N 1
ATOM 2208 C CA . ALA A 1 294 ? -1.045 -7.824 -13.918 1.00 98.75 294 ALA A CA 1
ATOM 2209 C C . ALA A 1 294 ? -0.562 -8.648 -12.713 1.00 98.75 294 ALA A C 1
ATOM 2211 O O . ALA A 1 294 ? -0.976 -9.794 -12.518 1.00 98.75 294 ALA A O 1
ATOM 2212 N N . SER A 1 295 ? 0.300 -8.060 -11.883 1.00 98.25 295 SER A N 1
ATOM 2213 C CA . SER A 1 295 ? 0.857 -8.719 -10.696 1.00 98.25 295 SER A CA 1
ATOM 2214 C C . SER A 1 295 ? -0.159 -8.947 -9.574 1.00 98.25 295 SER A C 1
ATOM 2216 O O . SER A 1 295 ? -0.003 -9.873 -8.782 1.00 98.25 295 SER A O 1
ATOM 2218 N N . ALA A 1 296 ? -1.207 -8.132 -9.512 1.00 98.06 296 ALA A N 1
ATOM 2219 C CA . ALA A 1 296 ? -2.333 -8.277 -8.597 1.00 98.06 296 ALA A CA 1
ATOM 2220 C C . ALA A 1 296 ? -3.582 -7.632 -9.209 1.00 98.06 296 ALA A C 1
ATOM 2222 O O . ALA A 1 296 ? -3.478 -6.883 -10.186 1.00 98.06 296 ALA A O 1
ATOM 2223 N N . ARG A 1 297 ? -4.751 -7.888 -8.612 1.00 98.31 297 ARG A N 1
ATOM 2224 C CA . ARG A 1 297 ? -5.988 -7.192 -8.973 1.00 98.31 297 ARG A CA 1
ATOM 2225 C C . ARG A 1 297 ? -5.822 -5.689 -8.759 1.00 98.31 297 ARG A C 1
ATOM 2227 O O . ARG A 1 297 ? -5.269 -5.259 -7.746 1.00 98.31 297 ARG A O 1
ATOM 2234 N N . GLY A 1 298 ? -6.273 -4.883 -9.711 1.00 98.31 298 GLY A N 1
ATOM 2235 C CA . GLY A 1 298 ? -6.071 -3.437 -9.675 1.00 98.31 298 GLY A CA 1
ATOM 2236 C C . GLY A 1 298 ? -6.902 -2.688 -10.705 1.00 98.31 298 GLY A C 1
ATOM 2237 O O . GLY A 1 298 ? -7.515 -3.282 -11.590 1.00 98.31 298 GLY A O 1
ATOM 2238 N N . ARG A 1 299 ? -6.915 -1.363 -10.587 1.00 98.69 299 ARG A N 1
ATOM 2239 C CA . ARG A 1 299 ? -7.513 -0.452 -11.562 1.00 98.69 299 ARG A CA 1
ATOM 2240 C C . ARG A 1 299 ? -6.429 0.148 -12.442 1.00 98.69 299 ARG A C 1
ATOM 2242 O O . ARG A 1 299 ? -5.461 0.698 -11.929 1.00 98.69 299 ARG A O 1
ATOM 2249 N N . VAL A 1 300 ? -6.615 0.130 -13.753 1.00 98.75 300 VAL A N 1
ATOM 2250 C CA . VAL A 1 300 ? -5.735 0.834 -14.689 1.00 98.75 300 VAL A CA 1
ATOM 2251 C C . VAL A 1 300 ? -5.908 2.339 -14.495 1.00 98.75 300 VAL A C 1
ATOM 2253 O O . VAL A 1 300 ? -6.980 2.885 -14.751 1.00 98.75 300 VAL A O 1
ATOM 2256 N N . VAL A 1 301 ? -4.860 3.024 -14.040 1.00 98.38 301 VAL A N 1
ATOM 2257 C CA . VAL A 1 301 ? -4.859 4.489 -13.867 1.00 98.38 301 VAL A CA 1
ATOM 2258 C C . VAL A 1 301 ? -4.096 5.212 -14.966 1.00 98.38 301 VAL A C 1
ATOM 2260 O O . VAL A 1 301 ? -4.331 6.396 -15.179 1.00 98.38 301 VAL A O 1
ATOM 2263 N N . ILE A 1 302 ? -3.208 4.510 -15.673 1.00 98.25 302 ILE A N 1
ATOM 2264 C CA . ILE A 1 302 ? -2.589 4.984 -16.912 1.00 98.25 302 ILE A CA 1
ATOM 2265 C C . ILE A 1 302 ? -2.468 3.800 -17.873 1.00 98.25 302 ILE A C 1
ATOM 2267 O O . ILE A 1 302 ? -2.001 2.735 -17.471 1.00 98.25 302 ILE A O 1
ATOM 2271 N N . ALA A 1 303 ? -2.832 4.005 -19.136 1.00 98.19 303 ALA A N 1
ATOM 2272 C CA . ALA A 1 303 ? -2.508 3.116 -20.248 1.00 98.19 303 ALA A CA 1
ATOM 2273 C C . ALA A 1 303 ? -2.229 3.966 -21.491 1.00 98.19 303 ALA A C 1
ATOM 2275 O O . ALA A 1 303 ? -3.109 4.677 -21.977 1.00 98.19 303 ALA A O 1
ATOM 2276 N N . GLY A 1 304 ? -0.997 3.946 -21.994 1.00 95.56 304 GLY A N 1
ATOM 2277 C CA . GLY A 1 304 ? -0.650 4.744 -23.168 1.00 95.56 304 GLY A CA 1
ATOM 2278 C C . GLY A 1 304 ? 0.826 4.728 -23.524 1.00 95.56 304 GLY A C 1
ATOM 2279 O O . GLY A 1 304 ? 1.609 3.960 -22.974 1.00 95.56 304 GLY A O 1
ATOM 2280 N N . GLU A 1 305 ? 1.205 5.588 -24.465 1.00 96.44 305 GLU A N 1
ATOM 2281 C CA . GLU A 1 305 ? 2.580 5.710 -24.945 1.00 96.44 305 GLU A CA 1
ATOM 2282 C C . GLU A 1 305 ? 3.279 6.940 -24.354 1.00 96.44 305 GLU A C 1
ATOM 2284 O O . GLU A 1 305 ? 2.716 8.035 -24.254 1.00 96.44 305 GLU A O 1
ATOM 2289 N N . PHE A 1 306 ? 4.520 6.726 -23.939 1.00 97.31 306 PHE A N 1
ATOM 2290 C CA . PHE A 1 306 ? 5.427 7.694 -23.345 1.00 97.31 306 PHE A CA 1
ATOM 2291 C C . PHE A 1 306 ? 6.746 7.675 -24.130 1.00 97.31 306 PHE A C 1
ATOM 2293 O O . PHE A 1 306 ? 7.154 6.654 -24.684 1.00 97.31 306 PHE A O 1
ATOM 2300 N N . ILE A 1 307 ? 7.452 8.800 -24.162 1.00 96.88 307 ILE A N 1
ATOM 2301 C CA . ILE A 1 307 ? 8.721 8.954 -24.879 1.00 96.88 307 ILE A CA 1
ATOM 2302 C C . ILE A 1 307 ? 9.826 8.122 -24.216 1.00 96.88 307 ILE A C 1
ATOM 2304 O O . ILE A 1 307 ? 10.576 7.443 -24.917 1.00 96.88 307 ILE A O 1
ATOM 2308 N N . ILE A 1 308 ? 9.938 8.158 -22.886 1.00 95.62 308 ILE A N 1
ATOM 2309 C CA . ILE A 1 308 ? 10.953 7.410 -22.130 1.00 95.62 308 ILE A CA 1
ATOM 2310 C C . ILE A 1 308 ? 10.420 6.030 -21.760 1.00 95.62 308 ILE A C 1
ATOM 2312 O O . ILE A 1 308 ? 11.095 5.034 -22.006 1.00 95.62 308 ILE A O 1
ATOM 2316 N N . ARG A 1 309 ? 9.199 5.948 -21.223 1.00 97.19 309 ARG A N 1
ATOM 2317 C CA . ARG A 1 309 ? 8.618 4.671 -20.766 1.00 97.19 309 ARG A CA 1
ATOM 2318 C C . ARG A 1 309 ? 8.083 3.782 -21.884 1.00 97.19 309 ARG A C 1
ATOM 2320 O O . ARG A 1 309 ? 7.829 2.614 -21.623 1.00 97.19 309 ARG A O 1
ATOM 2327 N N . GLY A 1 310 ? 7.932 4.288 -23.108 1.00 97.81 310 GLY A N 1
ATOM 2328 C CA . GLY A 1 310 ? 7.340 3.519 -24.203 1.00 97.81 310 GLY A CA 1
ATOM 2329 C C . GLY A 1 310 ? 5.856 3.238 -23.965 1.00 97.81 310 GLY A C 1
ATOM 2330 O O . GLY A 1 310 ? 5.172 4.037 -23.323 1.00 97.81 310 GLY A O 1
ATOM 2331 N N . HIS A 1 311 ? 5.352 2.106 -24.457 1.00 98.38 311 HIS A N 1
ATOM 2332 C CA . HIS A 1 311 ? 4.033 1.626 -24.050 1.00 98.38 311 HIS A CA 1
ATOM 2333 C C . HIS A 1 311 ? 4.055 1.255 -22.570 1.00 98.38 311 HIS A C 1
ATOM 2335 O O . HIS A 1 311 ? 4.915 0.504 -22.100 1.00 98.38 311 HIS A O 1
ATOM 2341 N N . PHE A 1 312 ? 3.096 1.823 -21.854 1.00 98.19 312 PHE A N 1
ATOM 2342 C CA . PHE A 1 312 ? 3.126 1.961 -20.416 1.00 98.19 312 PHE A CA 1
ATOM 2343 C C . PHE A 1 312 ? 1.754 1.665 -19.821 1.00 98.19 312 PHE A C 1
ATOM 2345 O O . PHE A 1 312 ? 0.744 2.185 -20.301 1.00 98.19 312 PHE A O 1
ATOM 2352 N N . VAL A 1 313 ? 1.734 0.876 -18.750 1.00 98.81 313 VAL A N 1
ATOM 2353 C CA . VAL A 1 313 ? 0.551 0.659 -17.910 1.00 98.81 313 VAL A CA 1
ATOM 2354 C C . VAL A 1 313 ? 0.910 0.940 -16.454 1.00 98.81 313 VAL A C 1
ATOM 2356 O O . VAL A 1 313 ? 1.973 0.546 -15.982 1.00 98.81 313 VAL A O 1
ATOM 2359 N N . CYS A 1 314 ? 0.011 1.610 -15.737 1.00 98.75 314 CYS A N 1
ATOM 2360 C CA . CYS A 1 314 ? 0.068 1.799 -14.291 1.00 98.75 314 CYS A CA 1
ATOM 2361 C C . CYS A 1 314 ? -1.227 1.274 -13.671 1.00 98.75 314 CYS A C 1
ATOM 2363 O O . CYS A 1 314 ? -2.318 1.682 -14.085 1.00 98.75 314 CYS A O 1
ATOM 2365 N N . LEU A 1 315 ? -1.105 0.389 -12.685 1.00 98.81 315 LEU A N 1
ATOM 2366 C CA . LEU A 1 315 ? -2.222 -0.182 -11.940 1.00 98.81 315 LEU A CA 1
ATOM 2367 C C . LEU A 1 315 ? -2.228 0.355 -10.509 1.00 98.81 315 LEU A C 1
ATOM 2369 O O . LEU A 1 315 ? -1.207 0.303 -9.828 1.00 98.81 315 LEU A O 1
ATOM 2373 N N . ASP A 1 316 ? -3.384 0.829 -10.057 1.00 98.62 316 ASP A N 1
ATOM 2374 C CA . ASP A 1 316 ? -3.692 1.152 -8.665 1.00 98.62 316 ASP A CA 1
ATOM 2375 C C . ASP A 1 316 ? -4.299 -0.076 -7.982 1.00 98.62 316 ASP A C 1
ATOM 2377 O O . ASP A 1 316 ? -5.366 -0.554 -8.374 1.00 98.62 316 ASP A O 1
ATOM 2381 N N . HIS A 1 317 ? -3.617 -0.593 -6.965 1.00 97.69 317 HIS A N 1
ATOM 2382 C CA . HIS A 1 317 ? -4.088 -1.705 -6.136 1.00 97.69 317 HIS A CA 1
ATOM 2383 C C . HIS A 1 317 ? -4.797 -1.213 -4.867 1.00 97.69 317 HIS A C 1
ATOM 2385 O O . HIS A 1 317 ? -5.316 -2.013 -4.085 1.00 97.69 317 HIS A O 1
ATOM 2391 N N . GLY A 1 318 ? -4.839 0.103 -4.673 1.00 96.12 318 GLY A N 1
ATOM 2392 C CA . GLY A 1 318 ? -5.380 0.761 -3.506 1.00 96.12 318 GLY A CA 1
ATOM 2393 C C . GLY A 1 318 ? -4.398 0.839 -2.342 1.00 96.12 318 GLY A C 1
ATOM 2394 O O . GLY A 1 318 ? -3.237 0.451 -2.444 1.00 96.12 318 GLY A O 1
ATOM 2395 N N . ARG A 1 319 ? -4.821 1.469 -1.244 1.00 94.50 319 ARG A N 1
ATOM 2396 C CA . ARG A 1 319 ? -3.978 1.902 -0.109 1.00 94.50 319 ARG A CA 1
ATOM 2397 C C . ARG A 1 319 ? -2.694 2.641 -0.522 1.00 94.50 319 ARG A C 1
ATOM 2399 O O . ARG A 1 319 ? -1.724 2.670 0.230 1.00 94.50 319 ARG A O 1
ATOM 2406 N N . GLY A 1 320 ? -2.698 3.268 -1.699 1.00 94.44 320 GLY A N 1
ATOM 2407 C CA . GLY A 1 320 ? -1.539 3.950 -2.270 1.00 94.44 320 GLY A CA 1
ATOM 2408 C C . GLY A 1 320 ? -0.476 3.020 -2.863 1.00 94.44 320 GLY A C 1
ATOM 2409 O O . GLY A 1 320 ? 0.642 3.482 -3.071 1.00 94.44 320 GLY A O 1
ATOM 2410 N N . LEU A 1 321 ? -0.782 1.747 -3.120 1.00 96.56 321 LEU A N 1
ATOM 2411 C CA . LEU A 1 321 ? 0.110 0.782 -3.758 1.00 96.56 321 LEU A CA 1
ATOM 2412 C C . LEU A 1 321 ? -0.140 0.708 -5.268 1.00 96.56 321 LEU A C 1
ATOM 2414 O O . LEU A 1 321 ? -1.265 0.476 -5.706 1.00 96.56 321 LEU A O 1
ATOM 2418 N N . PHE A 1 322 ? 0.926 0.825 -6.056 1.00 98.31 322 PHE A N 1
ATOM 2419 C CA . PHE A 1 322 ? 0.865 0.815 -7.515 1.00 98.31 322 PHE A CA 1
ATOM 2420 C C . PHE A 1 322 ? 1.899 -0.130 -8.123 1.00 98.31 322 PHE A C 1
ATOM 2422 O O . PHE A 1 322 ? 3.005 -0.266 -7.592 1.00 98.31 322 PHE A O 1
ATOM 2429 N N . THR A 1 323 ? 1.568 -0.722 -9.271 1.00 98.62 323 THR A N 1
ATOM 2430 C CA . THR A 1 323 ? 2.535 -1.413 -10.140 1.00 98.62 323 THR A CA 1
ATOM 2431 C C . THR A 1 323 ? 2.598 -0.752 -11.510 1.00 98.62 323 THR A C 1
ATOM 2433 O O . THR A 1 323 ? 1.576 -0.334 -12.055 1.00 98.62 323 THR A O 1
ATOM 2436 N N . LEU A 1 324 ? 3.805 -0.612 -12.056 1.00 98.75 324 LEU A N 1
ATOM 2437 C CA . LEU A 1 324 ? 4.055 0.033 -13.345 1.00 98.75 324 LEU A CA 1
ATOM 2438 C C . LEU A 1 324 ? 4.793 -0.928 -14.280 1.00 98.75 324 LEU A C 1
ATOM 2440 O O . LEU A 1 324 ? 5.686 -1.658 -13.851 1.00 98.75 324 LEU A O 1
ATOM 2444 N N . TYR A 1 325 ? 4.424 -0.892 -15.558 1.00 98.75 325 TYR A N 1
ATOM 2445 C CA . TYR A 1 325 ? 4.887 -1.798 -16.606 1.00 98.75 325 TYR A CA 1
ATOM 2446 C C . TYR A 1 325 ? 5.344 -0.945 -17.792 1.00 98.75 325 TYR A C 1
ATOM 2448 O O . TYR A 1 325 ? 4.506 -0.330 -18.453 1.00 98.75 325 TYR A O 1
ATOM 2456 N N . ASN A 1 326 ? 6.653 -0.880 -18.045 1.00 98.50 326 ASN A N 1
ATOM 2457 C CA . ASN A 1 326 ? 7.239 -0.006 -19.069 1.00 98.50 326 ASN A CA 1
ATOM 2458 C C . ASN A 1 326 ? 7.844 -0.825 -20.225 1.00 98.50 326 ASN A C 1
ATOM 2460 O O . ASN A 1 326 ? 8.041 -2.037 -20.130 1.00 98.50 326 ASN A O 1
ATOM 2464 N N . HIS A 1 327 ? 8.193 -0.124 -21.302 1.00 98.31 327 HIS A N 1
ATOM 2465 C CA . HIS A 1 327 ? 8.859 -0.631 -22.505 1.00 98.31 327 HIS A CA 1
ATOM 2466 C C . HIS A 1 327 ? 8.079 -1.714 -23.254 1.00 98.31 327 HIS A C 1
ATOM 2468 O O . HIS A 1 327 ? 8.654 -2.440 -24.060 1.00 98.31 327 HIS A O 1
ATOM 2474 N N . MET A 1 328 ? 6.765 -1.817 -23.045 1.00 98.62 328 MET A N 1
ATOM 2475 C CA . MET A 1 328 ? 5.941 -2.833 -23.701 1.00 98.62 328 MET A CA 1
ATOM 2476 C C . MET A 1 328 ? 5.888 -2.624 -25.224 1.00 98.62 328 MET A C 1
ATOM 2478 O O . MET A 1 328 ? 6.150 -1.531 -25.724 1.00 98.62 328 MET A O 1
ATOM 2482 N N . SER A 1 329 ? 5.569 -3.663 -25.993 1.00 98.44 329 SER A N 1
ATOM 2483 C CA . SER A 1 329 ? 5.335 -3.533 -27.441 1.00 98.44 329 SER A CA 1
ATOM 2484 C C . SER A 1 329 ? 3.899 -3.110 -27.748 1.00 98.44 329 SER A C 1
ATOM 2486 O O . SER A 1 329 ? 3.638 -2.540 -28.798 1.00 98.44 329 SER A O 1
ATOM 2488 N N . GLU A 1 330 ? 2.972 -3.393 -26.831 1.00 98.00 330 GLU A N 1
ATOM 2489 C CA . GLU A 1 330 ? 1.560 -3.026 -26.913 1.00 98.00 330 GLU A CA 1
ATOM 2490 C C . GLU A 1 330 ? 0.924 -3.010 -25.513 1.00 98.00 330 GLU A C 1
ATOM 2492 O O . GLU A 1 330 ? 1.393 -3.693 -24.595 1.00 98.00 330 GLU A O 1
ATOM 2497 N N . THR A 1 331 ? -0.179 -2.276 -25.375 1.00 98.31 331 THR A N 1
ATOM 2498 C CA . THR A 1 331 ? -1.078 -2.314 -24.212 1.00 98.31 331 THR A CA 1
ATOM 2499 C C . THR A 1 331 ? -2.397 -2.969 -24.612 1.00 98.31 331 THR A C 1
ATOM 2501 O O . THR A 1 331 ? -2.965 -2.610 -25.640 1.00 98.31 331 THR A O 1
ATOM 2504 N N . LEU A 1 332 ? -2.915 -3.884 -23.793 1.00 98.50 332 LEU A N 1
ATOM 2505 C CA . LEU A 1 332 ? -4.175 -4.602 -24.045 1.00 98.50 332 LEU A CA 1
ATOM 2506 C C . LEU A 1 332 ? -5.333 -4.141 -23.148 1.00 98.50 332 LEU A C 1
ATOM 2508 O O . LEU A 1 332 ? -6.410 -4.723 -23.200 1.00 98.50 332 LEU A O 1
ATOM 2512 N N . VAL A 1 333 ? -5.103 -3.115 -22.329 1.00 98.62 333 VAL A N 1
ATOM 2513 C CA . VAL A 1 333 ? -6.062 -2.576 -21.356 1.00 98.62 333 VAL A CA 1
ATOM 2514 C C . VAL A 1 333 ? -6.180 -1.064 -21.501 1.00 98.62 333 VAL A C 1
ATOM 2516 O O . VAL A 1 333 ? -5.288 -0.420 -22.057 1.00 98.62 333 VAL A O 1
ATOM 2519 N N . SER A 1 334 ? -7.275 -0.494 -20.999 1.00 98.31 334 SER A N 1
ATOM 2520 C CA . SER A 1 334 ? -7.562 0.947 -21.079 1.00 98.31 334 SER A CA 1
ATOM 2521 C C . SER A 1 334 ? -7.661 1.609 -19.704 1.00 98.31 334 SER A C 1
ATOM 2523 O O . SER A 1 334 ? -8.006 0.963 -18.717 1.00 98.31 334 SER A O 1
ATOM 2525 N N . GLU A 1 335 ? -7.393 2.918 -19.624 1.00 98.06 335 GLU A N 1
ATOM 2526 C CA . GLU A 1 335 ? -7.583 3.690 -18.386 1.00 98.06 335 GLU A CA 1
ATOM 2527 C C . GLU A 1 335 ? -9.011 3.522 -17.830 1.00 98.06 335 GLU A C 1
ATOM 2529 O O . GLU A 1 335 ? -9.999 3.606 -18.559 1.00 98.06 335 GLU A O 1
ATOM 2534 N N . GLY A 1 336 ? -9.119 3.278 -16.522 1.00 97.94 336 GLY A N 1
ATOM 2535 C CA . GLY A 1 336 ? -10.369 3.030 -15.800 1.00 97.94 336 GLY A CA 1
ATOM 2536 C C . GLY A 1 336 ? -10.763 1.554 -15.665 1.00 97.94 336 GLY A C 1
ATOM 2537 O O . GLY A 1 336 ? -11.554 1.233 -14.772 1.00 97.94 336 GLY A O 1
ATOM 2538 N N . GLU A 1 337 ? -10.200 0.667 -16.488 1.00 98.62 337 GLU A N 1
ATOM 2539 C CA . GLU A 1 337 ? -10.478 -0.773 -16.480 1.00 98.62 337 GLU A CA 1
ATOM 2540 C C . GLU A 1 337 ? -10.041 -1.438 -15.164 1.00 98.62 337 GLU A C 1
ATOM 2542 O O . GLU A 1 337 ? -9.025 -1.071 -14.571 1.00 98.62 337 GLU A O 1
ATOM 2547 N N . MET A 1 338 ? -10.816 -2.418 -14.696 1.00 98.56 338 MET A N 1
ATOM 2548 C CA . MET A 1 338 ? -10.417 -3.306 -13.601 1.00 98.56 338 MET A CA 1
ATOM 2549 C C . MET A 1 338 ? -9.772 -4.556 -14.186 1.00 98.56 338 MET A C 1
ATOM 2551 O O . MET A 1 338 ? -10.352 -5.177 -15.073 1.00 98.56 338 MET A O 1
ATOM 2555 N N . VAL A 1 339 ? -8.612 -4.935 -13.661 1.00 98.62 339 VAL A N 1
ATOM 2556 C CA . VAL A 1 339 ? -7.885 -6.138 -14.071 1.00 98.62 339 VAL A CA 1
ATOM 2557 C C . VAL A 1 339 ? -7.712 -7.080 -12.892 1.00 98.6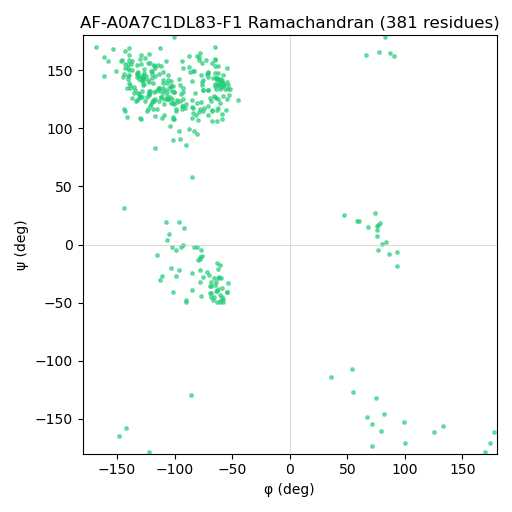2 339 VAL A C 1
ATOM 2559 O O . VAL A 1 339 ? -7.539 -6.632 -11.756 1.00 98.62 339 VAL A O 1
ATOM 2562 N N . GLU A 1 340 ? -7.729 -8.379 -13.164 1.00 98.38 340 GLU A N 1
ATOM 2563 C CA . GLU A 1 340 ? -7.487 -9.419 -12.163 1.00 98.38 340 GLU A CA 1
ATOM 2564 C C . GLU A 1 340 ? -6.012 -9.841 -12.122 1.00 98.38 340 GLU A C 1
ATOM 2566 O O . GLU A 1 340 ? -5.263 -9.674 -13.090 1.00 98.38 340 GLU A O 1
ATOM 2571 N N . ALA A 1 341 ? -5.572 -10.412 -10.998 1.00 97.62 341 ALA A N 1
ATOM 2572 C CA . ALA A 1 341 ? -4.217 -10.945 -10.880 1.00 97.62 341 ALA A CA 1
ATOM 2573 C C . ALA A 1 341 ? -3.964 -12.024 -11.952 1.00 97.62 341 ALA A C 1
ATOM 2575 O O . ALA A 1 341 ? -4.732 -12.973 -12.099 1.00 97.62 341 ALA A O 1
ATOM 2576 N N . GLY A 1 342 ? -2.876 -11.893 -12.714 1.00 98.00 342 GLY A N 1
ATOM 2577 C CA . GLY A 1 342 ? -2.558 -12.797 -13.821 1.00 98.00 342 GLY A CA 1
ATOM 2578 C C . GLY A 1 342 ? -3.314 -12.524 -15.124 1.00 98.00 342 GLY A C 1
ATOM 2579 O O . GLY A 1 342 ? -3.068 -13.222 -16.106 1.00 98.00 342 GLY A O 1
ATOM 2580 N N . GLN A 1 343 ? -4.179 -11.508 -15.187 1.00 98.62 343 GLN A N 1
ATOM 2581 C CA . GLN A 1 343 ? -4.741 -11.047 -16.456 1.00 98.62 343 GLN A CA 1
ATOM 2582 C C . GLN A 1 343 ? -3.625 -10.491 -17.346 1.00 98.62 343 GLN A C 1
ATOM 2584 O O . GLN A 1 343 ? -2.787 -9.713 -16.890 1.00 98.62 343 GLN A O 1
ATOM 2589 N N . ARG A 1 344 ? -3.610 -10.873 -18.627 1.00 98.62 344 ARG A N 1
ATOM 2590 C CA . ARG A 1 344 ? -2.672 -10.307 -19.605 1.00 98.62 344 ARG A CA 1
ATOM 2591 C C . ARG A 1 344 ? -3.047 -8.851 -19.884 1.00 98.62 344 ARG A C 1
ATOM 2593 O O . ARG A 1 344 ? -4.176 -8.577 -20.272 1.00 98.62 344 ARG A O 1
ATOM 2600 N N . ILE A 1 345 ? -2.087 -7.946 -19.725 1.00 98.81 345 ILE A N 1
ATOM 2601 C CA . ILE A 1 345 ? -2.269 -6.494 -19.885 1.00 98.81 345 ILE A CA 1
ATOM 2602 C C . ILE A 1 345 ? -1.459 -5.906 -21.044 1.00 98.81 345 ILE A C 1
ATOM 2604 O O . ILE A 1 345 ? -1.636 -4.744 -21.403 1.00 98.81 345 ILE A O 1
ATOM 2608 N N . GLY A 1 346 ? -0.573 -6.699 -21.642 1.00 98.56 346 GLY A N 1
ATOM 2609 C CA . GLY A 1 346 ? 0.309 -6.251 -22.707 1.00 98.56 346 GLY A CA 1
ATOM 2610 C C . GLY A 1 346 ? 1.263 -7.341 -23.167 1.00 98.56 346 GLY A C 1
ATOM 2611 O O . GLY A 1 346 ? 1.063 -8.538 -22.902 1.00 98.56 346 GLY A O 1
ATOM 2612 N N . SER A 1 347 ? 2.317 -6.894 -23.837 1.00 98.69 347 SER A N 1
ATOM 2613 C CA . SER A 1 347 ? 3.390 -7.743 -24.343 1.00 98.69 347 SER A CA 1
ATOM 2614 C C . SER A 1 347 ? 4.746 -7.060 -24.153 1.00 98.69 347 SER A C 1
ATOM 2616 O O . SER A 1 347 ? 4.855 -5.839 -24.260 1.00 98.69 347 SER A O 1
ATOM 2618 N N . ILE A 1 348 ? 5.788 -7.841 -23.865 1.00 98.50 348 ILE A N 1
ATOM 2619 C CA . ILE A 1 348 ? 7.169 -7.367 -23.730 1.00 98.50 348 ILE A CA 1
ATOM 2620 C C . ILE A 1 348 ? 7.589 -6.687 -25.023 1.00 98.50 348 ILE A C 1
ATOM 2622 O O . ILE A 1 348 ? 7.375 -7.230 -26.105 1.00 98.50 348 ILE A O 1
ATOM 2626 N N . GLY A 1 349 ? 8.248 -5.542 -24.903 1.00 98.19 349 GLY A N 1
ATOM 2627 C CA . GLY A 1 349 ? 8.796 -4.829 -26.043 1.00 98.19 349 GLY A CA 1
ATOM 2628 C C . GLY A 1 349 ? 10.136 -4.191 -25.736 1.00 98.19 349 GLY A C 1
ATOM 2629 O O . GLY A 1 349 ? 10.871 -4.601 -24.839 1.00 98.19 349 GLY A O 1
ATOM 2630 N N . GLN A 1 350 ? 10.438 -3.184 -26.542 1.00 97.38 350 GLN A N 1
ATOM 2631 C CA . GLN A 1 350 ? 11.639 -2.361 -26.459 1.00 97.38 350 GLN A CA 1
ATOM 2632 C C . GLN A 1 350 ? 11.324 -0.903 -26.829 1.00 97.38 350 GLN A C 1
ATOM 2634 O O . GLN A 1 350 ? 12.139 -0.198 -27.426 1.00 97.38 350 GLN A O 1
ATOM 2639 N N . THR A 1 351 ? 10.102 -0.456 -26.536 1.00 97.50 351 THR A N 1
ATOM 2640 C CA . THR A 1 351 ? 9.670 0.913 -26.838 1.00 97.50 351 THR A CA 1
ATOM 2641 C C . THR A 1 351 ? 10.211 1.908 -25.809 1.00 97.50 351 THR A C 1
ATOM 2643 O O . THR A 1 351 ? 10.628 1.550 -24.707 1.00 97.50 351 THR A O 1
ATOM 2646 N N . GLY A 1 352 ? 10.229 3.194 -26.165 1.00 96.00 352 GLY A N 1
ATOM 2647 C CA . GLY A 1 352 ? 10.783 4.241 -25.304 1.00 96.00 352 GLY A CA 1
ATOM 2648 C C . GLY A 1 352 ? 12.317 4.244 -25.262 1.00 96.00 352 GLY A C 1
ATOM 2649 O O . GLY A 1 352 ? 12.963 4.245 -26.319 1.00 96.00 352 GLY A O 1
ATOM 2650 N N . VAL A 1 353 ? 12.888 4.303 -24.056 1.00 93.75 353 VAL A N 1
ATOM 2651 C CA . VAL A 1 353 ? 14.330 4.225 -23.783 1.00 93.75 353 VAL A CA 1
ATOM 2652 C C . VAL A 1 353 ? 14.681 2.822 -23.301 1.00 93.75 353 VAL A C 1
ATOM 2654 O O . VAL A 1 353 ? 14.665 2.533 -22.113 1.00 93.75 353 VAL A O 1
ATOM 2657 N N . ALA A 1 354 ? 15.008 1.954 -24.254 1.00 93.69 354 ALA A N 1
ATOM 2658 C CA . ALA A 1 354 ? 15.377 0.563 -24.029 1.00 93.69 354 ALA A CA 1
ATOM 2659 C C . ALA A 1 354 ? 16.583 0.186 -24.906 1.00 93.69 354 ALA A C 1
ATOM 2661 O O . ALA A 1 354 ? 16.757 0.727 -26.000 1.00 93.69 354 ALA A O 1
ATOM 2662 N N . THR A 1 355 ? 17.416 -0.750 -24.442 1.00 92.62 355 THR A N 1
ATOM 2663 C CA . THR A 1 355 ? 18.565 -1.291 -25.203 1.00 92.62 355 THR A CA 1
ATOM 2664 C C . THR A 1 355 ? 18.275 -2.637 -25.875 1.00 92.62 355 THR A C 1
ATOM 2666 O O . THR A 1 355 ? 19.114 -3.148 -26.614 1.00 92.62 355 THR A O 1
ATOM 2669 N N . GLY A 1 356 ? 17.092 -3.204 -25.637 1.00 95.00 356 GLY A N 1
ATOM 2670 C CA . GLY A 1 356 ? 16.593 -4.442 -26.233 1.00 95.00 356 GLY A CA 1
ATOM 2671 C C . GLY A 1 356 ? 15.311 -4.918 -25.536 1.00 95.00 356 GLY A C 1
ATOM 2672 O O . GLY A 1 356 ? 14.857 -4.246 -24.606 1.00 95.00 356 GLY A O 1
ATOM 2673 N N . PRO A 1 357 ? 14.729 -6.062 -25.948 1.00 97.62 357 PRO A N 1
ATOM 2674 C CA . PRO A 1 357 ? 13.478 -6.562 -25.381 1.00 97.62 357 PRO A CA 1
ATOM 2675 C C . PRO A 1 357 ? 13.569 -6.901 -23.887 1.00 97.62 357 PRO A C 1
ATOM 2677 O O . PRO A 1 357 ? 14.329 -7.788 -23.485 1.00 97.62 357 PRO A O 1
ATOM 2680 N N . HIS A 1 358 ? 12.786 -6.200 -23.066 1.00 98.25 358 HIS A N 1
ATOM 2681 C CA . HIS A 1 358 ? 12.633 -6.454 -21.631 1.00 98.25 358 HIS A CA 1
ATOM 2682 C C . HIS A 1 358 ? 11.354 -5.800 -21.089 1.00 98.25 358 HIS A C 1
ATOM 2684 O O . HIS A 1 358 ? 10.800 -4.892 -21.704 1.00 98.25 358 HIS A O 1
ATOM 2690 N N . LEU A 1 359 ? 10.892 -6.256 -19.924 1.00 98.62 359 LEU A N 1
ATOM 2691 C CA . LEU A 1 359 ? 9.896 -5.541 -19.130 1.00 98.62 359 LEU A CA 1
ATOM 2692 C C . LEU A 1 359 ? 10.607 -4.818 -17.993 1.00 98.62 359 LEU A C 1
ATOM 2694 O O . LEU A 1 359 ? 11.227 -5.476 -17.160 1.00 98.62 359 LEU A O 1
ATOM 2698 N N . HIS A 1 360 ? 10.456 -3.502 -17.917 1.00 98.56 360 HIS A N 1
ATOM 2699 C CA . HIS A 1 360 ? 10.790 -2.759 -16.708 1.00 98.56 360 HIS A CA 1
ATOM 2700 C C . HIS A 1 360 ? 9.556 -2.691 -15.810 1.00 98.56 360 HIS A C 1
ATOM 2702 O O . HIS A 1 360 ? 8.503 -2.196 -16.223 1.00 98.56 360 HIS A O 1
ATOM 2708 N N . PHE A 1 361 ? 9.687 -3.214 -14.596 1.00 98.69 361 PHE A N 1
ATOM 2709 C CA . PHE A 1 361 ? 8.607 -3.347 -13.628 1.00 98.69 361 PHE A CA 1
ATOM 2710 C C . PHE A 1 361 ? 8.906 -2.521 -12.376 1.00 98.69 361 PHE A C 1
ATOM 2712 O O . PHE A 1 361 ? 9.931 -2.737 -11.730 1.00 98.69 361 PHE A O 1
ATOM 2719 N N . GLU A 1 362 ? 8.017 -1.602 -12.006 1.00 98.25 362 GLU A N 1
ATOM 2720 C CA . GLU A 1 362 ? 8.144 -0.814 -10.773 1.00 98.25 362 GLU A CA 1
ATOM 2721 C C . GLU A 1 362 ? 7.021 -1.166 -9.798 1.00 98.25 362 GLU A C 1
ATOM 2723 O O . GLU A 1 362 ? 5.878 -1.399 -10.197 1.00 98.25 362 GLU A O 1
ATOM 2728 N N . VAL A 1 363 ? 7.331 -1.111 -8.506 1.00 97.88 363 VAL A N 1
ATOM 2729 C CA . VAL A 1 363 ? 6.335 -1.033 -7.437 1.00 97.88 363 VAL A CA 1
ATOM 2730 C C . VAL A 1 363 ? 6.487 0.325 -6.782 1.00 97.88 363 VAL A C 1
ATOM 2732 O O . VAL A 1 363 ? 7.602 0.756 -6.477 1.00 97.88 363 VAL A O 1
ATOM 2735 N N . ARG A 1 364 ? 5.371 1.012 -6.543 1.00 96.50 364 ARG A N 1
ATOM 2736 C CA . ARG A 1 364 ? 5.377 2.295 -5.847 1.00 96.50 364 ARG A CA 1
ATOM 2737 C C . ARG A 1 364 ? 4.391 2.316 -4.695 1.00 96.50 364 ARG A C 1
ATOM 2739 O O . ARG A 1 364 ? 3.261 1.858 -4.825 1.00 96.50 364 ARG A O 1
ATOM 2746 N N . LEU A 1 365 ? 4.809 2.933 -3.597 1.00 94.50 365 LEU A N 1
ATOM 2747 C CA . LEU A 1 365 ? 3.906 3.441 -2.573 1.00 94.50 365 LEU A CA 1
ATOM 2748 C C . LEU A 1 365 ? 3.793 4.951 -2.792 1.00 94.50 365 LEU A C 1
ATOM 2750 O O . LEU A 1 365 ? 4.741 5.716 -2.583 1.00 94.50 365 LEU A O 1
ATOM 2754 N N . ALA A 1 366 ? 2.634 5.384 -3.283 1.00 88.25 366 ALA A N 1
ATOM 2755 C CA . ALA A 1 366 ? 2.378 6.640 -3.994 1.00 88.25 366 ALA A CA 1
ATOM 2756 C C . ALA A 1 366 ? 3.557 7.059 -4.898 1.00 88.25 366 ALA A C 1
ATOM 2758 O O . ALA A 1 366 ? 3.884 6.359 -5.847 1.00 88.25 366 ALA A O 1
ATOM 2759 N N . THR A 1 367 ? 4.250 8.166 -4.619 1.00 91.62 367 THR A N 1
ATOM 2760 C CA . THR A 1 367 ? 5.354 8.659 -5.466 1.00 91.62 367 THR A CA 1
ATOM 2761 C C . THR A 1 367 ? 6.724 8.018 -5.215 1.00 91.62 367 THR A C 1
ATOM 2763 O O . THR A 1 367 ? 7.677 8.374 -5.905 1.00 91.62 367 THR A O 1
ATOM 2766 N N . TRP A 1 368 ? 6.875 7.108 -4.245 1.00 93.56 368 TRP A N 1
ATOM 2767 C CA . TRP A 1 368 ? 8.171 6.489 -3.942 1.00 93.56 368 TRP A CA 1
ATOM 2768 C C . TRP A 1 368 ? 8.211 5.060 -4.455 1.00 93.56 368 TRP A C 1
ATOM 2770 O O . TRP A 1 368 ? 7.347 4.253 -4.119 1.00 93.56 368 TRP A O 1
ATOM 2780 N N . ALA A 1 369 ? 9.228 4.768 -5.261 1.00 95.12 369 ALA A N 1
ATOM 2781 C CA . ALA A 1 369 ? 9.503 3.421 -5.721 1.00 95.12 369 ALA A CA 1
ATOM 2782 C C . ALA A 1 369 ? 10.124 2.583 -4.602 1.00 95.12 369 ALA A C 1
ATOM 2784 O O . ALA A 1 369 ? 10.957 3.074 -3.833 1.00 95.12 369 ALA A O 1
ATOM 2785 N N . VAL A 1 370 ? 9.715 1.323 -4.554 1.00 95.94 370 VAL A N 1
ATOM 2786 C CA . VAL A 1 370 ? 10.264 0.294 -3.677 1.00 95.94 370 VAL A CA 1
ATOM 2787 C C . VAL A 1 370 ? 10.691 -0.912 -4.506 1.00 95.94 370 VAL A C 1
ATOM 2789 O O . VAL A 1 370 ? 10.240 -1.075 -5.640 1.00 95.94 370 VAL A O 1
ATOM 2792 N N . ASP A 1 371 ? 11.555 -1.749 -3.941 1.00 96.19 371 ASP A N 1
ATOM 2793 C CA . ASP A 1 371 ? 12.053 -2.963 -4.567 1.00 96.19 371 ASP A CA 1
ATOM 2794 C C . ASP A 1 371 ? 10.875 -3.890 -4.914 1.00 96.19 371 ASP A C 1
ATOM 2796 O O . ASP A 1 371 ? 10.218 -4.426 -4.010 1.00 96.19 371 ASP A O 1
ATOM 2800 N N . PRO A 1 372 ? 10.598 -4.108 -6.214 1.00 96.75 372 PRO A N 1
ATOM 2801 C CA . PRO A 1 372 ? 9.514 -4.979 -6.637 1.00 96.75 372 PRO A CA 1
ATOM 2802 C C . PRO A 1 372 ? 9.678 -6.410 -6.136 1.00 96.75 372 PRO A C 1
ATOM 2804 O O . PRO A 1 372 ? 8.685 -7.106 -5.921 1.00 96.75 372 PRO A O 1
ATOM 2807 N N . MET A 1 373 ? 10.920 -6.859 -5.937 1.00 94.88 373 MET A N 1
ATOM 2808 C CA . MET A 1 373 ? 11.196 -8.237 -5.560 1.00 94.88 373 MET A CA 1
ATOM 2809 C C . MET A 1 373 ? 10.621 -8.578 -4.189 1.00 94.88 373 MET A C 1
ATOM 2811 O O . MET A 1 373 ? 10.147 -9.697 -4.036 1.00 94.88 373 MET A O 1
ATOM 2815 N N . THR A 1 374 ? 10.552 -7.626 -3.247 1.00 91.88 374 THR A N 1
ATOM 2816 C CA . THR A 1 374 ? 9.926 -7.858 -1.932 1.00 91.88 374 THR A CA 1
ATOM 2817 C C . THR A 1 374 ? 8.465 -8.289 -2.078 1.00 91.88 374 THR A C 1
ATOM 2819 O O . THR A 1 374 ? 8.065 -9.303 -1.513 1.00 91.88 374 THR A O 1
ATOM 2822 N N . LEU A 1 375 ? 7.676 -7.603 -2.913 1.00 92.88 375 LEU A N 1
ATOM 2823 C CA . LEU A 1 375 ? 6.272 -7.977 -3.125 1.00 92.88 375 LEU A CA 1
ATOM 2824 C C . LEU A 1 375 ? 6.130 -9.298 -3.882 1.00 92.88 375 LEU A C 1
ATOM 2826 O O . LEU A 1 375 ? 5.199 -10.051 -3.615 1.00 92.88 375 LEU A O 1
ATOM 2830 N N . LEU A 1 376 ? 7.025 -9.573 -4.831 1.00 93.44 376 LEU A N 1
ATOM 2831 C CA . LEU A 1 376 ? 6.955 -10.779 -5.655 1.00 93.44 376 LEU A CA 1
ATOM 2832 C C . LEU A 1 376 ? 7.389 -12.052 -4.912 1.00 93.44 376 LEU A C 1
ATOM 2834 O O . LEU A 1 376 ? 6.946 -13.135 -5.288 1.00 93.44 376 LEU A O 1
ATOM 2838 N N . SER A 1 377 ? 8.268 -11.955 -3.907 1.00 89.94 377 SER A N 1
ATOM 2839 C CA . SER A 1 377 ? 8.760 -13.120 -3.155 1.00 89.94 377 SER A CA 1
ATOM 2840 C C . SER A 1 377 ? 8.101 -13.303 -1.793 1.00 89.94 377 SER A C 1
ATOM 2842 O O . SER A 1 377 ? 7.825 -14.435 -1.409 1.00 89.94 377 SER A O 1
ATOM 2844 N N . GLU A 1 378 ? 7.876 -12.212 -1.063 1.00 83.69 378 GLU A N 1
ATOM 2845 C CA . GLU A 1 378 ? 7.416 -12.228 0.335 1.00 83.69 378 GLU A CA 1
ATOM 2846 C C . GLU A 1 378 ? 5.975 -11.702 0.459 1.00 83.69 378 GLU A C 1
ATOM 2848 O O . GLU A 1 378 ? 5.226 -12.118 1.340 1.00 83.69 378 GLU A O 1
ATOM 2853 N N . GLY A 1 379 ? 5.553 -10.834 -0.465 1.00 86.19 379 GLY A N 1
ATOM 2854 C CA . GLY A 1 379 ? 4.272 -10.137 -0.385 1.00 86.19 379 GLY A CA 1
ATOM 2855 C C . GLY A 1 379 ? 4.318 -8.943 0.566 1.00 86.19 379 GLY A C 1
ATOM 2856 O O . GLY A 1 379 ? 5.377 -8.395 0.858 1.00 86.19 379 GLY A O 1
ATOM 2857 N N . LEU A 1 380 ? 3.138 -8.510 1.017 1.00 81.81 380 LEU A N 1
ATOM 2858 C CA . LEU A 1 380 ? 2.977 -7.474 2.055 1.00 81.81 380 LEU A CA 1
ATOM 2859 C C . LEU A 1 380 ? 2.558 -8.068 3.410 1.00 81.81 380 LEU A C 1
ATOM 2861 O O . LEU A 1 380 ? 2.174 -7.346 4.327 1.00 81.81 380 LEU A O 1
ATOM 2865 N N . SER A 1 381 ? 2.589 -9.392 3.520 1.00 64.75 381 SER A N 1
ATOM 2866 C CA . SER A 1 381 ? 2.407 -10.145 4.754 1.00 64.75 381 SER A CA 1
ATOM 2867 C C . SER A 1 381 ? 3.784 -10.441 5.328 1.00 64.75 381 SER A C 1
ATOM 2869 O O . SER A 1 381 ? 4.405 -11.439 4.977 1.00 64.75 381 SER A O 1
ATOM 2871 N N . PHE A 1 382 ? 4.274 -9.544 6.173 1.00 57.28 382 PHE A N 1
ATOM 2872 C CA . PHE A 1 382 ? 5.412 -9.848 7.024 1.00 57.28 382 PHE A CA 1
ATOM 2873 C C . PHE A 1 382 ? 4.838 -10.490 8.291 1.00 57.28 382 PHE A C 1
ATOM 2875 O O . PHE A 1 382 ? 4.242 -9.783 9.104 1.00 57.28 382 PHE A O 1
ATOM 2882 N N . GLU A 1 383 ? 4.888 -11.822 8.363 1.00 41.62 383 GLU A N 1
ATOM 2883 C CA . GLU A 1 383 ? 4.469 -12.594 9.546 1.00 41.62 383 GLU A CA 1
ATOM 2884 C C . GLU A 1 383 ? 5.401 -12.384 10.741 1.00 41.62 383 GLU A C 1
ATOM 2886 O O . GLU A 1 383 ? 6.636 -12.301 10.525 1.00 41.62 383 GLU A O 1
#

Secondary structure (DSSP, 8-state):
----------PPPPPEEEEEESPTT-EE-SSEEEEEEEE-SSSEEEEEEEEETTEEEEEPP-TT-SEEEEEEEE-HHHH-SEEEEEEEEEEEEETTEEEEEEEEEEEEE-PPPPEEEEEEEESSEEETT-EEEEEEEEES-EEEEEEEETTEEEE-EEETTTEEEEEEE--TTPPSEEEEEEEEEEETT--EEEEEEEEEEEPP---EEEEPPPHHHHTT--HHHHHHHHHHHHHHHTS---S--SPSSPPPPSSSS-EEEE-TT-EEEETTS-EEE--SEEEESS-TT-EEE-SSSEEEEEEEEETTTEEEEEEEEETTEEEEEEEEEEE---TT-EE-TT-EEEEEB--SS-SSSEEEEEEEETTEEE-HHHHHHTTT---

Nearest PDB structures (foldseek):
  6jn7-assembly2_B  TM=8.243E-01  e=3.184E-19  Campylobacter jejuni
  7e64-assembly1_A  TM=7.911E-01  e=2.630E-17  Campylobacter jejuni
  2hsi-assembly1_A  TM=8.639E-01  e=1.190E-15  Pseudomonas aeruginosa PAO1
  6ue4-assembly1_B  TM=4.515E-01  e=4.023E-12  Vibrio cholerae O1 biovar El Tor str. N16961
  6ue4-assembly1_A  TM=4.579E-01  e=7.723E-12  Vibrio cholerae O1 biovar El Tor str. N16961

Foldseek 3Di:
DDDDDPPDAPAFDAKDKAWPPDDAAAEDEAKDKTKIKIARVDAAKQKKWKDKLRDIDTDHGPPPDRMDIDIDIDGLLVSDFFKIKMKIKIWGDDDRYIHIDIDMHMYGYDYDFKDWPDKDWPPLAAEAQAKIKIKTAIDTDWDFKWKDWDHDIAGWDDDPPRMTMAIDTRHNPHDAAWTWMKMWIADPVRDIDIDIDIGGYDYDDAAEDEAEFDPLQLVLPDPVQVVVVLVVLLVLLQDAFADQQFDPWAFADFADDFDFPHFFQHWYAYPSGDIDGQLFTKGDPDDAFGFTWGRAKFAWQDADAGQAFGGKTKTHSHSSKIKIKGQFPHAPDDHGDIHGRGHTGGTFHRGHNGPGTIITMWIDNNSGTHGSVCRRHTNPDPD

Solvent-accessible surface area (backbone atoms only — not comparable to full-atom values): 20088 Å² total; per-residue (Å²): 140,84,82,82,80,78,76,76,72,62,77,50,53,52,30,49,67,46,77,66,29,70,46,82,68,33,75,45,67,56,88,40,58,38,30,35,35,41,35,19,86,37,54,22,32,34,53,38,39,37,34,47,84,84,50,76,50,75,46,76,58,50,81,89,30,36,62,49,79,48,79,42,80,37,62,47,79,80,69,40,74,41,83,42,52,40,41,39,37,37,27,12,37,43,97,92,23,64,27,62,35,72,45,72,49,45,30,31,34,48,72,65,75,58,41,84,69,46,78,48,56,36,59,62,69,32,38,37,11,31,65,34,39,38,40,36,33,51,42,59,63,68,72,46,51,34,33,33,50,82,98,39,78,41,61,44,45,83,44,84,93,74,27,30,39,30,64,48,65,35,43,66,81,52,76,60,44,78,44,63,33,38,41,36,38,22,25,90,85,67,56,71,51,74,49,78,42,82,40,39,32,38,75,62,90,58,56,74,50,78,45,76,60,56,72,79,44,45,68,47,74,38,73,67,52,54,49,55,52,48,49,57,52,38,60,56,36,60,56,74,37,85,54,76,52,55,74,92,44,51,35,47,70,42,47,88,72,57,43,80,73,43,57,49,49,24,34,38,32,40,71,84,58,66,70,52,61,35,62,24,34,28,40,22,86,51,58,66,68,39,65,24,29,32,35,42,21,25,33,26,70,40,50,51,77,42,70,52,44,6,26,32,40,30,30,41,28,24,66,28,35,33,43,36,44,24,16,16,66,44,72,70,57,52,62,73,40,77,46,48,56,66,38,72,41,31,18,23,8,48,31,38,60,54,91,54,43,28,34,39,35,31,24,22,51,33,78,44,45,22,45,41,62,50,36,47,72,52,21,85,55,77,127

Radius of gyration: 32.88 Å; Cα contacts (8 Å, |Δi|>4): 999; chains: 1; bounding box: 111×37×77 Å

pLDDT: mean 88.68, std 11.77, range [29.38, 98.81]

Mean predicted aligned error: 9.71 Å

Sequence (383 aa):
MTLFITACQPEIAPPVITLVTPLEGEVLSGDGELTFTVLAPEGSLGEVVVQVGGYPVRFPAIELKSFGRFRVPLEVLELGEGEHGVLVTASAVEREAFSAASASRTFRVELPPVGLEGLTVSPENVRQGQPVVIDARFTGAATEVSGRLFERDFNFYPVGGGGWRALAACRLFAEPGTTPLLVSYADSLGRRKQEEFELSVRAGSFSSCYITLSPGVGGKLSAETIERESARVNEAVKRYSPEQLWEAGPFRRPVDGGRVTSPFGEKRTFSTGGSESHIGTDFGGLAEGSPVYASARGRVVIAGEFIIRGHFVCLDHGRGLFTLYNHMSETLVSEGEMVEAGQRIGSIGQTGVATGPHLHFEVRLATWAVDPMTLLSEGLSFE